Protein AF-0000000081117243 (afdb_homodimer)

Organism: Mythimna separata (NCBI:txid271217)

Foldseek 3Di:
DCPPPPDPPPPPDPPPPPPPPPDFDDLVPPDDQVRSCLQQVFGPVLLVVLCVVCQVVPADPDPPPPDQGSSNLSSLLSNCQQPVDQLCVSCVNRVHHSVVSVVSNLVSLLVLLVCCVVQAAFDDPVCQVVLQVLLCVQQNQGQARWAKDKDWFAAPQLDDPPSVQQQAPVGGGTWIKMFIATNLLQTRDIDTQGHRHDFPQVPCCPDVVVVCVVVCVPPQHAYEYELSHADDSRYHYQDPDDDDQLSVSLRVSSVRSNCSNLVSVLQLCLSGVSRPPHNHDNSVSVSSNVSSSSSVVSSCVVVVSDDDVVSSPPPPPSPPPPPNDRDPPPRHPDCPNVVVCSVPPRPD/DCPPPPDPPDPPDDPPPPPPPPDFDDLVPPDDQVRSCLQQVFGPVLLVVLCVVCQVVPADPDPDPPGQGSSNLSSLLSNCQQPVDQLCVSCVNRVHHSVVSVVSNLVSLLVLLVCCVVQAAFDDPVCQVVLQVLLCVQQNQGQARWAKDKDWFAAPQLDDPPSVQQQAPVGGGTWIKMFIATNLLQTRDIDTQHHRHDFPQVPCCPDVVVVCVVVCVPPQHAYEYELSHADDSRYHYQDPDDDDQLSVSLRVSRCRSNCSNLVSVLQLCLSGVSRPPHNHDNSVSVSSNVSSSSSVVSSCVVVVSDDDVVSSPPPPPSPPPPPNDRDPPPRHPDCPNVVVCSVPPRVD

Sequence (696 aa):
MSLSSLSSLSDHERPTVSRRNEEKLNAFEKYHDMEFVSRFRLSKETVLYLDSVFGSTIKPLTKRNRAIQPVDQILIALRYYATGSYQRVIGDIFEVEQPTVHRIVHRVTTKIASLKSRFINMPTQEEYPVVANEFFAIAGFPRVVGAIDCTHIKINSPGGAQSEIYRNRKGYFSLNVQMVCDARLRIRNVIARWPGFVHDSTIFNDSPLCAQLERGDFGTGIILGDSGYPCRPYLLTPLLNTRTAAEEAYNRSQISTRNPVERLFGVLKRRFPCLQNGIGLKIQNIPPVIVACAVLHNIALSRSDELLDEDISLPYVEEESMVQQPIGLETNQNFIVRTNIINTHFSTMSLSSLSSLSDHERPTVSRRNEEKLNAFEKYHDMEFVSRFRLSKETVLYLDSVFGSTIKPLTKRNRAIQPVDQILIALRYYATGSYQRVIGDIFEVEQPTVHRIVHRVTTKIASLKSRFINMPTQEEYPVVANEFFAIAGFPRVVGAIDCTHIKINSPGGAQSEIYRNRKGYFSLNVQMVCDARLRIRNVIARWPGFVHDSTIFNDSPLCAQLERGDFGTGIILGDSGYPCRPYLLTPLLNTRTAAEEAYNRSQISTRNPVERLFGVLKRRFPCLQNGIGLKIQNIPPVIVACAVLHNIALSRSDELLDEDISLPYVEEESMVQQPIGLETNQNFIVRTNIINTHFST

Structure (mmCIF, N/CA/C/O backbone):
data_AF-0000000081117243-model_v1
#
loop_
_entity.id
_entity.type
_entity.pdbx_description
1 polymer 'Putative nuclease HARBI1'
#
loop_
_atom_site.group_PDB
_atom_site.id
_atom_site.type_symbol
_atom_site.label_atom_id
_atom_site.label_alt_id
_atom_site.label_comp_id
_atom_site.label_asym_id
_atom_site.label_entity_id
_atom_site.label_seq_id
_atom_site.pdbx_PDB_ins_code
_atom_site.Cartn_x
_atom_site.Cartn_y
_atom_site.Cartn_z
_atom_site.occupancy
_atom_site.B_iso_or_equiv
_atom_site.auth_seq_id
_atom_site.auth_comp_id
_atom_site.auth_asym_id
_atom_site.auth_atom_id
_atom_site.pdbx_PDB_model_num
ATOM 1 N N . MET A 1 1 ? 35.656 53.438 -33.906 1 26.73 1 MET A N 1
ATOM 2 C CA . MET A 1 1 ? 36.438 52.469 -33.156 1 26.73 1 MET A CA 1
ATOM 3 C C . MET A 1 1 ? 35.562 51.375 -32.562 1 26.73 1 MET A C 1
ATOM 5 O O . MET A 1 1 ? 34.438 51.656 -32.125 1 26.73 1 MET A O 1
ATOM 9 N N . SER A 1 2 ? 35.875 50.031 -32.812 1 25.59 2 SER A N 1
ATOM 10 C CA . SER A 1 2 ? 35.312 48.688 -32.938 1 25.59 2 SER A CA 1
ATOM 11 C C . SER A 1 2 ? 34.969 48.094 -31.594 1 25.59 2 SER A C 1
ATOM 13 O O . SER A 1 2 ? 35.844 47.719 -30.812 1 25.59 2 SER A O 1
ATOM 15 N N . LEU A 1 3 ? 33.969 48.594 -30.797 1 28.47 3 LEU A N 1
ATOM 16 C CA . LEU A 1 3 ? 33.625 48.25 -29.422 1 28.47 3 LEU A CA 1
ATOM 17 C C . LEU A 1 3 ? 33.219 46.781 -29.328 1 28.47 3 LEU A C 1
ATOM 19 O O . LEU A 1 3 ? 32.344 46.438 -28.562 1 28.47 3 LEU A O 1
ATOM 23 N N . SER A 1 4 ? 33.594 45.906 -30.406 1 27.91 4 SER A N 1
ATOM 24 C CA . SER A 1 4 ? 33.125 44.531 -30.609 1 27.91 4 SER A CA 1
ATOM 25 C C . SER A 1 4 ? 33.562 43.625 -29.453 1 27.91 4 SER A C 1
ATOM 27 O O . SER A 1 4 ? 33.25 42.438 -29.422 1 27.91 4 SER A O 1
ATOM 29 N N . SER A 1 5 ? 34.625 43.875 -28.656 1 28.44 5 SER A N 1
ATOM 30 C CA . SER A 1 5 ? 35.438 42.812 -28.109 1 28.44 5 SER A CA 1
ATOM 31 C C . SER A 1 5 ? 34.75 42.156 -26.922 1 28.44 5 SER A C 1
ATOM 33 O O . SER A 1 5 ? 35.344 41.312 -26.219 1 28.44 5 SER A O 1
ATOM 35 N N . LEU A 1 6 ? 33.625 42.625 -26.297 1 24.95 6 LEU A N 1
ATOM 36 C CA . LEU A 1 6 ? 33.5 42.344 -24.875 1 24.95 6 LEU A CA 1
ATOM 37 C C . LEU A 1 6 ? 33.219 40.875 -24.625 1 24.95 6 LEU A C 1
ATOM 39 O O . LEU A 1 6 ? 33.719 40.281 -23.672 1 24.95 6 LEU A O 1
ATOM 43 N N . SER A 1 7 ? 32.094 40.25 -25.188 1 27.59 7 SER A N 1
ATOM 44 C CA . SER A 1 7 ? 31.281 39.406 -24.328 1 27.59 7 SER A CA 1
ATOM 45 C C . SER A 1 7 ? 31.844 37.969 -24.281 1 27.59 7 SER A C 1
ATOM 47 O O . SER A 1 7 ? 31.188 37.031 -24.719 1 27.59 7 SER A O 1
ATOM 49 N N . SER A 1 8 ? 33.125 37.688 -24.422 1 28.83 8 SER A N 1
ATOM 50 C CA . SER A 1 8 ? 33.5 36.281 -24.422 1 28.83 8 SER A CA 1
ATOM 51 C C . SER A 1 8 ? 33.281 35.656 -23.062 1 28.83 8 SER A C 1
ATOM 53 O O . SER A 1 8 ? 34.156 35.594 -22.219 1 28.83 8 SER A O 1
ATOM 55 N N . LEU A 1 9 ? 32.219 35.938 -22.234 1 30.36 9 LEU A N 1
ATOM 56 C CA . LEU A 1 9 ? 32.156 35.25 -20.953 1 30.36 9 LEU A CA 1
ATOM 57 C C . LEU A 1 9 ? 32.219 33.75 -21.141 1 30.36 9 LEU A C 1
ATOM 59 O O . LEU A 1 9 ? 31.422 33.188 -21.875 1 30.36 9 LEU A O 1
ATOM 63 N N . SER A 1 10 ? 33.406 33.156 -20.984 1 29.06 10 SER A N 1
ATOM 64 C CA . SER A 1 10 ? 33.812 31.734 -20.969 1 29.06 10 SER A CA 1
ATOM 65 C C . SER A 1 10 ? 32.812 30.906 -20.156 1 29.06 10 SER A C 1
ATOM 67 O O . SER A 1 10 ? 32.469 31.266 -19.031 1 29.06 10 SER A O 1
ATOM 69 N N . ASP A 1 11 ? 31.969 30.125 -20.734 1 32.69 11 ASP A N 1
ATOM 70 C CA . ASP A 1 11 ? 31.109 29.062 -20.234 1 32.69 11 ASP A CA 1
ATOM 71 C C . ASP A 1 11 ? 31.906 28.094 -19.359 1 32.69 11 ASP A C 1
ATOM 73 O O . ASP A 1 11 ? 32.75 27.359 -19.844 1 32.69 11 ASP A O 1
ATOM 77 N N . HIS A 1 12 ? 32.469 28.547 -18.188 1 31.81 12 HIS A N 1
ATOM 78 C CA . HIS A 1 12 ? 33.094 27.594 -17.281 1 31.81 12 HIS A CA 1
ATOM 79 C C . HIS A 1 12 ? 32.25 26.312 -17.188 1 31.81 12 HIS A C 1
ATOM 81 O O . HIS A 1 12 ? 31.062 26.359 -16.938 1 31.81 12 HIS A O 1
ATOM 87 N N . GLU A 1 13 ? 32.688 25.25 -17.844 1 32.88 13 GLU A N 1
ATOM 88 C CA . GLU A 1 13 ? 32.25 23.844 -17.766 1 32.88 13 GLU A CA 1
ATOM 89 C C . GLU A 1 13 ? 32.062 23.406 -16.328 1 32.88 13 GLU A C 1
ATOM 91 O O . GLU A 1 13 ? 32.969 23.531 -15.5 1 32.88 13 GLU A O 1
ATOM 96 N N . ARG A 1 14 ? 30.922 23.484 -15.789 1 34 14 ARG A N 1
ATOM 97 C CA . ARG A 1 14 ? 30.641 22.922 -14.469 1 34 14 ARG A CA 1
ATOM 98 C C . ARG A 1 14 ? 31.297 21.562 -14.305 1 34 14 ARG A C 1
ATOM 100 O O . ARG A 1 14 ? 31.234 20.719 -15.211 1 34 14 ARG A O 1
ATOM 107 N N . PRO A 1 15 ? 32.406 21.422 -13.469 1 33.75 15 PRO A N 1
ATOM 108 C CA . PRO A 1 15 ? 33.031 20.109 -13.266 1 33.75 15 PRO A CA 1
ATOM 109 C C . PRO A 1 15 ? 32 18.984 -13.148 1 33.75 15 PRO A C 1
ATOM 111 O O . PRO A 1 15 ? 30.891 19.203 -12.633 1 33.75 15 PRO A O 1
ATOM 114 N N . THR A 1 16 ? 31.969 18.125 -14.117 1 35.38 16 THR A N 1
ATOM 115 C CA . THR A 1 16 ? 31.25 16.859 -14.031 1 35.38 16 THR A CA 1
ATOM 116 C C . THR A 1 16 ? 31.422 16.234 -12.648 1 35.38 16 THR A C 1
ATOM 118 O O . THR A 1 16 ? 32.531 16.062 -12.172 1 35.38 16 THR A O 1
ATOM 121 N N . VAL A 1 17 ? 30.688 16.562 -11.664 1 35.94 17 VAL A N 1
ATOM 122 C CA . VAL A 1 17 ? 30.719 15.891 -10.375 1 35.94 17 VAL A CA 1
ATOM 123 C C . VAL A 1 17 ? 31.188 14.445 -10.555 1 35.94 17 VAL A C 1
ATOM 125 O O . VAL A 1 17 ? 30.594 13.688 -11.328 1 35.94 17 VAL A O 1
ATOM 128 N N . SER A 1 18 ? 32.438 14.164 -10.562 1 35.78 18 SER A N 1
ATOM 129 C CA . SER A 1 18 ? 33 12.812 -10.508 1 35.78 18 SER A CA 1
ATOM 130 C C . SER A 1 18 ? 32.062 11.867 -9.758 1 35.78 18 SER A C 1
ATOM 132 O O . SER A 1 18 ? 31.734 12.109 -8.594 1 35.78 18 SER A O 1
ATOM 134 N N . ARG A 1 19 ? 31.141 11.25 -10.344 1 42.88 19 ARG A N 1
ATOM 135 C CA . ARG A 1 19 ? 30.344 10.172 -9.766 1 42.88 19 ARG A CA 1
ATOM 136 C C . ARG A 1 19 ? 31.219 9.234 -8.922 1 42.88 19 ARG A C 1
ATOM 138 O O . ARG A 1 19 ? 31.984 8.445 -9.469 1 42.88 19 ARG A O 1
ATOM 145 N N . ARG A 1 20 ? 31.734 9.742 -7.852 1 42.88 20 ARG A N 1
ATOM 146 C CA . ARG A 1 20 ? 32.531 8.961 -6.898 1 42.88 20 ARG A CA 1
ATOM 147 C C . ARG A 1 20 ? 32.094 7.492 -6.922 1 42.88 20 ARG A C 1
ATOM 149 O O . ARG A 1 20 ? 30.906 7.184 -7.043 1 42.88 20 ARG A O 1
ATOM 156 N N . ASN A 1 21 ? 32.969 6.488 -7.281 1 43.72 21 ASN A N 1
ATOM 157 C CA . ASN A 1 21 ? 33 5.031 -7.359 1 43.72 21 ASN A CA 1
ATOM 158 C C . ASN A 1 21 ? 32.312 4.391 -6.16 1 43.72 21 ASN A C 1
ATOM 160 O O . ASN A 1 21 ? 32.969 4.094 -5.152 1 43.72 21 ASN A O 1
ATOM 164 N N . GLU A 1 22 ? 31.188 4.867 -5.836 1 56.72 22 GLU A N 1
ATOM 165 C CA . GLU A 1 22 ? 30.547 4.203 -4.707 1 56.72 22 GLU A CA 1
ATOM 166 C C . GLU A 1 22 ? 30.469 2.695 -4.918 1 56.72 22 GLU A C 1
ATOM 168 O O . GLU A 1 22 ? 30.281 2.229 -6.043 1 56.72 22 GLU A O 1
ATOM 173 N N . GLU A 1 23 ? 31 1.939 -4.039 1 64.25 23 GLU A N 1
ATOM 174 C CA . GLU A 1 23 ? 31.078 0.482 -4.047 1 64.25 23 GLU A CA 1
ATOM 175 C C . GLU A 1 23 ? 29.688 -0.146 -4.219 1 64.25 23 GLU A C 1
ATOM 177 O O . GLU A 1 23 ? 28.766 0.185 -3.488 1 64.25 23 GLU A O 1
ATOM 182 N N . LYS A 1 24 ? 29.547 -0.856 -5.363 1 78.06 24 LYS A N 1
ATOM 183 C CA . LYS A 1 24 ? 28.328 -1.586 -5.691 1 78.06 24 LYS A CA 1
ATOM 184 C C . LYS A 1 24 ? 28.062 -2.693 -4.68 1 78.06 24 LYS A C 1
ATOM 186 O O . LYS A 1 24 ? 28.984 -3.273 -4.121 1 78.06 24 LYS A O 1
ATOM 191 N N . LEU A 1 25 ? 26.875 -2.787 -4.316 1 83.31 25 LEU A N 1
ATOM 192 C CA . LEU A 1 25 ? 26.469 -3.828 -3.381 1 83.31 25 LEU A CA 1
ATOM 193 C C . LEU A 1 25 ? 26.797 -5.215 -3.932 1 83.31 25 LEU A C 1
ATOM 195 O O . LEU A 1 25 ? 26.422 -5.535 -5.066 1 83.31 25 LEU A O 1
ATOM 199 N N . ASN A 1 26 ? 27.562 -5.941 -3.24 1 87.69 26 ASN A N 1
ATOM 200 C CA . ASN A 1 26 ? 27.719 -7.371 -3.482 1 87.69 26 ASN A CA 1
ATOM 201 C C . ASN A 1 26 ? 26.875 -8.195 -2.508 1 87.69 26 ASN A C 1
ATOM 203 O O . ASN A 1 26 ? 27.359 -8.602 -1.453 1 87.69 26 ASN A O 1
ATOM 207 N N . ALA A 1 27 ? 25.75 -8.477 -2.906 1 91.06 27 ALA A N 1
ATOM 208 C CA . ALA A 1 27 ? 24.75 -9.078 -2.02 1 91.06 27 ALA A CA 1
ATOM 209 C C . ALA A 1 27 ? 25.156 -10.5 -1.631 1 91.06 27 ALA A C 1
ATOM 211 O O . ALA A 1 27 ? 24.875 -10.945 -0.516 1 91.06 27 ALA A O 1
ATOM 212 N N . PHE A 1 28 ? 25.844 -11.219 -2.51 1 91.81 28 PHE A N 1
ATOM 213 C CA . PHE A 1 28 ? 26.234 -12.594 -2.246 1 91.81 28 PHE A CA 1
ATOM 214 C C . PHE A 1 28 ? 27.281 -12.656 -1.13 1 91.81 28 PHE A C 1
ATOM 216 O O . PHE A 1 28 ? 27.281 -13.602 -0.335 1 91.81 28 PHE A O 1
ATOM 223 N N . GLU A 1 29 ? 28.031 -11.672 -1.076 1 90.88 29 GLU A N 1
ATOM 224 C CA . GLU A 1 29 ? 29.078 -11.617 -0.052 1 90.88 29 GLU A CA 1
ATOM 225 C C . GLU A 1 29 ? 28.562 -10.945 1.218 1 90.88 29 GLU A C 1
ATOM 227 O O . GLU A 1 29 ? 28.891 -11.367 2.328 1 90.88 29 GLU A O 1
ATOM 232 N N . LYS A 1 30 ? 27.812 -10.016 1.005 1 91.44 30 LYS A N 1
ATOM 233 C CA . LYS A 1 30 ? 27.375 -9.18 2.123 1 91.44 30 LYS A CA 1
ATOM 234 C C . LYS A 1 30 ? 26.406 -9.938 3.031 1 91.44 30 LYS A C 1
ATOM 236 O O . LYS A 1 30 ? 26.484 -9.82 4.258 1 91.44 30 LYS A O 1
ATOM 241 N N . TYR A 1 31 ? 25.547 -10.688 2.434 1 93.25 31 TYR A N 1
ATOM 242 C CA . TYR A 1 31 ? 24.469 -11.289 3.213 1 93.25 31 TYR A CA 1
ATOM 243 C C . TYR A 1 31 ? 24.703 -12.781 3.406 1 93.25 31 TYR A C 1
ATOM 245 O O . TYR A 1 31 ? 25.094 -13.477 2.469 1 93.25 31 TYR A O 1
ATOM 253 N N . HIS A 1 32 ? 24.406 -13.219 4.605 1 93.31 32 HIS A N 1
ATOM 254 C CA . HIS A 1 32 ? 24.328 -14.664 4.82 1 93.31 32 HIS A CA 1
ATOM 255 C C . HIS A 1 32 ? 23.047 -15.242 4.246 1 93.31 32 HIS A C 1
ATOM 257 O O . HIS A 1 32 ? 22.156 -14.492 3.83 1 93.31 32 HIS A O 1
ATOM 263 N N . ASP A 1 33 ? 22.938 -16.484 4.262 1 91.31 33 ASP A N 1
ATOM 264 C CA . ASP A 1 33 ? 21.875 -17.172 3.52 1 91.31 33 ASP A CA 1
ATOM 265 C C . ASP A 1 33 ? 20.5 -16.734 4.004 1 91.31 33 ASP A C 1
ATOM 267 O O . ASP A 1 33 ? 19.641 -16.375 3.195 1 91.31 33 ASP A O 1
ATOM 271 N N . MET A 1 34 ? 20.297 -16.672 5.27 1 90 34 MET A N 1
ATOM 272 C CA . MET A 1 34 ? 19 -16.297 5.809 1 90 34 MET A CA 1
ATOM 273 C C . MET A 1 34 ? 18.688 -14.828 5.5 1 90 34 MET A C 1
ATOM 275 O O . MET A 1 34 ? 17.547 -14.5 5.164 1 90 34 MET A O 1
ATOM 279 N N . GLU A 1 35 ? 19.719 -14.023 5.578 1 91.81 35 GLU A N 1
ATOM 280 C CA . GLU A 1 35 ? 19.547 -12.609 5.254 1 91.81 35 GLU A CA 1
ATOM 281 C C . GLU A 1 35 ? 19.266 -12.422 3.768 1 91.81 35 GLU A C 1
ATOM 283 O O . GLU A 1 35 ? 18.469 -11.555 3.393 1 91.81 35 GLU A O 1
ATOM 288 N N . PHE A 1 36 ? 19.969 -13.258 3.051 1 94.69 36 PHE A N 1
ATOM 289 C CA . PHE A 1 36 ? 19.797 -13.188 1.604 1 94.69 36 PHE A CA 1
ATOM 290 C C . PHE A 1 36 ? 18.375 -13.531 1.208 1 94.69 36 PHE A C 1
ATOM 292 O O . PHE A 1 36 ? 17.719 -12.766 0.483 1 94.69 36 PHE A O 1
ATOM 299 N N . VAL A 1 37 ? 17.797 -14.539 1.779 1 94.12 37 VAL A N 1
ATOM 300 C CA . VAL A 1 37 ? 16.453 -14.992 1.454 1 94.12 37 VAL A CA 1
ATOM 301 C C . VAL A 1 37 ? 15.43 -13.969 1.945 1 94.12 37 VAL A C 1
ATOM 303 O O . VAL A 1 37 ? 14.422 -13.711 1.275 1 94.12 37 VAL A O 1
ATOM 306 N N . SER A 1 38 ? 15.688 -13.383 3.01 1 92.38 38 SER A N 1
ATOM 307 C CA . SER A 1 38 ? 14.766 -12.398 3.572 1 92.38 38 SER A CA 1
ATOM 308 C C . SER A 1 38 ? 14.672 -11.164 2.682 1 92.38 38 SER A C 1
ATOM 310 O O . SER A 1 38 ? 13.633 -10.492 2.654 1 92.38 38 SER A O 1
ATOM 312 N N . ARG A 1 39 ? 15.719 -10.906 1.93 1 94.44 39 ARG A N 1
ATOM 313 C CA . ARG A 1 39 ? 15.773 -9.688 1.124 1 94.44 39 ARG A CA 1
ATOM 314 C C . ARG A 1 39 ? 15.328 -9.953 -0.308 1 94.44 39 ARG A C 1
ATOM 316 O O . ARG A 1 39 ? 14.688 -9.109 -0.935 1 94.44 39 ARG A O 1
ATOM 323 N N . PHE A 1 40 ? 15.594 -11.172 -0.741 1 96.31 40 PHE A N 1
ATOM 324 C CA . PHE A 1 40 ? 15.383 -11.43 -2.16 1 96.31 40 PHE A CA 1
ATOM 325 C C . PHE A 1 40 ? 14.367 -12.547 -2.361 1 96.31 40 PHE A C 1
ATOM 327 O O . PHE A 1 40 ? 13.938 -12.805 -3.486 1 96.31 40 PHE A O 1
ATOM 334 N N . ARG A 1 41 ? 13.961 -13.258 -1.341 1 95.12 41 ARG A N 1
ATOM 335 C CA . ARG A 1 41 ? 12.883 -14.234 -1.274 1 95.12 41 ARG A CA 1
ATOM 336 C C . ARG A 1 41 ? 13.266 -15.531 -1.982 1 95.12 41 ARG A C 1
ATOM 338 O O . ARG A 1 41 ? 12.438 -16.422 -2.16 1 95.12 41 ARG A O 1
ATOM 345 N N . LEU A 1 42 ? 14.445 -15.594 -2.469 1 96.88 42 LEU A N 1
ATOM 346 C CA . LEU A 1 42 ? 15.031 -16.797 -3.064 1 96.88 42 LEU A CA 1
ATOM 347 C C . LEU A 1 42 ? 16.422 -17.062 -2.488 1 96.88 42 LEU A C 1
ATOM 349 O O . LEU A 1 42 ? 17.109 -16.125 -2.049 1 96.88 42 LEU A O 1
ATOM 353 N N . SER A 1 43 ? 16.812 -18.266 -2.488 1 96.38 43 SER A N 1
ATOM 354 C CA . SER A 1 43 ? 18.156 -18.625 -2.047 1 96.38 43 SER A CA 1
ATOM 355 C C . SER A 1 43 ? 19.203 -18.203 -3.074 1 96.38 43 SER A C 1
ATOM 357 O O . SER A 1 43 ? 18.875 -17.953 -4.234 1 96.38 43 SER A O 1
ATOM 359 N N . LYS A 1 44 ? 20.438 -18.156 -2.596 1 96.81 44 LYS A N 1
ATOM 360 C CA . LYS A 1 44 ? 21.562 -17.859 -3.484 1 96.81 44 LYS A CA 1
ATOM 361 C C . LYS A 1 44 ? 21.625 -18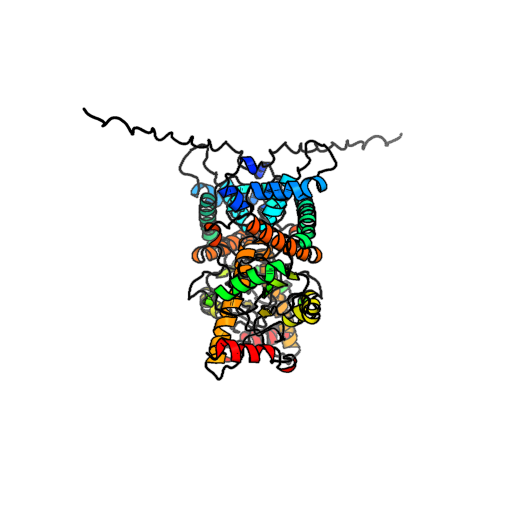.844 -4.645 1 96.81 44 LYS A C 1
ATOM 363 O O . LYS A 1 44 ? 21.844 -18.453 -5.789 1 96.81 44 LYS A O 1
ATOM 368 N N . GLU A 1 45 ? 21.344 -20.078 -4.32 1 96.56 45 GLU A N 1
ATOM 369 C CA . GLU A 1 45 ? 21.375 -21.141 -5.332 1 96.56 45 GLU A CA 1
ATOM 370 C C . GLU A 1 45 ? 20.312 -20.906 -6.398 1 96.56 45 GLU A C 1
ATOM 372 O O . GLU A 1 45 ? 20.578 -21.078 -7.59 1 96.56 45 GLU A O 1
ATOM 377 N N . THR A 1 46 ? 19.141 -20.578 -5.98 1 97.56 46 THR A N 1
ATOM 378 C CA . THR A 1 46 ? 18.047 -20.344 -6.918 1 97.56 46 THR A CA 1
ATOM 379 C C . THR A 1 46 ? 18.344 -19.141 -7.805 1 97.56 46 THR A C 1
ATOM 381 O O . THR A 1 46 ? 18.016 -19.141 -8.992 1 97.56 46 THR A O 1
ATOM 384 N N . VAL A 1 47 ? 18.953 -18.109 -7.254 1 97.94 47 VAL A N 1
ATOM 385 C CA . VAL A 1 47 ? 19.312 -16.938 -8.039 1 97.94 47 VAL A CA 1
ATOM 386 C C . VAL A 1 47 ? 20.359 -17.312 -9.078 1 97.94 47 VAL A C 1
ATOM 388 O O . VAL A 1 47 ? 20.281 -16.875 -10.234 1 97.94 47 VAL A O 1
ATOM 391 N N . LEU A 1 48 ? 21.297 -18.078 -8.695 1 97.31 48 LEU A N 1
ATOM 392 C CA . LEU A 1 48 ? 22.312 -18.531 -9.641 1 97.31 48 LEU A CA 1
ATOM 393 C C . LEU A 1 48 ? 21.688 -19.406 -10.734 1 97.31 48 LEU A C 1
ATOM 395 O O . LEU A 1 48 ? 22.125 -19.375 -11.883 1 97.31 48 LEU A O 1
ATOM 399 N N . TYR A 1 49 ? 20.734 -20.172 -10.383 1 97.75 49 TYR A N 1
ATOM 400 C CA . TYR A 1 49 ? 19.984 -20.938 -11.375 1 97.75 49 TYR A CA 1
ATOM 401 C C . TYR A 1 49 ? 19.328 -20 -12.398 1 97.75 49 TYR A C 1
ATOM 403 O O . TYR A 1 49 ? 19.438 -20.234 -13.602 1 97.75 49 TYR A O 1
ATOM 411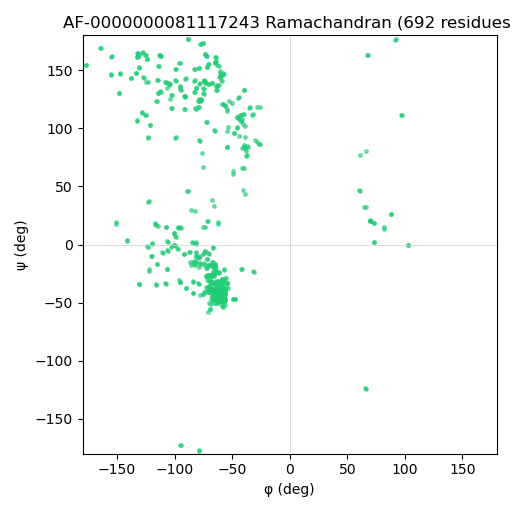 N N . LEU A 1 50 ? 18.625 -18.938 -11.922 1 98.12 50 LEU A N 1
ATOM 412 C CA . LEU A 1 50 ? 18.031 -17.969 -12.828 1 98.12 50 LEU A CA 1
ATOM 413 C C . LEU A 1 50 ? 19.078 -17.359 -13.75 1 98.12 50 LEU A C 1
ATOM 415 O O . LEU A 1 50 ? 18.828 -17.188 -14.945 1 98.12 50 LEU A O 1
ATOM 419 N N . ASP A 1 51 ? 20.188 -17.047 -13.195 1 97.75 51 ASP A N 1
ATOM 420 C CA . ASP A 1 51 ? 21.297 -16.5 -13.977 1 97.75 51 ASP A CA 1
ATOM 421 C C . ASP A 1 51 ? 21.734 -17.469 -15.07 1 97.75 51 ASP A C 1
ATOM 423 O O . ASP A 1 51 ? 22.047 -17.047 -16.188 1 97.75 51 ASP A O 1
ATOM 427 N N . SER A 1 52 ? 21.75 -18.703 -14.734 1 97.56 52 SER A N 1
ATOM 428 C CA . SER A 1 52 ? 22.141 -19.719 -15.711 1 97.56 52 SER A CA 1
ATOM 429 C C . SER A 1 52 ? 21.094 -19.844 -16.812 1 97.56 52 SER A C 1
ATOM 431 O O . SER A 1 52 ? 21.422 -20.188 -17.953 1 97.56 52 SER A O 1
ATOM 433 N N . VAL A 1 53 ? 19.844 -19.625 -16.484 1 97.31 53 VAL A N 1
ATOM 434 C CA . VAL A 1 53 ? 18.75 -19.828 -17.422 1 97.31 53 VAL A CA 1
ATOM 435 C C . VAL A 1 53 ? 18.719 -18.688 -18.438 1 97.31 53 VAL A C 1
ATOM 437 O O . VAL A 1 53 ? 18.562 -18.906 -19.641 1 97.31 53 VAL A O 1
ATOM 440 N N . PHE A 1 54 ? 18.922 -17.406 -17.953 1 96.88 54 PHE A N 1
ATOM 441 C CA . PHE A 1 54 ? 18.75 -16.344 -18.938 1 96.88 54 PHE A CA 1
ATOM 442 C C . PHE A 1 54 ? 19.797 -15.242 -18.734 1 96.88 54 PHE A C 1
ATOM 444 O O . PHE A 1 54 ? 19.766 -14.219 -19.422 1 96.88 54 PHE A O 1
ATOM 451 N N . GLY A 1 55 ? 20.734 -15.352 -17.844 1 96 55 GLY A N 1
ATOM 452 C CA . GLY A 1 55 ? 21.734 -14.328 -17.547 1 96 55 GLY A CA 1
ATOM 453 C C . GLY A 1 55 ? 22.516 -13.883 -18.766 1 96 55 GLY A C 1
ATOM 454 O O . GLY A 1 55 ? 22.797 -12.695 -18.922 1 96 55 GLY A O 1
ATOM 455 N N . SER A 1 56 ? 22.797 -14.758 -19.625 1 93.88 56 SER A N 1
ATOM 456 C CA . SER A 1 56 ? 23.594 -14.461 -20.828 1 93.88 56 SER A CA 1
ATOM 457 C C . SER A 1 56 ? 22.828 -13.539 -21.766 1 93.88 56 SER A C 1
ATOM 459 O O . SER A 1 56 ? 23.438 -12.766 -22.516 1 93.88 56 SER A O 1
ATOM 461 N N . THR A 1 57 ? 21.547 -13.555 -21.734 1 94.25 57 THR A N 1
ATOM 462 C CA . THR A 1 57 ? 20.719 -12.789 -22.656 1 94.25 57 THR A CA 1
ATOM 463 C C . THR A 1 57 ? 20.562 -11.352 -22.188 1 94.25 57 THR A C 1
ATOM 465 O O . THR A 1 57 ? 20.141 -10.484 -22.953 1 94.25 57 THR A O 1
ATOM 468 N N . ILE A 1 58 ? 20.922 -11.094 -20.938 1 92.94 58 ILE A N 1
ATOM 469 C CA . ILE A 1 58 ? 20.734 -9.727 -20.453 1 92.94 58 ILE A CA 1
ATOM 470 C C . ILE A 1 58 ? 22.094 -9.109 -20.125 1 92.94 58 ILE A C 1
ATOM 472 O O . ILE A 1 58 ? 22.172 -8.094 -19.438 1 92.94 58 ILE A O 1
ATOM 476 N N . LYS A 1 59 ? 23.078 -9.688 -20.609 1 89.19 59 LYS A N 1
ATOM 477 C CA . LYS A 1 59 ? 24.422 -9.156 -20.422 1 89.19 59 LYS A CA 1
ATOM 478 C C . LYS A 1 59 ? 24.578 -7.793 -21.094 1 89.19 59 LYS A C 1
ATOM 480 O O . LYS A 1 59 ? 24.094 -7.582 -22.203 1 89.19 59 LYS A O 1
ATOM 485 N N . PRO A 1 60 ? 25.141 -6.926 -20.344 1 83 60 PRO A N 1
ATOM 486 C CA . PRO A 1 60 ? 25.359 -5.609 -20.953 1 83 60 PRO A CA 1
ATOM 487 C C . PRO A 1 60 ? 26.25 -5.664 -22.188 1 83 60 PRO A C 1
ATOM 489 O O . PRO A 1 60 ? 27.141 -6.527 -22.281 1 83 60 PRO A O 1
ATOM 492 N N . LEU A 1 61 ? 25.953 -4.84 -23.125 1 69.25 61 LEU A N 1
ATOM 493 C CA . LEU A 1 61 ? 26.719 -4.801 -24.375 1 69.25 61 LEU A CA 1
ATOM 494 C C . LEU A 1 61 ? 28.094 -4.168 -24.141 1 69.25 61 LEU A C 1
ATOM 496 O O . LEU A 1 61 ? 29.062 -4.492 -24.844 1 69.25 61 LEU A O 1
ATOM 500 N N . THR A 1 62 ? 28.094 -3.215 -23.312 1 66.75 62 THR A N 1
ATOM 501 C CA . THR A 1 62 ? 29.375 -2.533 -23.141 1 66.75 62 THR A CA 1
ATOM 502 C C . THR A 1 62 ? 30.188 -3.18 -22.016 1 66.75 62 THR A C 1
ATOM 504 O O . THR A 1 62 ? 29.625 -3.779 -21.109 1 66.75 62 THR A O 1
ATOM 507 N N . LYS A 1 63 ? 31.469 -3.553 -22.328 1 56.16 63 LYS A N 1
ATOM 508 C CA . LYS A 1 63 ? 32.406 -4.051 -21.328 1 56.16 63 LYS A CA 1
ATOM 509 C C . LYS A 1 63 ? 32.875 -2.926 -20.406 1 56.16 63 LYS A C 1
ATOM 511 O O . LYS A 1 63 ? 33.875 -3.061 -19.703 1 56.16 63 LYS A O 1
ATOM 516 N N . ARG A 1 64 ? 32.094 -1.925 -20.406 1 54.41 64 ARG A N 1
ATOM 517 C CA . ARG A 1 64 ? 32.594 -0.839 -19.578 1 54.41 64 ARG A CA 1
ATOM 518 C C . ARG A 1 64 ? 32.5 -1.211 -18.094 1 54.41 64 ARG A C 1
ATOM 520 O O . ARG A 1 64 ? 31.641 -1.993 -17.688 1 54.41 64 ARG A O 1
ATOM 527 N N . ASN A 1 65 ? 33.5 -0.903 -17.312 1 55.44 65 ASN A N 1
ATOM 528 C CA . ASN A 1 65 ? 33.75 -1.168 -15.898 1 55.44 65 ASN A CA 1
ATOM 529 C C . ASN A 1 65 ? 32.469 -0.943 -15.07 1 55.44 65 ASN A C 1
ATOM 531 O O . ASN A 1 65 ? 32.281 -1.581 -14.031 1 55.44 65 ASN A O 1
ATOM 535 N N . ARG A 1 66 ? 31.469 -0.136 -15.641 1 64.31 66 ARG A N 1
ATOM 536 C CA . ARG A 1 66 ? 30.375 0.249 -14.758 1 64.31 66 ARG A CA 1
ATOM 537 C C . ARG A 1 66 ? 29.094 -0.495 -15.117 1 64.31 66 ARG A C 1
ATOM 539 O O . ARG A 1 66 ? 28.016 -0.163 -14.625 1 64.31 66 ARG A O 1
ATOM 546 N N . ALA A 1 67 ? 29.297 -1.522 -15.906 1 82.75 67 ALA A N 1
ATOM 547 C CA . ALA A 1 67 ? 28.078 -2.211 -16.344 1 82.75 67 ALA A CA 1
ATOM 548 C C . ALA A 1 67 ? 27.547 -3.119 -15.242 1 82.75 67 ALA A C 1
ATOM 550 O O . ALA A 1 67 ? 28.312 -3.758 -14.523 1 82.75 67 ALA A O 1
ATOM 551 N N . ILE A 1 68 ? 26.25 -3.125 -15.047 1 90.88 68 ILE A N 1
ATOM 552 C CA . ILE A 1 68 ? 25.609 -3.951 -14.031 1 90.88 68 ILE A CA 1
ATOM 553 C C . ILE A 1 68 ? 25.5 -5.391 -14.531 1 90.88 68 ILE A C 1
ATOM 555 O O . ILE A 1 68 ? 24.891 -5.656 -15.562 1 90.88 68 ILE A O 1
ATOM 559 N N . GLN A 1 69 ? 26.141 -6.316 -13.836 1 92.5 69 GLN A N 1
ATOM 560 C CA . GLN A 1 69 ? 26.188 -7.727 -14.203 1 92.5 69 GLN A CA 1
ATOM 561 C C . GLN A 1 69 ? 24.797 -8.359 -14.133 1 92.5 69 GLN A C 1
ATOM 563 O O . GLN A 1 69 ? 23.922 -7.859 -13.422 1 92.5 69 GLN A O 1
ATOM 568 N N . PRO A 1 70 ? 24.609 -9.438 -14.852 1 95.31 70 PRO A N 1
ATOM 569 C CA . PRO A 1 70 ? 23.297 -10.078 -14.898 1 95.31 70 PRO A CA 1
ATOM 570 C C . PRO A 1 70 ? 22.781 -10.469 -13.516 1 95.31 70 PRO A C 1
ATOM 572 O O . PRO A 1 70 ? 21.609 -10.219 -13.195 1 95.31 70 PRO A O 1
ATOM 575 N N . VAL A 1 71 ? 23.625 -11.031 -12.734 1 95.75 71 VAL A N 1
ATOM 576 C CA . VAL A 1 71 ? 23.219 -11.477 -11.406 1 95.75 71 VAL A CA 1
ATOM 577 C C . VAL A 1 71 ? 22.719 -10.281 -10.594 1 95.75 71 VAL A C 1
ATOM 579 O O . VAL A 1 71 ? 21.719 -10.391 -9.867 1 95.75 71 VAL A O 1
ATOM 582 N N . ASP A 1 72 ? 23.328 -9.18 -10.734 1 95.62 72 ASP A N 1
ATOM 583 C CA . ASP A 1 72 ? 22.922 -7.973 -10.023 1 95.62 72 ASP A CA 1
ATOM 584 C C . ASP A 1 72 ? 21.578 -7.457 -10.562 1 95.62 72 ASP A C 1
ATOM 586 O O . ASP A 1 72 ? 20.766 -6.934 -9.797 1 95.62 72 ASP A O 1
ATOM 590 N N . GLN A 1 73 ? 21.406 -7.578 -11.844 1 97.5 73 GLN A N 1
ATOM 591 C CA . GLN A 1 73 ? 20.125 -7.195 -12.43 1 97.5 73 GLN A CA 1
ATOM 592 C C . GLN A 1 73 ? 19 -8.055 -11.867 1 97.5 73 GLN A C 1
ATOM 594 O O . GLN A 1 73 ? 17.922 -7.535 -11.539 1 97.5 73 GLN A O 1
ATOM 599 N N . ILE A 1 74 ? 19.266 -9.305 -11.758 1 98.44 74 ILE A N 1
ATOM 600 C CA . ILE A 1 74 ? 18.297 -10.227 -11.195 1 98.44 74 ILE A CA 1
ATOM 601 C C . ILE A 1 74 ? 17.984 -9.836 -9.758 1 98.44 74 ILE A C 1
ATOM 603 O O . ILE A 1 74 ? 16.812 -9.773 -9.359 1 98.44 74 ILE A O 1
ATOM 607 N N . LEU A 1 75 ? 18.984 -9.492 -9 1 98.25 75 LEU A N 1
ATOM 608 C CA . LEU A 1 75 ? 18.812 -9.133 -7.602 1 98.25 75 LEU A CA 1
ATOM 609 C C . LEU A 1 75 ? 18.016 -7.84 -7.469 1 98.25 75 LEU A C 1
ATOM 611 O O . LEU A 1 75 ? 17.188 -7.699 -6.559 1 98.25 75 LEU A O 1
ATOM 615 N N . ILE A 1 76 ? 18.234 -6.922 -8.305 1 97.81 76 ILE A N 1
ATOM 616 C CA . ILE A 1 76 ? 17.516 -5.66 -8.305 1 97.81 76 ILE A CA 1
ATOM 617 C C . ILE A 1 76 ? 16.016 -5.926 -8.531 1 97.81 76 ILE A C 1
ATOM 619 O O . ILE A 1 76 ? 15.172 -5.422 -7.789 1 97.81 76 ILE A O 1
ATOM 623 N N . ALA A 1 77 ? 15.703 -6.715 -9.484 1 98.44 77 ALA A N 1
ATOM 624 C CA . ALA A 1 77 ? 14.305 -7.043 -9.773 1 98.44 77 ALA A CA 1
ATOM 625 C C . ALA A 1 77 ? 13.672 -7.801 -8.617 1 98.44 77 ALA A C 1
ATOM 627 O O . ALA A 1 77 ? 12.531 -7.512 -8.227 1 98.44 77 ALA A O 1
ATOM 628 N N . LEU A 1 78 ? 14.438 -8.75 -8.109 1 98.38 78 LEU A N 1
ATOM 629 C CA . LEU A 1 78 ? 13.922 -9.531 -6.996 1 98.38 78 LEU A CA 1
ATOM 630 C C . LEU A 1 78 ? 13.641 -8.648 -5.789 1 98.38 78 LEU A C 1
ATOM 632 O O . LEU A 1 78 ? 12.648 -8.852 -5.086 1 98.38 78 LEU A O 1
ATOM 636 N N . ARG A 1 79 ? 14.523 -7.703 -5.539 1 97.38 79 ARG A N 1
ATOM 637 C CA . ARG A 1 79 ? 14.312 -6.805 -4.41 1 97.38 79 ARG A CA 1
ATOM 638 C C . ARG A 1 79 ? 13.062 -5.953 -4.613 1 97.38 79 ARG A C 1
ATOM 640 O O . ARG A 1 79 ? 12.336 -5.672 -3.658 1 97.38 79 ARG A O 1
ATOM 647 N N . TYR A 1 80 ? 12.867 -5.609 -5.82 1 97 80 TYR A N 1
ATOM 648 C CA . TYR A 1 80 ? 11.641 -4.879 -6.145 1 97 80 TYR A CA 1
ATOM 649 C C . TYR A 1 80 ? 10.406 -5.719 -5.84 1 97 80 TYR A C 1
ATOM 651 O O . TYR A 1 80 ? 9.484 -5.254 -5.172 1 97 80 TYR A O 1
ATOM 659 N N . TYR A 1 81 ? 10.422 -6.945 -6.258 1 97.44 81 TYR A N 1
ATOM 660 C CA . TYR A 1 81 ? 9.289 -7.832 -6 1 97.44 81 TYR A CA 1
ATOM 661 C C . TYR A 1 81 ? 9.094 -8.047 -4.504 1 97.44 81 TYR A C 1
ATOM 663 O O . TYR A 1 81 ? 7.965 -8.094 -4.02 1 97.44 81 TYR A O 1
ATOM 671 N N . ALA A 1 82 ? 10.211 -8.211 -3.82 1 96 82 ALA A N 1
ATOM 672 C CA . ALA A 1 82 ? 10.211 -8.609 -2.416 1 96 82 ALA A CA 1
ATOM 673 C C . ALA A 1 82 ? 9.727 -7.477 -1.521 1 96 82 ALA A C 1
ATOM 675 O O . ALA A 1 82 ? 9.438 -7.691 -0.341 1 96 82 ALA A O 1
ATOM 676 N N . THR A 1 83 ? 9.633 -6.285 -2.07 1 93.38 83 THR A N 1
ATOM 677 C CA . THR A 1 83 ? 9.328 -5.164 -1.192 1 93.38 83 THR A CA 1
ATOM 678 C C . THR A 1 83 ? 8.18 -4.328 -1.763 1 93.38 83 THR A C 1
ATOM 680 O O . THR A 1 83 ? 7.426 -3.707 -1.013 1 93.38 83 THR A O 1
ATOM 683 N N . GLY A 1 84 ? 8.156 -4.262 -3.055 1 91.5 84 GLY A N 1
ATOM 684 C CA . GLY A 1 84 ? 7.219 -3.338 -3.676 1 91.5 84 GLY A CA 1
ATOM 685 C C . GLY A 1 84 ? 7.586 -1.883 -3.457 1 91.5 84 GLY A C 1
ATOM 686 O O . GLY A 1 84 ? 6.723 -1.004 -3.518 1 91.5 84 GLY A O 1
ATOM 687 N N . SER A 1 85 ? 8.812 -1.598 -3.131 1 91.56 85 SER A N 1
ATOM 688 C CA . SER A 1 85 ? 9.297 -0.247 -2.859 1 91.56 85 SER A CA 1
ATOM 689 C C . SER A 1 85 ? 9.422 0.566 -4.145 1 91.56 85 SER A C 1
ATOM 691 O O . SER A 1 85 ? 9.43 0.005 -5.242 1 91.56 85 SER A O 1
ATOM 693 N N . TYR A 1 86 ? 9.523 1.853 -3.916 1 91.5 86 TYR A N 1
ATOM 694 C CA . TYR A 1 86 ? 9.82 2.719 -5.051 1 91.5 86 TYR A CA 1
ATOM 695 C C . TYR A 1 86 ? 11.141 2.324 -5.703 1 91.5 86 TYR A C 1
ATOM 697 O O . TYR A 1 86 ? 12.086 1.929 -5.02 1 91.5 86 TYR A O 1
ATOM 705 N N . GLN A 1 87 ? 11.141 2.492 -6.992 1 93.69 87 GLN A N 1
ATOM 706 C CA . GLN A 1 87 ? 12.344 2.115 -7.723 1 93.69 87 GLN A CA 1
ATOM 707 C C . GLN A 1 87 ? 13.547 2.92 -7.25 1 93.69 87 GLN A C 1
ATOM 709 O O . GLN A 1 87 ? 14.672 2.414 -7.23 1 93.69 87 GLN A O 1
ATOM 714 N N . ARG A 1 88 ? 13.336 4.129 -6.836 1 93 88 ARG A N 1
ATOM 715 C CA . ARG A 1 88 ? 14.422 4.957 -6.324 1 93 88 ARG A CA 1
ATOM 716 C C . ARG A 1 88 ? 15.016 4.367 -5.047 1 93 88 ARG A C 1
ATOM 718 O O . ARG A 1 88 ? 16.219 4.457 -4.812 1 93 88 ARG A O 1
ATOM 725 N N . VAL A 1 89 ? 14.172 3.842 -4.258 1 94.12 89 VAL A N 1
ATOM 726 C CA . VAL A 1 89 ? 14.609 3.221 -3.012 1 94.12 89 VAL A CA 1
ATOM 727 C C . VAL A 1 89 ? 15.492 2.012 -3.318 1 94.12 89 VAL A C 1
ATOM 729 O O . VAL A 1 89 ? 16.562 1.85 -2.73 1 94.12 89 VAL A O 1
ATOM 732 N N . ILE A 1 90 ? 15.023 1.227 -4.227 1 94.75 90 ILE A N 1
ATOM 733 C CA . ILE A 1 90 ? 15.82 0.087 -4.668 1 94.75 90 ILE A CA 1
ATOM 734 C C . ILE A 1 90 ? 17.156 0.576 -5.23 1 94.75 90 ILE A C 1
ATOM 736 O O . ILE A 1 90 ? 18.203 0.002 -4.938 1 94.75 90 ILE A O 1
ATOM 740 N N . GLY A 1 91 ? 17.062 1.623 -6.031 1 94.75 91 GLY A N 1
ATOM 741 C CA . GLY A 1 91 ? 18.266 2.215 -6.59 1 94.75 91 GLY A CA 1
ATOM 742 C C . GLY A 1 91 ? 19.25 2.658 -5.527 1 94.75 91 GLY A C 1
ATOM 743 O O . GLY A 1 91 ? 20.469 2.453 -5.676 1 94.75 91 GLY A O 1
ATOM 744 N N . ASP A 1 92 ? 18.781 3.229 -4.48 1 92.56 92 ASP A N 1
ATOM 745 C CA . ASP A 1 92 ? 19.625 3.703 -3.4 1 92.56 92 ASP A CA 1
ATOM 746 C C . ASP A 1 92 ? 20.344 2.539 -2.721 1 92.56 92 ASP A C 1
ATOM 748 O O . ASP A 1 92 ? 21.484 2.686 -2.266 1 92.56 92 ASP A O 1
ATOM 752 N N . ILE A 1 93 ? 19.688 1.383 -2.674 1 93.06 93 ILE A N 1
ATOM 753 C CA . ILE A 1 93 ? 20.281 0.197 -2.064 1 93.06 93 ILE A CA 1
ATOM 754 C C . ILE A 1 93 ? 21.438 -0.313 -2.934 1 93.06 93 ILE A C 1
ATOM 756 O O . ILE A 1 93 ? 22.5 -0.678 -2.42 1 93.06 93 ILE A O 1
ATOM 760 N N . PHE A 1 94 ? 21.266 -0.25 -4.25 1 93.5 94 PHE A N 1
ATOM 761 C CA . PHE A 1 94 ? 22.203 -0.865 -5.176 1 93.5 94 PHE A CA 1
ATOM 762 C C . PHE A 1 94 ? 23.109 0.187 -5.801 1 93.5 94 PHE A C 1
ATOM 764 O O . PHE A 1 94 ? 23.969 -0.135 -6.629 1 93.5 94 PHE A O 1
ATOM 771 N N . GLU A 1 95 ? 22.875 1.472 -5.441 1 91.12 95 GLU A N 1
ATOM 772 C CA . GLU A 1 95 ? 23.656 2.582 -5.984 1 91.12 95 GLU A CA 1
ATOM 773 C C . GLU A 1 95 ? 23.5 2.67 -7.5 1 91.12 95 GLU A C 1
ATOM 775 O O . GLU A 1 95 ? 24.5 2.732 -8.227 1 91.12 95 GLU A O 1
ATOM 780 N N . VAL A 1 96 ? 22.297 2.574 -7.898 1 92.31 96 VAL A N 1
ATOM 781 C CA . VAL A 1 96 ? 21.906 2.688 -9.305 1 92.31 96 VAL A CA 1
ATOM 782 C C . VAL A 1 96 ? 20.812 3.74 -9.453 1 92.31 96 VAL A C 1
ATOM 784 O O . VAL A 1 96 ? 19.953 3.879 -8.578 1 92.31 96 VAL A O 1
ATOM 787 N N . GLU A 1 97 ? 20.859 4.461 -10.516 1 92.94 97 GLU A N 1
ATOM 788 C CA . GLU A 1 97 ? 19.844 5.484 -10.742 1 92.94 97 GLU A CA 1
ATOM 789 C C . GLU A 1 97 ? 18.484 4.855 -11.062 1 92.94 97 GLU A C 1
ATOM 791 O O . GLU A 1 97 ? 18.422 3.764 -11.633 1 92.94 97 GLU A O 1
ATOM 796 N N . GLN A 1 98 ? 17.469 5.562 -10.797 1 93.31 98 GLN A N 1
ATOM 797 C CA . GLN A 1 98 ? 16.094 5.074 -10.906 1 93.31 98 GLN A CA 1
ATOM 798 C C . GLN A 1 98 ? 15.766 4.66 -12.336 1 93.31 98 GLN A C 1
ATOM 800 O O . GLN A 1 98 ? 15.18 3.602 -12.562 1 93.31 98 GLN A O 1
ATOM 805 N N . PRO A 1 99 ? 16.172 5.422 -13.406 1 94.19 99 PRO A N 1
ATOM 806 C CA . PRO A 1 99 ? 15.844 4.973 -14.766 1 94.19 99 PRO A CA 1
ATOM 807 C C . PRO A 1 99 ? 16.484 3.629 -15.109 1 94.19 99 PRO A C 1
ATOM 809 O O . PRO A 1 99 ? 15.891 2.826 -15.836 1 94.19 99 PRO A O 1
ATOM 812 N N . THR A 1 100 ? 17.672 3.455 -14.594 1 94.69 100 THR A N 1
ATOM 813 C CA . THR A 1 100 ? 18.344 2.182 -14.812 1 94.69 100 THR A CA 1
ATOM 814 C C . THR A 1 100 ? 17.609 1.048 -14.109 1 94.69 100 THR A C 1
ATOM 816 O O . THR A 1 100 ? 17.438 -0.033 -14.672 1 94.69 100 THR A O 1
ATOM 819 N N . VAL A 1 101 ? 17.156 1.304 -12.859 1 95.94 101 VAL A N 1
ATOM 820 C CA . VAL A 1 101 ? 16.359 0.32 -12.141 1 95.94 101 VAL A CA 1
ATOM 821 C C . VAL A 1 101 ? 15.102 -0.026 -12.945 1 95.94 101 VAL A C 1
ATOM 823 O O . VAL A 1 101 ? 14.75 -1.2 -13.086 1 95.94 101 VAL A O 1
ATOM 826 N N . HIS A 1 102 ? 14.523 0.949 -13.508 1 95.75 102 HIS A N 1
ATOM 827 C CA . HIS A 1 102 ? 13.312 0.751 -14.297 1 95.75 102 HIS A CA 1
ATOM 828 C C . HIS A 1 102 ? 13.57 -0.19 -15.469 1 95.75 102 HIS A C 1
ATOM 830 O O . HIS A 1 102 ? 12.82 -1.146 -15.68 1 95.75 102 HIS A O 1
ATOM 836 N N . ARG A 1 103 ? 14.602 0.084 -16.141 1 96.06 103 ARG A N 1
ATOM 837 C CA . ARG A 1 103 ? 14.953 -0.732 -17.297 1 96.06 103 ARG A CA 1
ATOM 838 C C . ARG A 1 103 ? 15.266 -2.166 -16.891 1 96.06 103 ARG A C 1
ATOM 840 O O . ARG A 1 103 ? 14.852 -3.115 -17.547 1 96.06 103 ARG A O 1
ATOM 847 N N . ILE A 1 104 ? 15.961 -2.283 -15.844 1 96.56 104 ILE A N 1
ATOM 848 C CA . ILE A 1 104 ? 16.359 -3.6 -15.359 1 96.56 104 ILE A CA 1
ATOM 849 C C . ILE A 1 104 ? 15.125 -4.391 -14.945 1 96.56 104 ILE A C 1
ATOM 851 O O . ILE A 1 104 ? 14.969 -5.555 -15.32 1 96.56 104 ILE A O 1
ATOM 855 N N . VAL A 1 105 ? 14.258 -3.799 -14.125 1 97.62 105 VAL A N 1
ATOM 856 C CA . VAL A 1 105 ? 13.055 -4.469 -13.656 1 97.62 105 VAL A CA 1
ATOM 857 C C . VAL A 1 105 ? 12.219 -4.93 -14.852 1 97.62 105 VAL A C 1
ATOM 859 O O . VAL A 1 105 ? 11.742 -6.07 -14.883 1 97.62 105 VAL A O 1
ATOM 862 N N . HIS A 1 106 ? 12.148 -4.105 -15.836 1 97.31 106 HIS A N 1
ATOM 863 C CA . HIS A 1 106 ? 11.383 -4.461 -17.031 1 97.31 106 HIS A CA 1
ATOM 864 C C . HIS A 1 106 ? 12.031 -5.621 -17.781 1 97.31 106 HIS A C 1
ATOM 866 O O . HIS A 1 106 ? 11.359 -6.582 -18.141 1 97.31 106 HIS A O 1
ATOM 872 N N . ARG A 1 107 ? 13.25 -5.512 -17.969 1 97.38 107 ARG A N 1
ATOM 873 C CA . ARG A 1 107 ? 14 -6.512 -18.719 1 97.38 107 ARG A CA 1
ATOM 874 C C . ARG A 1 107 ? 13.961 -7.863 -18.016 1 97.38 107 ARG A C 1
ATOM 876 O O . ARG A 1 107 ? 13.656 -8.883 -18.625 1 97.38 107 ARG A O 1
ATOM 883 N N . VAL A 1 108 ? 14.242 -7.871 -16.812 1 98.38 108 VAL A N 1
ATOM 884 C CA . VAL A 1 108 ? 14.297 -9.109 -16.031 1 98.38 108 VAL A CA 1
ATOM 885 C C . VAL A 1 108 ? 12.891 -9.703 -15.922 1 98.38 108 VAL A C 1
ATOM 887 O O . VAL A 1 108 ? 12.719 -10.914 -16.031 1 98.38 108 VAL A O 1
ATOM 890 N N . THR A 1 109 ? 11.891 -8.867 -15.688 1 98.56 109 THR A N 1
ATOM 891 C CA . THR A 1 109 ? 10.5 -9.312 -15.609 1 98.56 109 THR A CA 1
ATOM 892 C C . THR A 1 109 ? 10.086 -10.023 -16.891 1 98.56 109 THR A C 1
ATOM 894 O O . THR A 1 109 ? 9.477 -11.094 -16.844 1 98.56 109 THR A O 1
ATOM 897 N N . THR A 1 110 ? 10.461 -9.445 -17.969 1 98.12 110 THR A N 1
ATOM 898 C CA . THR A 1 110 ? 10.117 -10.031 -19.266 1 98.12 110 THR A CA 1
ATOM 899 C C . THR A 1 110 ? 10.758 -11.406 -19.422 1 98.12 110 THR A C 1
ATOM 901 O O . THR A 1 110 ? 10.117 -12.352 -19.891 1 98.12 110 THR A O 1
ATOM 904 N N . LYS A 1 111 ? 11.953 -11.531 -19.031 1 98.44 111 LYS A N 1
ATOM 905 C CA . LYS A 1 111 ? 12.664 -12.805 -19.141 1 98.44 111 LYS A CA 1
ATOM 906 C C . LYS A 1 111 ? 12.039 -13.867 -18.234 1 98.44 111 LYS A C 1
ATOM 908 O O . LYS A 1 111 ? 11.805 -14.992 -18.672 1 98.44 111 LYS A O 1
ATOM 913 N N . ILE A 1 112 ? 11.719 -13.5 -17.031 1 98.69 112 ILE A N 1
ATOM 914 C CA . ILE A 1 112 ? 11.133 -14.453 -16.109 1 98.69 112 ILE A CA 1
ATOM 915 C C . ILE A 1 112 ? 9.734 -14.852 -16.594 1 98.69 112 ILE A C 1
ATOM 917 O O . ILE A 1 112 ? 9.383 -16.031 -16.578 1 98.69 112 ILE A O 1
ATOM 921 N N . ALA A 1 113 ? 8.992 -13.859 -17 1 98.38 113 ALA A N 1
ATOM 922 C CA . ALA A 1 113 ? 7.637 -14.117 -17.469 1 98.38 113 ALA A CA 1
ATOM 923 C C . ALA A 1 113 ? 7.641 -15.039 -18.672 1 98.38 113 ALA A C 1
ATOM 925 O O . ALA A 1 113 ? 6.715 -15.836 -18.875 1 98.38 113 ALA A O 1
ATOM 926 N N . SER A 1 114 ? 8.648 -14.953 -19.484 1 97.94 114 SER A N 1
ATOM 927 C CA . SER A 1 114 ? 8.734 -15.773 -20.688 1 97.94 114 SER A CA 1
ATOM 928 C C . SER A 1 114 ? 8.914 -17.25 -20.328 1 97.94 114 SER A C 1
ATOM 930 O O . SER A 1 114 ? 8.734 -18.125 -21.172 1 97.94 114 SER A O 1
ATOM 932 N N . LEU A 1 115 ? 9.25 -17.5 -19.125 1 98.06 115 LEU A N 1
ATOM 933 C CA . LEU A 1 115 ? 9.422 -18.875 -18.672 1 98.06 115 LEU A CA 1
ATOM 934 C C . LEU A 1 115 ? 8.086 -19.484 -18.25 1 98.06 115 LEU A C 1
ATOM 936 O O . LEU A 1 115 ? 8.039 -20.625 -17.781 1 98.06 115 LEU A O 1
ATOM 940 N N . LYS A 1 116 ? 7.004 -18.797 -18.359 1 98.19 116 LYS A N 1
ATOM 941 C CA . LYS A 1 116 ? 5.672 -19.234 -17.953 1 98.19 116 LYS A CA 1
ATOM 942 C C . LYS A 1 116 ? 5.348 -20.609 -18.5 1 98.19 116 LYS A C 1
ATOM 944 O O . LYS A 1 116 ? 4.918 -21.5 -17.766 1 98.19 116 LYS A O 1
ATOM 949 N N . SER A 1 117 ? 5.609 -20.859 -19.797 1 97.19 117 SER A N 1
ATOM 950 C CA . SER A 1 117 ? 5.238 -22.109 -20.453 1 97.19 117 SER A CA 1
ATOM 951 C C . SER A 1 117 ? 6.023 -23.281 -19.875 1 97.19 117 SER A C 1
ATOM 953 O O . SER A 1 117 ? 5.555 -24.422 -19.906 1 97.19 117 SER A O 1
ATOM 955 N N . ARG A 1 118 ? 7.148 -22.953 -19.344 1 97.44 118 ARG A N 1
ATOM 956 C CA . ARG A 1 118 ? 8 -24 -18.797 1 97.44 118 ARG A CA 1
ATOM 957 C C . ARG A 1 118 ? 7.59 -24.359 -17.375 1 97.44 118 ARG A C 1
ATOM 959 O O . ARG A 1 118 ? 7.66 -25.516 -16.969 1 97.44 118 ARG A O 1
ATOM 966 N N . PHE A 1 119 ? 7.09 -23.375 -16.656 1 97.94 119 PHE A N 1
ATOM 967 C CA . PHE A 1 119 ? 6.973 -23.609 -15.219 1 97.94 119 PHE A CA 1
ATOM 968 C C . PHE A 1 119 ? 5.512 -23.609 -14.781 1 97.94 119 PHE A C 1
ATOM 970 O O . PHE A 1 119 ? 5.188 -24.031 -13.672 1 97.94 119 PHE A O 1
ATOM 977 N N . ILE A 1 120 ? 4.617 -23.109 -15.57 1 98.31 120 ILE A N 1
ATOM 978 C CA . ILE A 1 120 ? 3.201 -23.031 -15.227 1 98.31 120 ILE A CA 1
ATOM 979 C C . ILE A 1 120 ? 2.377 -23.781 -16.266 1 98.31 120 ILE A C 1
ATOM 981 O O . ILE A 1 120 ? 2.135 -23.266 -17.359 1 98.31 120 ILE A O 1
ATOM 985 N N . ASN A 1 121 ? 1.975 -24.953 -15.867 1 96.69 121 ASN A N 1
ATOM 986 C CA . ASN A 1 121 ? 1.186 -25.812 -16.734 1 96.69 121 ASN A CA 1
ATOM 987 C C . ASN A 1 121 ? 0.195 -26.656 -15.945 1 96.69 121 ASN A C 1
ATOM 989 O O . ASN A 1 121 ? 0.498 -27.109 -14.836 1 96.69 121 ASN A O 1
ATOM 993 N N . MET A 1 122 ? -0.904 -26.891 -16.594 1 96.69 122 MET A N 1
ATOM 994 C CA . MET A 1 122 ? -1.811 -27.875 -16.016 1 96.69 122 MET A CA 1
ATOM 995 C C . MET A 1 122 ? -1.152 -29.25 -15.977 1 96.69 122 MET A C 1
ATOM 997 O O . MET A 1 122 ? -0.226 -29.531 -16.734 1 96.69 122 MET A O 1
ATOM 1001 N N . PRO A 1 123 ? -1.609 -30.047 -15.07 1 94.81 123 PRO A N 1
ATOM 1002 C CA . PRO A 1 123 ? -0.994 -31.359 -14.969 1 94.81 123 PRO A CA 1
ATOM 1003 C C . PRO A 1 123 ? -1.119 -32.156 -16.266 1 94.81 123 PRO A C 1
ATOM 1005 O O . PRO A 1 123 ? -2.148 -32.094 -16.938 1 94.81 123 PRO A O 1
ATOM 1008 N N . THR A 1 124 ? -0.061 -32.875 -16.562 1 92 124 THR A N 1
ATOM 1009 C CA . THR A 1 124 ? -0.098 -33.812 -17.688 1 92 124 THR A CA 1
ATOM 1010 C C . THR A 1 124 ? -0.842 -35.062 -17.297 1 92 124 THR A C 1
ATOM 1012 O O . THR A 1 124 ? -1.161 -35.281 -16.125 1 92 124 THR A O 1
ATOM 1015 N N . GLN A 1 125 ? -1.061 -35.875 -18.266 1 89.31 125 GLN A N 1
ATOM 1016 C CA . GLN A 1 125 ? -1.724 -37.156 -18.016 1 89.31 125 GLN A CA 1
ATOM 1017 C C . GLN A 1 125 ? -0.932 -38 -17.016 1 89.31 125 GLN A C 1
ATOM 1019 O O . GLN A 1 125 ? -1.515 -38.719 -16.188 1 89.31 125 GLN A O 1
ATOM 1024 N N . GLU A 1 126 ? 0.338 -37.875 -17.094 1 91.38 126 GLU A N 1
ATOM 1025 C CA . GLU A 1 126 ? 1.217 -38.625 -16.203 1 91.38 126 GLU A CA 1
ATOM 1026 C C . GLU A 1 126 ? 1.157 -38.094 -14.781 1 91.38 126 GLU A C 1
ATOM 1028 O O . GLU A 1 126 ? 1.284 -38.844 -13.812 1 91.38 126 GLU A O 1
ATOM 1033 N N . GLU A 1 127 ? 0.901 -36.781 -14.68 1 93.44 127 GLU A N 1
ATOM 1034 C CA . GLU A 1 127 ? 0.891 -36.125 -13.375 1 93.44 127 GLU A CA 1
ATOM 1035 C C . GLU A 1 127 ? -0.481 -36.25 -12.711 1 93.44 127 GLU A C 1
ATOM 1037 O O . GLU A 1 127 ? -0.604 -36.094 -11.5 1 93.44 127 GLU A O 1
ATOM 1042 N N . TYR A 1 128 ? -1.466 -36.562 -13.469 1 92.62 128 TYR A N 1
ATOM 1043 C CA . TYR A 1 128 ? -2.859 -36.5 -13.047 1 92.62 128 TYR A CA 1
ATOM 1044 C C . TYR A 1 128 ? -3.092 -37.375 -11.812 1 92.62 128 TYR A C 1
ATOM 1046 O O . TYR A 1 128 ? -3.623 -36.906 -10.805 1 92.62 128 TYR A O 1
ATOM 1054 N N . PRO A 1 129 ? -2.707 -38.656 -11.875 1 93.69 129 PRO A N 1
ATOM 1055 C CA . PRO A 1 129 ? -2.982 -39.469 -10.711 1 93.69 129 PRO A CA 1
ATOM 1056 C C . PRO A 1 129 ? -2.334 -38.938 -9.43 1 93.69 129 PRO A C 1
ATOM 1058 O O . PRO A 1 129 ? -2.938 -39 -8.359 1 93.69 129 PRO A O 1
ATOM 1061 N N . VAL A 1 130 ? -1.178 -38.406 -9.586 1 95.81 130 VAL A N 1
ATOM 1062 C CA . VAL A 1 130 ? -0.451 -37.906 -8.43 1 95.81 130 VAL A CA 1
ATOM 1063 C C . VAL A 1 130 ? -1.162 -36.688 -7.867 1 95.81 130 VAL A C 1
ATOM 1065 O O . VAL A 1 130 ? -1.402 -36.594 -6.664 1 95.81 130 VAL A O 1
ATOM 1068 N N . VAL A 1 131 ? -1.462 -35.719 -8.695 1 97 131 VAL A N 1
ATOM 1069 C CA . VAL A 1 131 ? -2.125 -34.5 -8.297 1 97 131 VAL A CA 1
ATOM 1070 C C . VAL A 1 131 ? -3.49 -34.812 -7.688 1 97 131 VAL A C 1
ATOM 1072 O O . VAL A 1 131 ? -3.852 -34.281 -6.641 1 97 131 VAL A O 1
ATOM 1075 N N . ALA A 1 132 ? -4.254 -35.688 -8.328 1 96.62 132 ALA A N 1
ATOM 1076 C CA . ALA A 1 132 ? -5.578 -36.062 -7.844 1 96.62 132 ALA A CA 1
ATOM 1077 C C . ALA A 1 132 ? -5.492 -36.719 -6.465 1 96.62 132 ALA A C 1
ATOM 1079 O O . ALA A 1 132 ? -6.328 -36.438 -5.594 1 96.62 132 ALA A O 1
ATOM 1080 N N . ASN A 1 133 ? -4.508 -37.531 -6.332 1 97.31 133 ASN A N 1
ATOM 1081 C CA . ASN A 1 133 ? -4.336 -38.188 -5.047 1 97.31 133 ASN A CA 1
ATOM 1082 C C . ASN A 1 133 ? -3.984 -37.219 -3.939 1 97.31 133 ASN A C 1
ATOM 1084 O O . ASN A 1 133 ? -4.406 -37.375 -2.793 1 97.31 133 ASN A O 1
ATOM 1088 N N . GLU A 1 134 ? -3.166 -36.281 -4.293 1 97.81 134 GLU A N 1
ATOM 1089 C CA . GLU A 1 134 ? -2.801 -35.25 -3.305 1 97.81 134 GLU A CA 1
ATOM 1090 C C . GLU A 1 134 ? -4.02 -34.438 -2.869 1 97.81 134 GLU A C 1
ATOM 1092 O O . GLU A 1 134 ? -4.168 -34.125 -1.687 1 97.81 134 GLU A O 1
ATOM 1097 N N . PHE A 1 135 ? -4.891 -34.062 -3.756 1 98 135 PHE A N 1
ATOM 1098 C CA . PHE A 1 135 ? -6.129 -33.406 -3.4 1 98 135 PHE A CA 1
ATOM 1099 C C . PHE A 1 135 ? -7.031 -34.312 -2.576 1 98 135 PHE A C 1
ATOM 1101 O O . PHE A 1 135 ? -7.645 -33.875 -1.604 1 98 135 PHE A O 1
ATOM 1108 N N . PHE A 1 136 ? -7.094 -35.562 -3.006 1 98.06 136 PHE A N 1
ATOM 1109 C CA . PHE A 1 136 ? -7.93 -36.562 -2.316 1 98.06 136 PHE A CA 1
ATOM 1110 C C . PHE A 1 136 ? -7.523 -36.688 -0.853 1 98.06 136 PHE A C 1
ATOM 1112 O O . PHE A 1 136 ? -8.375 -36.875 0.019 1 98.06 136 PHE A O 1
ATOM 1119 N N . ALA A 1 137 ? -6.328 -36.594 -0.647 1 98 137 ALA A N 1
ATOM 1120 C CA . ALA A 1 137 ? -5.781 -36.719 0.698 1 98 137 ALA A CA 1
ATOM 1121 C C . ALA A 1 137 ? -6.246 -35.594 1.608 1 98 137 ALA A C 1
ATOM 1123 O O . ALA A 1 137 ? -6.211 -35.719 2.834 1 98 137 ALA A O 1
ATOM 1124 N N . ILE A 1 138 ? -6.617 -34.469 1.077 1 97.56 138 ILE A N 1
ATOM 1125 C CA . ILE A 1 138 ? -7.043 -33.312 1.879 1 97.56 138 ILE A CA 1
ATOM 1126 C C . ILE A 1 138 ? -8.391 -33.625 2.537 1 97.56 138 ILE A C 1
ATOM 1128 O O . ILE A 1 138 ? -8.531 -33.5 3.756 1 97.56 138 ILE A O 1
ATOM 1132 N N . ALA A 1 139 ? -9.391 -34 1.704 1 97.94 139 ALA A N 1
ATOM 1133 C CA . ALA A 1 139 ? -10.719 -34.219 2.279 1 97.94 139 ALA A CA 1
ATOM 1134 C C . ALA A 1 139 ? -11.508 -35.25 1.48 1 97.94 139 ALA A C 1
ATOM 1136 O O . ALA A 1 139 ? -12.742 -35.188 1.429 1 97.94 139 ALA A O 1
ATOM 1137 N N . GLY A 1 140 ? -10.773 -36.031 0.711 1 97.31 140 GLY A N 1
ATOM 1138 C CA . GLY A 1 140 ? -11.391 -37.188 0.085 1 97.31 140 GLY A CA 1
ATOM 1139 C C . GLY A 1 140 ? -12.148 -36.844 -1.184 1 97.31 140 GLY A C 1
ATOM 1140 O O . GLY A 1 140 ? -12.992 -37.625 -1.637 1 97.31 140 GLY A O 1
ATOM 1141 N N . PHE A 1 141 ? -12.016 -35.75 -1.793 1 97.69 141 PHE A N 1
ATOM 1142 C CA . PHE A 1 141 ? -12.688 -35.375 -3.033 1 97.69 141 PHE A CA 1
ATOM 1143 C C . PHE A 1 141 ? -12.008 -36.031 -4.23 1 97.69 141 PHE A C 1
ATOM 1145 O O . PHE A 1 141 ? -10.82 -35.844 -4.469 1 97.69 141 PHE A O 1
ATOM 1152 N N . PRO A 1 142 ? -12.719 -36.75 -4.977 1 96.06 142 PRO A N 1
ATOM 1153 C CA . PRO A 1 142 ? -12.07 -37.531 -6.047 1 96.06 142 PRO A CA 1
ATOM 1154 C C . PRO A 1 142 ? -11.805 -36.688 -7.293 1 96.06 142 PRO A C 1
ATOM 1156 O O . PRO A 1 142 ? -12.516 -35.688 -7.543 1 96.06 142 PRO A O 1
ATOM 1159 N N . ARG A 1 143 ? -10.82 -37 -8.023 1 95.19 143 ARG A N 1
ATOM 1160 C CA . ARG A 1 143 ? -10.555 -36.625 -9.414 1 95.19 143 ARG A CA 1
ATOM 1161 C C . ARG A 1 143 ? -10.211 -35.125 -9.523 1 95.19 143 ARG A C 1
ATOM 1163 O O . ARG A 1 143 ? -10.344 -34.531 -10.594 1 95.19 143 ARG A O 1
ATOM 1170 N N . VAL A 1 144 ? -9.797 -34.5 -8.461 1 97.62 144 VAL A N 1
ATOM 1171 C CA . VAL A 1 144 ? -9.492 -33.094 -8.508 1 97.62 144 VAL A CA 1
ATOM 1172 C C . VAL A 1 144 ? -8.094 -32.875 -9.086 1 97.62 144 VAL A C 1
ATOM 1174 O O . VAL A 1 144 ? -7.141 -33.531 -8.68 1 97.62 144 VAL A O 1
ATOM 1177 N N . VAL A 1 145 ? -7.992 -31.922 -10 1 95.62 145 VAL A N 1
ATOM 1178 C CA . VAL A 1 145 ? -6.688 -31.672 -10.609 1 95.62 145 VAL A CA 1
ATOM 1179 C C . VAL A 1 145 ? -6.301 -30.203 -10.414 1 95.62 145 VAL A C 1
ATOM 1181 O O . VAL A 1 145 ? -5.234 -29.781 -10.859 1 95.62 145 VAL A O 1
ATOM 1184 N N . GLY A 1 146 ? -7.105 -29.406 -9.805 1 97.81 146 GLY A N 1
ATOM 1185 C CA . GLY A 1 146 ? -6.777 -28.016 -9.539 1 97.81 146 GLY A CA 1
ATOM 1186 C C . GLY A 1 146 ? -7.852 -27.297 -8.75 1 97.81 146 GLY A C 1
ATOM 1187 O O . GLY A 1 146 ? -9.016 -27.703 -8.75 1 97.81 146 GLY A O 1
ATOM 1188 N N . ALA A 1 147 ? -7.488 -26.297 -8.062 1 98.5 147 ALA A N 1
ATOM 1189 C CA . ALA A 1 147 ? -8.375 -25.344 -7.398 1 98.5 147 ALA A CA 1
ATOM 1190 C C . ALA A 1 147 ? -8.242 -23.953 -8.016 1 98.5 147 ALA A C 1
ATOM 1192 O O . ALA A 1 147 ? -7.129 -23.453 -8.188 1 98.5 147 ALA A O 1
ATOM 1193 N N . ILE A 1 148 ? -9.359 -23.344 -8.344 1 98.12 148 ILE A N 1
ATOM 1194 C CA . ILE A 1 148 ? -9.352 -22.094 -9.086 1 98.12 148 ILE A CA 1
ATOM 1195 C C . ILE A 1 148 ? -9.93 -20.969 -8.211 1 98.12 148 ILE A C 1
ATOM 1197 O O . ILE A 1 148 ? -10.852 -21.203 -7.43 1 98.12 148 ILE A O 1
ATOM 1201 N N . 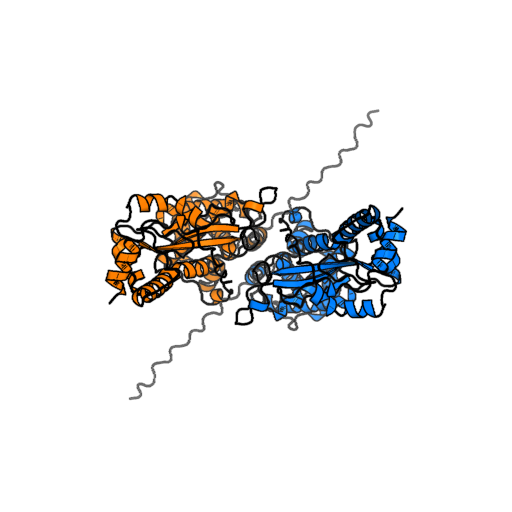ASP A 1 149 ? -9.383 -19.859 -8.297 1 97.06 149 ASP A N 1
ATOM 1202 C CA . ASP A 1 149 ? -9.898 -18.641 -7.664 1 97.06 149 ASP A CA 1
ATOM 1203 C C . ASP A 1 149 ? -9.234 -17.391 -8.25 1 97.06 149 ASP A C 1
ATOM 1205 O O . ASP A 1 149 ? -8.336 -17.5 -9.094 1 97.06 149 ASP A O 1
ATOM 1209 N N . CYS A 1 150 ? -9.781 -16.281 -7.91 1 95.94 150 CYS A N 1
ATOM 1210 C CA . CYS A 1 150 ? -9.203 -15.016 -8.336 1 95.94 150 CYS A CA 1
ATOM 1211 C C . CYS A 1 150 ? -8.695 -14.227 -7.137 1 95.94 150 CYS A C 1
ATOM 1213 O O . CYS A 1 150 ? -9.125 -14.453 -6.004 1 95.94 150 CYS A O 1
ATOM 1215 N N . THR A 1 151 ? -7.75 -13.414 -7.395 1 93.81 151 THR A N 1
ATOM 1216 C CA . THR A 1 151 ? -7.227 -12.484 -6.402 1 93.81 151 THR A CA 1
ATOM 1217 C C . THR A 1 151 ? -6.984 -11.109 -7.027 1 93.81 151 THR A C 1
ATOM 1219 O O . THR A 1 151 ? -6.578 -11.016 -8.188 1 93.81 151 THR A O 1
ATOM 1222 N N . HIS A 1 152 ? -7.242 -10.109 -6.258 1 91.38 152 HIS A N 1
ATOM 1223 C CA . HIS A 1 152 ? -7.043 -8.742 -6.734 1 91.38 152 HIS A CA 1
ATOM 1224 C C . HIS A 1 152 ? -5.645 -8.242 -6.398 1 91.38 152 HIS A C 1
ATOM 1226 O O . HIS A 1 152 ? -5.195 -8.359 -5.258 1 91.38 152 HIS A O 1
ATOM 1232 N N . ILE A 1 153 ? -4.996 -7.77 -7.387 1 93.12 153 ILE A N 1
ATOM 1233 C CA . ILE A 1 153 ? -3.703 -7.113 -7.227 1 93.12 153 ILE A CA 1
ATOM 1234 C C . ILE A 1 153 ? -3.879 -5.602 -7.32 1 93.12 153 ILE A C 1
ATOM 1236 O O . ILE A 1 153 ? -4.273 -5.078 -8.367 1 93.12 153 ILE A O 1
ATOM 1240 N N . LYS A 1 154 ? -3.553 -4.984 -6.23 1 88.31 154 LYS A N 1
ATOM 1241 C CA . LYS A 1 154 ? -3.754 -3.541 -6.129 1 88.31 154 LYS A CA 1
ATOM 1242 C C . LYS A 1 154 ? -2.828 -2.787 -7.078 1 88.31 154 LYS A C 1
ATOM 1244 O O . LYS A 1 154 ? -1.652 -3.129 -7.207 1 88.31 154 LYS A O 1
ATOM 1249 N N . ILE A 1 155 ? -3.383 -1.759 -7.707 1 87.38 155 ILE A N 1
ATOM 1250 C CA . ILE A 1 155 ? -2.6 -0.909 -8.602 1 87.38 155 ILE A CA 1
ATOM 1251 C C . ILE A 1 155 ? -2.879 0.56 -8.289 1 87.38 155 ILE A C 1
ATOM 1253 O O . ILE A 1 155 ? -3.854 0.881 -7.602 1 87.38 155 ILE A O 1
ATOM 1257 N N . ASN A 1 156 ? -1.978 1.382 -8.734 1 79.31 156 ASN A N 1
ATOM 1258 C CA . ASN A 1 156 ? -2.256 2.812 -8.656 1 79.31 156 ASN A CA 1
ATOM 1259 C C . ASN A 1 156 ? -3.318 3.229 -9.672 1 79.31 156 ASN A C 1
ATOM 1261 O O . ASN A 1 156 ? -3.488 2.578 -10.703 1 79.31 156 ASN A O 1
ATOM 1265 N N . SER A 1 157 ? -3.971 4.266 -9.273 1 75.19 157 SER A N 1
ATOM 1266 C CA . SER A 1 157 ? -4.941 4.777 -10.234 1 75.19 157 SER A CA 1
ATOM 1267 C C . SER A 1 157 ? -4.281 5.102 -11.57 1 75.19 157 SER A C 1
ATOM 1269 O O . SER A 1 157 ? -3.311 5.855 -11.625 1 75.19 157 SER A O 1
ATOM 1271 N N . PRO A 1 158 ? -4.738 4.438 -12.578 1 69.44 158 PRO A N 1
ATOM 1272 C CA . PRO A 1 158 ? -4.145 4.727 -13.883 1 69.44 158 PRO A CA 1
ATOM 1273 C C . PRO A 1 158 ? -4.457 6.137 -14.375 1 69.44 158 PRO A C 1
ATOM 1275 O O . PRO A 1 158 ? -3.822 6.621 -15.32 1 69.44 158 PRO A O 1
ATOM 1278 N N . GLY A 1 159 ? -5.172 6.754 -13.641 1 67.75 159 GLY A N 1
ATOM 1279 C CA . GLY A 1 159 ? -5.562 8.086 -14.086 1 67.75 159 GLY A CA 1
ATOM 1280 C C . GLY A 1 159 ? -6.469 8.062 -15.297 1 67.75 159 GLY A C 1
ATOM 1281 O O . GLY A 1 159 ? -6.672 7.016 -15.914 1 67.75 159 GLY A O 1
ATOM 1282 N N . GLY A 1 160 ? -7.121 9.07 -15.578 1 66.81 160 GLY A N 1
ATOM 1283 C CA . GLY A 1 160 ? -7.926 9.211 -16.781 1 66.81 160 GLY A CA 1
ATOM 1284 C C . GLY A 1 160 ? -9.367 8.789 -16.578 1 66.81 160 GLY A C 1
ATOM 1285 O O . GLY A 1 160 ? -9.75 8.336 -15.5 1 66.81 160 GLY A O 1
ATOM 1286 N N . ALA A 1 161 ? -10.141 8.961 -17.609 1 63.88 161 ALA A N 1
ATOM 1287 C CA . ALA A 1 161 ? -11.586 8.711 -17.609 1 63.88 161 ALA A CA 1
ATOM 1288 C C . ALA A 1 161 ? -11.883 7.219 -17.5 1 63.88 161 ALA A C 1
ATOM 1290 O O . ALA A 1 161 ? -12.906 6.824 -16.953 1 63.88 161 ALA A O 1
ATOM 1291 N N . GLN A 1 162 ? -10.953 6.395 -17.984 1 69.69 162 GLN A N 1
ATOM 1292 C CA . GLN A 1 162 ? -11.219 4.965 -18.031 1 69.69 162 GLN A CA 1
ATOM 1293 C C . GLN A 1 162 ? -10.672 4.254 -16.797 1 69.69 162 GLN A C 1
ATOM 1295 O O . GLN A 1 162 ? -10.641 3.021 -16.75 1 69.69 162 GLN A O 1
ATOM 1300 N N . SER A 1 163 ? -10.336 5 -15.797 1 76.06 163 SER A N 1
ATOM 1301 C CA . SER A 1 163 ? -9.734 4.406 -14.609 1 76.06 163 SER A CA 1
ATOM 1302 C C . SER A 1 163 ? -10.758 3.615 -13.805 1 76.06 163 SER A C 1
ATOM 1304 O O . SER A 1 163 ? -10.406 2.684 -13.078 1 76.06 163 SER A O 1
ATOM 1306 N N . GLU A 1 164 ? -11.977 3.908 -14.023 1 75.06 164 GLU A N 1
ATOM 1307 C CA . GLU A 1 164 ? -13.039 3.328 -13.203 1 75.06 164 GLU A CA 1
ATOM 1308 C C . GLU A 1 164 ? -13.195 1.836 -13.477 1 75.06 164 GLU A C 1
ATOM 1310 O O . GLU A 1 164 ? -13.633 1.082 -12.602 1 75.06 164 GLU A O 1
ATOM 1315 N N . ILE A 1 165 ? -12.812 1.435 -14.664 1 77 165 ILE A N 1
ATOM 1316 C CA . ILE A 1 165 ? -12.93 0.02 -15 1 77 165 ILE A CA 1
ATOM 1317 C C . ILE A 1 165 ? -11.992 -0.799 -14.109 1 77 165 ILE A C 1
ATOM 1319 O O . ILE A 1 165 ? -12.172 -2.012 -13.969 1 77 165 ILE A O 1
ATOM 1323 N N . TYR A 1 166 ? -11.117 -0.171 -13.547 1 81 166 TYR A N 1
ATOM 1324 C CA . TYR A 1 166 ? -10.156 -0.886 -12.711 1 81 166 TYR A CA 1
ATOM 1325 C C . TYR A 1 166 ? -10.562 -0.83 -11.242 1 81 166 TYR A C 1
ATOM 1327 O O . TYR A 1 166 ? -9.906 -1.425 -10.391 1 81 166 TYR A O 1
ATOM 1335 N N . ARG A 1 167 ? -11.547 -0.16 -10.961 1 74.19 167 ARG A N 1
ATOM 1336 C CA . ARG A 1 167 ? -12.031 -0.096 -9.586 1 74.19 167 ARG A CA 1
ATOM 1337 C C . ARG A 1 167 ? -12.812 -1.354 -9.219 1 74.19 167 ARG A C 1
ATOM 1339 O O . ARG A 1 167 ? -13.766 -1.721 -9.906 1 74.19 167 ARG A O 1
ATOM 1346 N N . ASN A 1 168 ? -12.383 -1.967 -8.18 1 71.88 168 ASN A N 1
ATOM 1347 C CA . ASN A 1 168 ? -13.062 -3.195 -7.773 1 71.88 168 ASN A CA 1
ATOM 1348 C C . ASN A 1 168 ? -14.227 -2.908 -6.836 1 71.88 168 ASN A C 1
ATOM 1350 O O . ASN A 1 168 ? -14.508 -1.749 -6.52 1 71.88 168 ASN A O 1
ATOM 1354 N N . ARG A 1 169 ? -14.906 -3.969 -6.496 1 67 169 ARG A N 1
ATOM 1355 C CA . ARG A 1 169 ? -16.109 -3.85 -5.688 1 67 169 ARG A CA 1
ATOM 1356 C C . ARG A 1 169 ? -15.797 -3.234 -4.328 1 67 169 ARG A C 1
ATOM 1358 O O . ARG A 1 169 ? -16.672 -2.633 -3.697 1 67 169 ARG A O 1
ATOM 1365 N N . LYS A 1 170 ? -14.57 -3.4 -3.967 1 66.69 170 LYS A N 1
ATOM 1366 C CA . LYS A 1 170 ? -14.164 -2.879 -2.664 1 66.69 170 LYS A CA 1
ATOM 1367 C C . LYS A 1 170 ? -13.734 -1.419 -2.768 1 66.69 170 LYS A C 1
ATOM 1369 O O . LYS A 1 170 ? -13.406 -0.791 -1.76 1 66.69 170 LYS A O 1
ATOM 1374 N N . GLY A 1 171 ? -13.648 -0.882 -3.961 1 67.56 171 GLY A N 1
ATOM 1375 C CA . GLY A 1 171 ? -13.469 0.551 -4.133 1 67.56 171 GLY A CA 1
ATOM 1376 C C . GLY A 1 171 ? -12.047 0.936 -4.488 1 67.56 171 GLY A C 1
ATOM 1377 O O . GLY A 1 171 ? -11.734 2.121 -4.629 1 67.56 171 GLY A O 1
ATOM 1378 N N . TYR A 1 172 ? -11.211 -0.03 -4.582 1 75.94 172 TYR A N 1
ATOM 1379 C CA . TYR A 1 172 ? -9.852 0.337 -4.961 1 75.94 172 TYR A CA 1
ATOM 1380 C C . TYR A 1 172 ? -9.508 -0.208 -6.34 1 75.94 172 TYR A C 1
ATOM 1382 O O . TYR A 1 172 ? -10.211 -1.069 -6.871 1 75.94 172 TYR A O 1
ATOM 1390 N N . PHE A 1 173 ? -8.453 0.343 -6.926 1 83.31 173 PHE A N 1
ATOM 1391 C CA . PHE A 1 173 ? -8.047 -0.06 -8.266 1 83.31 173 PHE A CA 1
ATOM 1392 C C . PHE A 1 173 ? -7.199 -1.325 -8.219 1 83.31 173 PHE A C 1
ATOM 1394 O O . PHE A 1 173 ? -6.266 -1.425 -7.414 1 83.31 173 PHE A O 1
ATOM 1401 N N . SER A 1 174 ? -7.57 -2.252 -9.055 1 89.69 174 SER A N 1
ATOM 1402 C CA . SER A 1 174 ? -6.844 -3.518 -9.039 1 89.69 174 SER A CA 1
ATOM 1403 C C . SER A 1 174 ? -6.938 -4.234 -10.375 1 89.69 174 SER A C 1
ATOM 1405 O O . SER A 1 174 ? -7.719 -3.834 -11.25 1 89.69 174 SER A O 1
ATOM 1407 N N . LEU A 1 175 ? -6.059 -5.141 -10.578 1 92.69 175 LEU A N 1
ATOM 1408 C CA . LEU A 1 175 ? -6.227 -6.191 -11.578 1 92.69 175 LEU A CA 1
ATOM 1409 C C . LEU A 1 175 ? -6.801 -7.457 -10.938 1 92.69 175 LEU A C 1
ATOM 1411 O O . LEU A 1 175 ? -6.434 -7.816 -9.82 1 92.69 175 LEU A O 1
ATOM 1415 N N . ASN A 1 176 ? -7.762 -8.047 -11.594 1 93.75 176 ASN A N 1
ATOM 1416 C CA . ASN A 1 176 ? -8.312 -9.328 -11.164 1 93.75 176 ASN A CA 1
ATOM 1417 C C . ASN A 1 176 ? -7.574 -10.5 -11.812 1 93.75 176 ASN A C 1
ATOM 1419 O O . ASN A 1 176 ? -7.617 -10.664 -13.031 1 93.75 176 ASN A O 1
ATOM 1423 N N . VAL A 1 177 ? -6.922 -11.305 -11 1 96.88 177 VAL A N 1
ATOM 1424 C CA . VAL A 1 177 ? -6.023 -12.344 -11.484 1 96.88 177 VAL A CA 1
ATOM 1425 C C . VAL A 1 177 ? -6.582 -13.719 -11.117 1 96.88 177 VAL A C 1
ATOM 1427 O O . VAL A 1 177 ? -6.832 -14 -9.945 1 96.88 177 VAL A O 1
ATOM 1430 N N . GLN A 1 178 ? -6.773 -14.523 -12.102 1 97.56 178 GLN A N 1
ATOM 1431 C CA . GLN A 1 178 ? -7.223 -15.891 -11.883 1 97.56 178 GLN A CA 1
ATOM 1432 C C . GLN A 1 178 ? -6.043 -16.859 -11.836 1 97.56 178 GLN A C 1
ATOM 1434 O O . GLN A 1 178 ? -5.129 -16.766 -12.656 1 97.56 178 GLN A O 1
ATOM 1439 N N . MET A 1 179 ? -6.047 -17.719 -10.867 1 98.44 179 MET A N 1
ATOM 1440 C CA . MET A 1 179 ? -5.031 -18.766 -10.797 1 98.44 179 MET A CA 1
ATOM 1441 C C . MET A 1 179 ? -5.66 -20.109 -10.5 1 98.44 179 MET A C 1
ATOM 1443 O O . MET A 1 179 ? -6.727 -20.188 -9.891 1 98.44 179 MET A O 1
ATOM 1447 N N . VAL A 1 180 ? -5.074 -21.141 -11.023 1 98.62 180 VAL A N 1
ATOM 1448 C CA . VAL A 1 180 ? -5.324 -22.516 -10.625 1 98.62 180 VAL A CA 1
ATOM 1449 C C . VAL A 1 180 ? -4.086 -23.094 -9.945 1 98.62 180 VAL A C 1
ATOM 1451 O O . VAL A 1 180 ? -2.961 -22.875 -10.398 1 98.62 180 VAL A O 1
ATOM 1454 N N . CYS A 1 181 ? -4.273 -23.719 -8.836 1 98.25 181 CYS A N 1
ATOM 1455 C CA . CYS A 1 181 ? -3.119 -24.344 -8.203 1 98.25 181 CYS A CA 1
ATOM 1456 C C . CYS A 1 181 ? -3.428 -25.781 -7.797 1 98.25 181 CYS A C 1
ATOM 1458 O O . CYS A 1 181 ? -4.582 -26.203 -7.84 1 98.25 181 CYS A O 1
ATOM 1460 N N . ASP A 1 182 ? -2.434 -26.547 -7.547 1 98.12 182 ASP A N 1
ATOM 1461 C CA . ASP A 1 182 ? -2.604 -27.906 -7.055 1 98.12 182 ASP A CA 1
ATOM 1462 C C . ASP A 1 182 ? -2.508 -27.953 -5.531 1 98.12 182 ASP A C 1
ATOM 1464 O O . ASP A 1 182 ? -2.527 -26.906 -4.871 1 98.12 182 ASP A O 1
ATOM 1468 N N . ALA A 1 183 ? -2.486 -29.125 -4.973 1 97.62 183 ALA A N 1
ATOM 1469 C CA . ALA A 1 183 ? -2.557 -29.312 -3.527 1 97.62 183 ALA A CA 1
ATOM 1470 C C . ALA A 1 183 ? -1.266 -28.859 -2.85 1 97.62 183 ALA A C 1
ATOM 1472 O O . ALA A 1 183 ? -1.239 -28.641 -1.637 1 97.62 183 ALA A O 1
ATOM 1473 N N . ARG A 1 184 ? -0.214 -28.719 -3.605 1 95.94 184 ARG A N 1
ATOM 1474 C CA . ARG A 1 184 ? 1.08 -28.312 -3.068 1 95.94 184 ARG A CA 1
ATOM 1475 C C . ARG A 1 184 ? 1.332 -26.828 -3.314 1 95.94 184 ARG A C 1
ATOM 1477 O O . ARG A 1 184 ? 2.471 -26.359 -3.232 1 95.94 184 ARG A O 1
ATOM 1484 N N . LEU A 1 185 ? 0.34 -26.078 -3.762 1 97.12 185 LEU A N 1
ATOM 1485 C CA . LEU A 1 185 ? 0.353 -24.641 -3.982 1 97.12 185 LEU A CA 1
ATOM 1486 C C . LEU A 1 185 ? 1.181 -24.281 -5.211 1 97.12 185 LEU A C 1
ATOM 1488 O O . LEU A 1 185 ? 1.701 -23.172 -5.316 1 97.12 185 LEU A O 1
ATOM 1492 N N . ARG A 1 186 ? 1.389 -25.312 -6.027 1 97.88 186 ARG A N 1
ATOM 1493 C CA . ARG A 1 186 ? 1.988 -25.031 -7.328 1 97.88 186 ARG A CA 1
ATOM 1494 C C . ARG A 1 186 ? 0.979 -24.375 -8.266 1 97.88 186 ARG A C 1
ATOM 1496 O O . ARG A 1 186 ? -0.147 -24.844 -8.406 1 97.88 186 ARG A O 1
ATOM 1503 N N . ILE A 1 187 ? 1.409 -23.266 -8.844 1 98.69 187 ILE A N 1
ATOM 1504 C CA . ILE A 1 187 ? 0.527 -22.578 -9.773 1 98.69 187 ILE A CA 1
ATOM 1505 C C . ILE A 1 187 ? 0.506 -23.312 -11.117 1 98.69 187 ILE A C 1
ATOM 1507 O O . ILE A 1 187 ? 1.555 -23.531 -11.727 1 98.69 187 ILE A O 1
ATOM 1511 N N . ARG A 1 188 ? -0.659 -23.656 -11.523 1 98.44 188 ARG A N 1
ATOM 1512 C CA . ARG A 1 188 ? -0.799 -24.469 -12.727 1 98.44 188 ARG A CA 1
ATOM 1513 C C . ARG A 1 188 ? -1.334 -23.641 -13.891 1 98.44 188 ARG A C 1
ATOM 1515 O O . ARG A 1 188 ? -1.168 -24.016 -15.055 1 98.44 188 ARG A O 1
ATOM 1522 N N . ASN A 1 189 ? -1.943 -22.578 -13.57 1 98.44 189 ASN A N 1
ATOM 1523 C CA . ASN A 1 189 ? -2.488 -21.656 -14.555 1 98.44 189 ASN A CA 1
ATOM 1524 C C . ASN A 1 189 ? -2.611 -20.25 -13.984 1 98.44 189 ASN A C 1
ATOM 1526 O O . ASN A 1 189 ? -2.885 -20.078 -12.797 1 98.44 189 ASN A O 1
ATOM 1530 N N . VAL A 1 190 ? -2.408 -19.234 -14.852 1 98.5 190 VAL A N 1
ATOM 1531 C CA . VAL A 1 190 ? -2.51 -17.859 -14.391 1 98.5 190 VAL A CA 1
ATOM 1532 C C . VAL A 1 190 ? -3.025 -16.969 -15.531 1 98.5 190 VAL A C 1
ATOM 1534 O O . VAL A 1 190 ? -2.561 -17.078 -16.672 1 98.5 190 VAL A O 1
ATOM 1537 N N . ILE A 1 191 ? -3.998 -16.203 -15.234 1 97.25 191 ILE A N 1
ATOM 1538 C CA . ILE A 1 191 ? -4.535 -15.18 -16.125 1 97.25 191 ILE A CA 1
ATOM 1539 C C . ILE A 1 191 ? -4.535 -13.828 -15.398 1 97.25 191 ILE A C 1
ATOM 1541 O O . ILE A 1 191 ? -5.281 -13.633 -14.438 1 97.25 191 ILE A O 1
ATOM 1545 N N . ALA A 1 192 ? -3.697 -12.898 -15.836 1 95 192 ALA A N 1
ATOM 1546 C CA . ALA A 1 192 ? -3.447 -11.68 -15.07 1 95 192 ALA A CA 1
ATOM 1547 C C . ALA A 1 192 ? -3.771 -10.438 -15.891 1 95 192 ALA A C 1
ATOM 1549 O O . ALA A 1 192 ? -3.205 -9.367 -15.664 1 95 192 ALA A O 1
ATOM 1550 N N . ARG A 1 193 ? -4.781 -10.398 -16.703 1 90.69 193 ARG A N 1
ATOM 1551 C CA . ARG A 1 193 ? -4.941 -9.289 -17.625 1 90.69 193 ARG A CA 1
ATOM 1552 C C . ARG A 1 193 ? -6.254 -8.547 -17.375 1 90.69 193 ARG A C 1
ATOM 1554 O O . ARG A 1 193 ? -6.535 -7.539 -18.031 1 90.69 193 ARG A O 1
ATOM 1561 N N . TRP A 1 194 ? -7.012 -8.93 -16.453 1 92.25 194 TRP A N 1
ATOM 1562 C CA . TRP A 1 194 ? -8.367 -8.391 -16.359 1 92.25 194 TRP A CA 1
ATOM 1563 C C . TRP A 1 194 ? -8.453 -7.273 -15.336 1 92.25 194 TRP A C 1
ATOM 1565 O O . TRP A 1 194 ? -7.855 -7.367 -14.258 1 92.25 194 TRP A O 1
ATOM 1575 N N . PRO A 1 195 ? -9.242 -6.234 -15.695 1 90.81 195 PRO A N 1
ATOM 1576 C CA . PRO A 1 195 ? -9.477 -5.16 -14.734 1 90.81 195 PRO A CA 1
ATOM 1577 C C . PRO A 1 195 ? -10.242 -5.637 -13.5 1 90.81 195 PRO A C 1
ATOM 1579 O O . PRO A 1 195 ? -10.93 -6.656 -13.547 1 90.81 195 PRO A O 1
ATOM 1582 N N . GLY A 1 196 ? -10.148 -4.875 -12.5 1 87.62 196 GLY A N 1
ATOM 1583 C CA . GLY A 1 196 ? -10.672 -5.242 -11.188 1 87.62 196 GLY A CA 1
ATOM 1584 C C . GLY A 1 196 ? -12.188 -5.375 -11.172 1 87.62 196 GLY A C 1
ATOM 1585 O O . GLY A 1 196 ? -12.742 -6.078 -10.328 1 87.62 196 GLY A O 1
ATOM 1586 N N . PHE A 1 197 ? -12.828 -4.805 -12.055 1 83.88 197 PHE A N 1
ATOM 1587 C CA . PHE A 1 197 ? -14.289 -4.809 -12.016 1 83.88 197 PHE A CA 1
ATOM 1588 C C . PHE A 1 197 ? -14.844 -6.102 -12.594 1 83.88 197 PHE A C 1
ATOM 1590 O O . PHE A 1 197 ? -16.016 -6.418 -12.406 1 83.88 197 PHE A O 1
ATOM 1597 N N . VAL A 1 198 ? -14.102 -6.863 -13.328 1 88.81 198 VAL A N 1
ATOM 1598 C CA . VAL A 1 198 ? -14.57 -8.055 -14.031 1 88.81 198 VAL A CA 1
ATOM 1599 C C . VAL A 1 198 ? -14.805 -9.188 -13.039 1 88.81 198 VAL A C 1
ATOM 1601 O O . VAL A 1 198 ? -13.984 -9.414 -12.141 1 88.81 198 VAL A O 1
ATOM 1604 N N . HIS A 1 199 ? -15.828 -9.938 -13.219 1 87.5 199 HIS A N 1
ATOM 1605 C CA . HIS A 1 199 ? -16.188 -11.039 -12.336 1 87.5 199 HIS A CA 1
ATOM 1606 C C . HIS A 1 199 ? -15.328 -12.273 -12.609 1 87.5 199 HIS A C 1
ATOM 1608 O O . HIS A 1 199 ? -14.953 -12.523 -13.75 1 87.5 199 HIS A O 1
ATOM 1614 N N . ASP A 1 200 ? -15.172 -13.016 -11.594 1 90.75 200 ASP A N 1
ATOM 1615 C CA . ASP A 1 200 ? -14.367 -14.227 -11.672 1 90.75 200 ASP A CA 1
ATOM 1616 C C . ASP A 1 200 ? -14.898 -15.164 -12.758 1 90.75 200 ASP A C 1
ATOM 1618 O O . ASP A 1 200 ? -14.117 -15.727 -13.539 1 90.75 200 ASP A O 1
ATOM 1622 N N . SER A 1 201 ? -16.219 -15.289 -12.82 1 91.5 201 SER A N 1
ATOM 1623 C CA . SER A 1 201 ? -16.828 -16.188 -13.797 1 91.5 201 SER A CA 1
ATOM 1624 C C . SER A 1 201 ? -16.531 -15.742 -15.219 1 91.5 201 SER A C 1
ATOM 1626 O O . SER A 1 201 ? -16.297 -16.562 -16.109 1 91.5 201 SER A O 1
ATOM 1628 N N . THR A 1 202 ? -16.547 -14.461 -15.438 1 92.69 202 THR A N 1
ATOM 1629 C CA . THR A 1 202 ? -16.266 -13.914 -16.766 1 92.69 202 THR A CA 1
ATOM 1630 C C . THR A 1 202 ? -14.828 -14.234 -17.172 1 92.69 202 THR A C 1
ATOM 1632 O O . THR A 1 202 ? -14.57 -14.617 -18.312 1 92.69 202 THR A O 1
ATOM 1635 N N . ILE A 1 203 ? -13.977 -14.125 -16.234 1 94.44 203 ILE A N 1
ATOM 1636 C CA . ILE A 1 203 ? -12.57 -14.406 -16.5 1 94.44 203 ILE A CA 1
ATOM 1637 C C . ILE A 1 203 ? -12.406 -15.875 -16.891 1 94.44 203 ILE A C 1
ATOM 1639 O O . ILE A 1 203 ? -11.75 -16.188 -17.891 1 94.44 203 ILE A O 1
ATOM 1643 N N . PHE A 1 204 ? -12.992 -16.734 -16.156 1 95.94 204 PHE A N 1
ATOM 1644 C CA . PHE A 1 204 ? -12.906 -18.156 -16.469 1 95.94 204 PHE A CA 1
ATOM 1645 C C . PHE A 1 204 ? -13.492 -18.469 -17.844 1 95.94 204 PHE A C 1
ATOM 1647 O O . PHE A 1 204 ? -12.852 -19.109 -18.656 1 95.94 204 PHE A O 1
ATOM 1654 N N . ASN A 1 205 ? -14.664 -17.922 -18.078 1 93.56 205 ASN A N 1
ATOM 1655 C CA . ASN A 1 205 ? -15.367 -18.203 -19.328 1 93.56 205 ASN A CA 1
ATOM 1656 C C . ASN A 1 205 ? -14.578 -17.719 -20.531 1 93.56 205 ASN A C 1
ATOM 1658 O O . ASN A 1 205 ? -14.633 -18.328 -21.609 1 93.56 205 ASN A O 1
ATOM 1662 N N . ASP A 1 206 ? -13.859 -16.703 -20.344 1 93.88 206 ASP A N 1
ATOM 1663 C CA . ASP A 1 206 ? -13.109 -16.125 -21.453 1 93.88 206 ASP A CA 1
ATOM 1664 C C . ASP A 1 206 ? -11.656 -16.609 -21.453 1 93.88 206 ASP A C 1
ATOM 1666 O O . ASP A 1 206 ? -10.828 -16.109 -22.203 1 93.88 206 ASP A O 1
ATOM 1670 N N . SER A 1 207 ? -11.375 -17.594 -20.734 1 95.25 207 SER A N 1
ATOM 1671 C CA . SER A 1 207 ? -10 -18.047 -20.609 1 95.25 207 SER A CA 1
ATOM 1672 C C . SER A 1 207 ? -9.719 -19.234 -21.531 1 95.25 207 SER A C 1
ATOM 1674 O O . SER A 1 207 ? -10.625 -20 -21.844 1 95.25 207 SER A O 1
ATOM 1676 N N . PRO A 1 208 ? -8.469 -19.359 -21.969 1 95 208 PRO A N 1
ATOM 1677 C CA . PRO A 1 208 ? -8.078 -20.562 -22.719 1 95 208 PRO A CA 1
ATOM 1678 C C . PRO A 1 208 ? -8.297 -21.844 -21.922 1 95 208 PRO A C 1
ATOM 1680 O O . PRO A 1 208 ? -8.578 -22.906 -22.5 1 95 208 PRO A O 1
ATOM 1683 N N . LEU A 1 209 ? -8.195 -21.734 -20.656 1 95.31 209 LEU A N 1
ATOM 1684 C CA . LEU A 1 209 ? -8.391 -22.906 -19.812 1 95.31 209 LEU A CA 1
ATOM 1685 C C . LEU A 1 209 ? -9.797 -23.453 -19.953 1 95.31 209 LEU A C 1
ATOM 1687 O O . LEU A 1 209 ? -9.984 -24.672 -20.031 1 95.31 209 LEU A O 1
ATOM 1691 N N . CYS A 1 210 ? -10.742 -22.578 -19.953 1 95.19 210 CYS A N 1
ATOM 1692 C CA . CYS A 1 210 ? -12.125 -23 -20.141 1 95.19 210 CYS A CA 1
ATOM 1693 C C . CYS A 1 210 ? -12.289 -23.781 -21.438 1 95.19 210 CYS A C 1
ATOM 1695 O O . CYS A 1 210 ? -12.891 -24.859 -21.453 1 95.19 210 CYS A O 1
ATOM 1697 N N . ALA A 1 211 ? -11.742 -23.266 -22.484 1 94.88 211 ALA A N 1
ATOM 1698 C CA . ALA A 1 211 ? -11.805 -23.922 -23.781 1 94.88 211 ALA A CA 1
ATOM 1699 C C . ALA A 1 211 ? -11.156 -25.297 -23.75 1 94.88 211 ALA A C 1
ATOM 1701 O O . ALA A 1 211 ? -11.672 -26.266 -24.328 1 94.88 211 ALA A O 1
ATOM 1702 N N . GLN A 1 212 ? -10.086 -25.406 -23.109 1 94.62 212 GLN A N 1
ATOM 1703 C CA . GLN A 1 212 ? -9.375 -26.688 -22.984 1 94.62 212 GLN A CA 1
ATOM 1704 C C . GLN A 1 212 ? -10.195 -27.703 -22.203 1 94.62 212 GLN A C 1
ATOM 1706 O O . GLN A 1 212 ? -10.25 -28.875 -22.562 1 94.62 212 GLN A O 1
ATOM 1711 N N . LEU A 1 213 ? -10.805 -27.234 -21.188 1 92.94 213 LEU A N 1
ATOM 1712 C CA . LEU A 1 213 ? -11.641 -28.109 -20.359 1 92.94 213 LEU A CA 1
ATOM 1713 C C . LEU A 1 213 ? -12.867 -28.578 -21.141 1 92.94 213 LEU A C 1
ATOM 1715 O O . LEU A 1 213 ? -13.234 -29.75 -21.078 1 92.94 213 LEU A O 1
ATOM 1719 N N . GLU A 1 214 ? -13.43 -27.734 -21.906 1 91.75 214 GLU A N 1
ATOM 1720 C CA . GLU A 1 214 ? -14.602 -28.047 -22.719 1 91.75 214 GLU A CA 1
ATOM 1721 C C . GLU A 1 214 ? -14.258 -29.078 -23.781 1 91.75 214 GLU A C 1
ATOM 1723 O O . GLU A 1 214 ? -15.086 -29.938 -24.109 1 91.75 214 GLU A O 1
ATOM 1728 N N . ARG A 1 215 ? -13.062 -28.969 -24.234 1 92.94 215 ARG A N 1
ATOM 1729 C CA . ARG A 1 215 ? -12.617 -29.891 -25.266 1 92.94 215 ARG A CA 1
ATOM 1730 C C . ARG A 1 215 ? -12.266 -31.25 -24.672 1 92.94 215 ARG A C 1
ATOM 1732 O O . ARG A 1 215 ? -12.133 -32.25 -25.406 1 92.94 215 ARG A O 1
ATOM 1739 N N . GLY A 1 216 ? -12.094 -31.281 -23.391 1 89.5 216 GLY A N 1
ATOM 1740 C CA . GLY A 1 216 ? -11.781 -32.531 -22.719 1 89.5 216 GLY A CA 1
ATOM 1741 C C . GLY A 1 216 ? -10.289 -32.844 -22.656 1 89.5 216 GLY A C 1
ATOM 1742 O O . GLY A 1 216 ? -9.883 -34 -22.562 1 89.5 216 GLY A O 1
ATOM 1743 N N . ASP A 1 217 ? -9.5 -31.812 -22.688 1 88.88 217 ASP A N 1
ATOM 1744 C CA . ASP A 1 217 ? -8.055 -31.969 -22.75 1 88.88 217 ASP A CA 1
ATOM 1745 C C . ASP A 1 217 ? -7.52 -32.625 -21.484 1 88.88 217 ASP A C 1
ATOM 1747 O O . ASP A 1 217 ? -6.441 -33.219 -21.5 1 88.88 217 ASP A O 1
ATOM 1751 N N . PHE A 1 218 ? -8.328 -32.594 -20.438 1 88.5 218 PHE A N 1
ATOM 1752 C CA . PHE A 1 218 ? -7.824 -33.094 -19.156 1 88.5 218 PHE A CA 1
ATOM 1753 C C . PHE A 1 218 ? -8.625 -34.312 -18.703 1 88.5 218 PHE A C 1
ATOM 1755 O O . PHE A 1 218 ? -8.641 -34.656 -17.516 1 88.5 218 PHE A O 1
ATOM 1762 N N . GLY A 1 219 ? -9.328 -34.906 -19.625 1 88.25 219 GLY A N 1
ATOM 1763 C CA . GLY A 1 219 ? -10.07 -36.125 -19.344 1 88.25 219 GLY A CA 1
ATOM 1764 C C . GLY A 1 219 ? -11.195 -35.906 -18.344 1 88.25 219 GLY A C 1
ATOM 1765 O O . GLY A 1 219 ? -12.031 -35.031 -18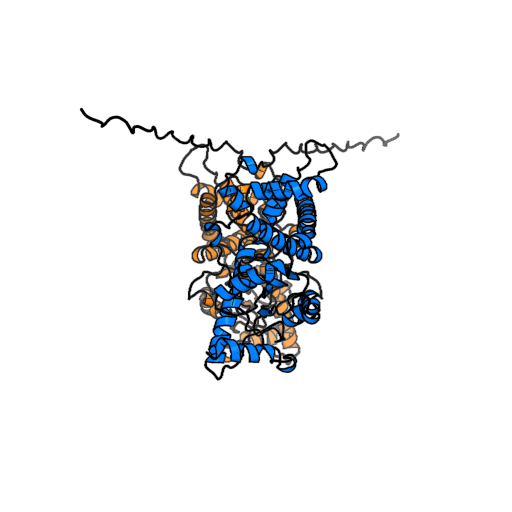.516 1 88.25 219 GLY A O 1
ATOM 1766 N N . THR A 1 220 ? -11.086 -36.75 -17.219 1 88.12 220 THR A N 1
ATOM 1767 C CA . THR A 1 220 ? -12.156 -36.688 -16.234 1 88.12 220 THR A CA 1
ATOM 1768 C C . THR A 1 220 ? -11.758 -35.812 -15.039 1 88.12 220 THR A C 1
ATOM 1770 O O . THR A 1 220 ? -12.422 -35.844 -14 1 88.12 220 THR A O 1
ATOM 1773 N N . GLY A 1 221 ? -10.633 -35.188 -15.227 1 92.44 221 GLY A N 1
ATOM 1774 C CA . GLY A 1 221 ? -10.18 -34.312 -14.156 1 92.44 221 GLY A CA 1
ATOM 1775 C C . GLY A 1 221 ? -11.148 -33.188 -13.859 1 92.44 221 GLY A C 1
ATOM 1776 O O . GLY A 1 221 ? -11.82 -32.688 -14.758 1 92.44 221 GLY A O 1
ATOM 1777 N N . ILE A 1 222 ? -11.195 -32.75 -12.586 1 94.81 222 ILE A N 1
ATOM 1778 C CA . ILE A 1 222 ? -12.148 -31.766 -12.117 1 94.81 222 ILE A CA 1
ATOM 1779 C C . ILE A 1 222 ? -11.398 -30.594 -11.469 1 94.81 222 ILE A C 1
ATOM 1781 O O . ILE A 1 222 ? -10.43 -30.812 -10.742 1 94.81 222 ILE A O 1
ATOM 1785 N N . ILE A 1 223 ? -11.859 -29.422 -11.727 1 97.25 223 ILE A N 1
ATOM 1786 C CA . ILE A 1 223 ? -11.398 -28.219 -11.055 1 97.25 223 ILE A CA 1
ATOM 1787 C C . ILE A 1 223 ? -12.445 -27.766 -10.031 1 97.25 223 ILE A C 1
ATOM 1789 O O . ILE A 1 223 ? -13.641 -27.812 -10.305 1 97.25 223 ILE A O 1
ATOM 1793 N N . LEU A 1 224 ? -11.977 -27.375 -8.914 1 97.94 224 LEU A N 1
ATOM 1794 C CA . LEU A 1 224 ? -12.891 -26.906 -7.883 1 97.94 224 LEU A CA 1
ATOM 1795 C C . LEU A 1 224 ? -12.875 -25.375 -7.805 1 97.94 224 LEU A C 1
ATOM 1797 O O . LEU A 1 224 ? -11.805 -24.766 -7.797 1 97.94 224 LEU A O 1
ATOM 1801 N N . GLY A 1 225 ? -13.961 -24.734 -7.848 1 97 225 GLY A N 1
ATOM 1802 C CA . GLY A 1 225 ? -14.141 -23.297 -7.695 1 97 225 GLY A CA 1
ATOM 1803 C C . GLY A 1 225 ? -15.18 -22.938 -6.648 1 97 225 GLY A C 1
ATOM 1804 O O . GLY A 1 225 ? -15.898 -23.812 -6.152 1 97 225 GLY A O 1
ATOM 1805 N N . ASP A 1 226 ? -15.211 -21.75 -6.242 1 94.44 226 ASP A N 1
ATOM 1806 C CA . ASP A 1 226 ? -16.219 -21.297 -5.281 1 94.44 226 ASP A CA 1
ATOM 1807 C C . ASP A 1 226 ? -17.547 -21.047 -5.965 1 94.44 226 ASP A C 1
ATOM 1809 O O . ASP A 1 226 ? -17.719 -21.359 -7.145 1 94.44 226 ASP A O 1
ATOM 1813 N N . SER A 1 227 ? -18.531 -20.578 -5.211 1 90.44 227 SER A N 1
ATOM 1814 C CA . SER A 1 227 ? -19.891 -20.438 -5.699 1 90.44 227 SER A CA 1
ATOM 1815 C C . SER A 1 227 ? -20.016 -19.312 -6.719 1 90.44 227 SER A C 1
ATOM 1817 O O . SER A 1 227 ? -21.047 -19.172 -7.379 1 90.44 227 SER A O 1
ATOM 1819 N N . GLY A 1 228 ? -18.953 -18.562 -6.879 1 87.31 228 GLY A N 1
ATOM 1820 C CA . GLY A 1 228 ? -18.953 -17.516 -7.871 1 87.31 228 GLY A CA 1
ATOM 1821 C C . GLY A 1 228 ? -18.719 -18.016 -9.281 1 87.31 228 GLY A C 1
ATOM 1822 O O . GLY A 1 228 ? -18.969 -17.297 -10.258 1 87.31 228 GLY A O 1
ATOM 1823 N N . TYR A 1 229 ? -18.328 -19.203 -9.406 1 92.19 229 TYR A N 1
ATOM 1824 C CA . TYR A 1 229 ? -18.094 -19.844 -10.695 1 92.19 229 TYR A CA 1
ATOM 1825 C C . TYR A 1 229 ? -19.312 -20.625 -11.133 1 92.19 229 TYR A C 1
ATOM 1827 O O . TYR A 1 229 ? -20.125 -21.062 -10.305 1 92.19 229 TYR A O 1
ATOM 1835 N N . PRO A 1 230 ? -19.438 -20.828 -12.391 1 89.88 230 PRO A N 1
ATOM 1836 C CA . PRO A 1 230 ? -20.484 -21.734 -12.844 1 89.88 230 PRO A CA 1
ATOM 1837 C C . PRO A 1 230 ? -20.156 -23.203 -12.594 1 89.88 230 PRO A C 1
ATOM 1839 O O . PRO A 1 230 ? -19 -23.609 -12.727 1 89.88 230 PRO A O 1
ATOM 1842 N N . CYS A 1 231 ? -21.156 -23.922 -12.219 1 92.5 231 CYS A N 1
ATOM 1843 C CA . CYS A 1 231 ? -20.953 -25.359 -12.117 1 92.5 231 CYS A CA 1
ATOM 1844 C C . CYS A 1 231 ? -21.016 -26.016 -13.492 1 92.5 231 CYS A C 1
ATOM 1846 O O . CYS A 1 231 ? -21.984 -25.844 -14.219 1 92.5 231 CYS A O 1
ATOM 1848 N N . ARG A 1 232 ? -19.984 -26.703 -13.859 1 92.88 232 ARG A N 1
ATOM 1849 C CA . ARG A 1 232 ? -19.812 -27.453 -15.109 1 92.88 232 ARG A CA 1
ATOM 1850 C C . ARG A 1 232 ? -19.281 -28.859 -14.844 1 92.88 232 ARG A C 1
ATOM 1852 O O . ARG A 1 232 ? -18.844 -29.156 -13.727 1 92.88 232 ARG A O 1
ATOM 1859 N N . PRO A 1 233 ? -19.375 -29.719 -15.812 1 92.75 233 PRO A N 1
ATOM 1860 C CA . PRO A 1 233 ? -18.891 -31.078 -15.609 1 92.75 233 PRO A CA 1
ATOM 1861 C C . PRO A 1 233 ? -17.422 -31.125 -15.18 1 92.75 233 PRO A C 1
ATOM 1863 O O . PRO A 1 233 ? -17 -32.062 -14.484 1 92.75 233 PRO A O 1
ATOM 1866 N N . TYR A 1 234 ? -16.688 -30.141 -15.602 1 94.69 234 TYR A N 1
ATOM 1867 C CA . TYR A 1 234 ? -15.25 -30.109 -15.32 1 94.69 234 TYR A CA 1
ATOM 1868 C C . TYR A 1 234 ? -14.922 -29.078 -14.25 1 94.69 234 TYR A C 1
ATOM 1870 O O . TYR A 1 234 ? -13.758 -28.922 -13.867 1 94.69 234 TYR A O 1
ATOM 1878 N N . LEU A 1 235 ? -15.836 -28.281 -13.773 1 96.44 235 LEU A N 1
ATOM 1879 C CA . LEU A 1 235 ? -15.719 -27.25 -12.75 1 96.44 235 LEU A CA 1
ATOM 1880 C C . LEU A 1 235 ? -16.844 -27.375 -11.727 1 96.44 235 LEU A C 1
ATOM 1882 O O . LEU A 1 235 ? -17.984 -27.016 -12.016 1 96.44 235 LEU A O 1
ATOM 1886 N N . LEU A 1 236 ? -16.516 -27.844 -10.578 1 96.38 236 LEU A N 1
ATOM 1887 C CA . LEU A 1 236 ? -17.562 -28.094 -9.594 1 96.38 236 LEU A CA 1
ATOM 1888 C C . LEU A 1 236 ? -17.516 -27.062 -8.477 1 96.38 236 LEU A C 1
ATOM 1890 O O . LEU A 1 236 ? -16.438 -26.656 -8.039 1 96.38 236 LEU A O 1
ATOM 1894 N N . THR A 1 237 ? -18.594 -26.609 -8.016 1 96.25 237 THR A N 1
ATOM 1895 C CA . THR A 1 237 ? -18.781 -25.609 -6.973 1 96.25 237 THR A CA 1
ATOM 1896 C C . THR A 1 237 ? -19.656 -26.156 -5.848 1 96.25 237 THR A C 1
ATOM 1898 O O . THR A 1 237 ? -20.297 -27.188 -6.008 1 96.25 237 THR A O 1
ATOM 1901 N N . PRO A 1 238 ? -19.594 -25.578 -4.711 1 95.44 238 PRO A N 1
ATOM 1902 C CA . PRO A 1 238 ? -20.453 -26.047 -3.625 1 95.44 238 PRO A CA 1
ATOM 1903 C C . PRO A 1 238 ? -21.938 -25.828 -3.908 1 95.44 238 PRO A C 1
ATOM 1905 O O . PRO A 1 238 ? -22.281 -24.984 -4.75 1 95.44 238 PRO A O 1
ATOM 1908 N N . LEU A 1 239 ? -22.734 -26.656 -3.211 1 93.25 239 LEU A N 1
ATOM 1909 C CA . LEU A 1 239 ? -24.172 -26.422 -3.215 1 93.25 239 LEU A CA 1
ATOM 1910 C C . LEU A 1 239 ? -24.547 -25.234 -2.332 1 93.25 239 LEU A C 1
ATOM 1912 O O . LEU A 1 239 ? -24 -25.094 -1.23 1 93.25 239 LEU A O 1
ATOM 1916 N N . LEU A 1 240 ? -25.359 -24.438 -2.844 1 89.44 240 LEU A N 1
ATOM 1917 C CA . LEU A 1 240 ? -25.766 -23.281 -2.072 1 89.44 240 LEU A CA 1
ATOM 1918 C C . LEU A 1 240 ? -26.656 -23.688 -0.904 1 89.44 240 LEU A C 1
ATOM 1920 O O . LEU A 1 240 ? -26.531 -23.141 0.197 1 89.44 240 LEU A O 1
ATOM 1924 N N . ASN A 1 241 ? -27.547 -24.625 -1.16 1 90.56 241 ASN A N 1
ATOM 1925 C CA . ASN A 1 241 ? -28.453 -25.141 -0.137 1 90.56 241 ASN A CA 1
ATOM 1926 C C . ASN A 1 241 ? -28.406 -26.672 -0.069 1 90.56 241 ASN A C 1
ATOM 1928 O O . ASN A 1 241 ? -28.859 -27.344 -0.985 1 90.56 241 ASN A O 1
ATOM 1932 N N . THR A 1 242 ? -27.906 -27.156 1.019 1 91.94 242 THR A N 1
ATOM 1933 C CA . THR A 1 242 ? -27.812 -28.609 1.194 1 91.94 242 THR A CA 1
ATOM 1934 C C . THR A 1 242 ? -29.078 -29.156 1.849 1 91.94 242 THR A C 1
ATOM 1936 O O . THR A 1 242 ? -29.672 -28.5 2.699 1 91.94 242 THR A O 1
ATOM 1939 N N . ARG A 1 243 ? -29.516 -30.328 1.443 1 90.81 243 ARG A N 1
ATOM 1940 C CA . ARG A 1 243 ? -30.75 -30.922 1.962 1 90.81 243 ARG A CA 1
ATOM 1941 C C . ARG A 1 243 ? -30.484 -32.281 2.578 1 90.81 243 ARG A C 1
ATOM 1943 O O . ARG A 1 243 ? -31.312 -32.812 3.33 1 90.81 243 ARG A O 1
ATOM 1950 N N . THR A 1 244 ? -29.438 -32.875 2.217 1 94.31 244 THR A N 1
ATOM 1951 C CA . THR A 1 244 ? -29.125 -34.25 2.678 1 94.31 244 THR A CA 1
ATOM 1952 C C . THR A 1 244 ? -27.734 -34.281 3.312 1 94.31 244 THR A C 1
ATOM 1954 O O . THR A 1 244 ? -26.953 -33.344 3.158 1 94.31 244 THR A O 1
ATOM 1957 N N . ALA A 1 245 ? -27.484 -35.312 4.051 1 95 245 ALA A N 1
ATOM 1958 C CA . ALA A 1 245 ? -26.172 -35.5 4.68 1 95 245 ALA A CA 1
ATOM 1959 C C . ALA A 1 245 ? -25.078 -35.656 3.633 1 95 245 ALA A C 1
ATOM 1961 O O . ALA A 1 245 ? -23.953 -35.188 3.834 1 95 245 ALA A O 1
ATOM 1962 N N . ALA A 1 246 ? -25.406 -36.312 2.598 1 95.12 246 ALA A N 1
ATOM 1963 C CA . ALA A 1 246 ? -24.453 -36.5 1.506 1 95.12 246 ALA A CA 1
ATOM 1964 C C . ALA A 1 246 ? -24.078 -35.156 0.892 1 95.12 246 ALA A C 1
ATOM 1966 O O . ALA A 1 246 ? -22.906 -34.906 0.584 1 95.12 246 ALA A O 1
ATOM 1967 N N . GLU A 1 247 ? -25.031 -34.344 0.705 1 95.44 247 GLU A N 1
ATOM 1968 C CA . GLU A 1 247 ? -24.781 -33.031 0.17 1 95.44 247 GLU A CA 1
ATOM 1969 C C . GLU A 1 247 ? -23.938 -32.188 1.13 1 95.44 247 GLU A C 1
ATOM 1971 O O . GLU A 1 247 ? -23.062 -31.438 0.7 1 95.44 247 GLU A O 1
ATOM 1976 N N . GLU A 1 248 ? -24.188 -32.312 2.369 1 96.06 248 GLU A N 1
ATOM 1977 C CA . GLU A 1 248 ? -23.375 -31.625 3.377 1 96.06 248 GLU A CA 1
ATOM 1978 C C . GLU A 1 248 ? -21.938 -32.125 3.355 1 96.06 248 GLU A C 1
ATOM 1980 O O . GLU A 1 248 ? -21 -31.328 3.473 1 96.06 248 GLU A O 1
ATOM 1985 N N . ALA A 1 249 ? -21.859 -33.406 3.248 1 96.88 249 ALA A N 1
ATOM 1986 C CA . ALA A 1 249 ? -20.516 -34 3.168 1 96.88 249 ALA A CA 1
ATOM 1987 C C . ALA A 1 249 ? -19.781 -33.531 1.926 1 96.88 249 ALA A C 1
ATOM 1989 O O . ALA A 1 249 ? -18.578 -33.25 1.982 1 96.88 249 ALA A O 1
ATOM 1990 N N . TYR A 1 250 ? -20.484 -33.438 0.862 1 97 250 TYR A N 1
ATOM 1991 C CA . TYR A 1 250 ? -19.922 -32.906 -0.376 1 97 250 TYR A CA 1
ATOM 1992 C C . TYR A 1 250 ? -19.406 -31.5 -0.173 1 97 250 TYR A C 1
ATOM 1994 O O . TYR A 1 250 ? -18.266 -31.203 -0.526 1 97 250 TYR A O 1
ATOM 2002 N N . ASN A 1 251 ? -20.188 -30.641 0.371 1 96.75 251 ASN A N 1
ATOM 2003 C CA . ASN A 1 251 ? -19.797 -29.25 0.581 1 96.75 251 ASN A CA 1
ATOM 2004 C C . ASN A 1 251 ? -18.578 -29.141 1.483 1 96.75 251 ASN A C 1
ATOM 2006 O O . ASN A 1 251 ? -17.656 -28.375 1.198 1 96.75 251 ASN A O 1
ATOM 2010 N N . ARG A 1 252 ? -18.578 -29.875 2.52 1 96.88 252 ARG A N 1
ATOM 2011 C CA . ARG A 1 252 ? -17.453 -29.844 3.441 1 96.88 252 ARG A CA 1
ATOM 2012 C C . ARG A 1 252 ? -16.156 -30.266 2.736 1 96.88 252 ARG A C 1
ATOM 2014 O O . ARG A 1 252 ? -15.125 -29.609 2.881 1 96.88 252 ARG A O 1
ATOM 2021 N N . SER A 1 253 ? -16.266 -31.328 2.021 1 97.88 253 SER A N 1
ATOM 2022 C CA . SER A 1 253 ? -15.109 -31.828 1.289 1 97.88 253 SER A CA 1
ATOM 2023 C C . SER A 1 253 ? -14.656 -30.844 0.217 1 97.88 253 SER A C 1
ATOM 2025 O O . SER A 1 253 ? -13.461 -30.594 0.064 1 97.88 253 SER A O 1
ATOM 2027 N N . GLN A 1 254 ? -15.602 -30.359 -0.521 1 97.62 254 GLN A N 1
ATOM 2028 C CA . GLN A 1 254 ? -15.32 -29.406 -1.598 1 97.62 254 GLN A CA 1
ATOM 2029 C C . GLN A 1 254 ? -14.594 -28.172 -1.073 1 97.62 254 GLN A C 1
ATOM 2031 O O . GLN A 1 254 ? -13.578 -27.766 -1.636 1 97.62 254 GLN A O 1
ATOM 2036 N N . ILE A 1 255 ? -15.039 -27.594 -0.037 1 96.44 255 ILE A N 1
ATOM 2037 C CA . ILE A 1 255 ? -14.492 -26.375 0.542 1 96.44 255 ILE A CA 1
ATOM 2038 C C . ILE A 1 255 ? -13.07 -26.625 1.045 1 96.44 255 ILE A C 1
ATOM 2040 O O . ILE A 1 255 ? -12.156 -25.859 0.766 1 96.44 255 ILE A O 1
ATOM 2044 N N . SER A 1 256 ? -12.93 -27.672 1.716 1 97.44 256 SER A N 1
ATOM 2045 C CA . SER A 1 256 ? -11.625 -28.016 2.256 1 97.44 256 SER A CA 1
ATOM 2046 C C . SER A 1 256 ? -10.617 -28.297 1.142 1 97.44 256 SER A C 1
ATOM 2048 O O . SER A 1 256 ? -9.469 -27.859 1.203 1 97.44 256 SER A O 1
ATOM 2050 N N . THR A 1 257 ? -11.062 -29.031 0.167 1 98 257 THR A N 1
ATOM 2051 C CA . THR A 1 257 ? -10.188 -29.438 -0.932 1 98 257 THR A CA 1
ATOM 2052 C C . THR A 1 257 ? -9.812 -28.219 -1.787 1 98 257 THR A C 1
ATOM 2054 O O . THR A 1 257 ? -8.734 -28.188 -2.389 1 98 257 THR A O 1
ATOM 2057 N N . ARG A 1 258 ? -10.633 -27.203 -1.82 1 97.62 258 ARG A N 1
ATOM 2058 C CA . ARG A 1 258 ? -10.391 -25.984 -2.596 1 97.62 258 ARG A CA 1
ATOM 2059 C C . ARG A 1 258 ? -9.461 -25.031 -1.851 1 97.62 258 ARG A C 1
ATOM 2061 O O . ARG A 1 258 ? -8.875 -24.125 -2.453 1 97.62 258 ARG A O 1
ATOM 2068 N N . ASN A 1 259 ? -9.227 -25.172 -0.637 1 96.38 259 ASN A N 1
ATOM 2069 C CA . ASN A 1 259 ? -8.555 -24.266 0.29 1 96.38 259 ASN A CA 1
ATOM 2070 C C . ASN A 1 259 ? -7.145 -23.922 -0.176 1 96.38 259 ASN A C 1
ATOM 2072 O O . ASN A 1 259 ? -6.648 -22.812 0.075 1 96.38 259 ASN A O 1
ATOM 2076 N N . PRO A 1 260 ? -6.469 -24.844 -0.845 1 96.75 260 PRO A N 1
ATOM 2077 C CA . PRO A 1 260 ? -5.094 -24.562 -1.256 1 96.75 260 PRO A CA 1
ATOM 2078 C C . PRO A 1 260 ? -4.977 -23.266 -2.07 1 96.75 260 PRO A C 1
ATOM 2080 O O . PRO A 1 260 ? -3.971 -22.562 -1.972 1 96.75 260 PRO A O 1
ATOM 2083 N N . VAL A 1 261 ? -5.949 -22.938 -2.84 1 97.12 261 VAL A N 1
ATOM 2084 C CA . VAL A 1 261 ? -5.844 -21.75 -3.678 1 97.12 261 VAL A CA 1
ATOM 2085 C C . VAL A 1 261 ? -5.883 -20.484 -2.807 1 97.12 261 VAL A C 1
ATOM 2087 O O . VAL A 1 261 ? -5.199 -19.5 -3.098 1 97.12 261 VAL A O 1
ATOM 2090 N N . GLU A 1 262 ? -6.652 -20.516 -1.773 1 93.31 262 GLU A N 1
ATOM 2091 C CA . GLU A 1 262 ? -6.648 -19.422 -0.816 1 93.31 262 GLU A CA 1
ATOM 2092 C C . GLU A 1 262 ? -5.301 -19.297 -0.115 1 93.31 262 GLU A C 1
ATOM 2094 O O . GLU A 1 262 ? -4.777 -18.188 0.051 1 93.31 262 GLU A O 1
ATOM 2099 N N . ARG A 1 263 ? -4.766 -20.391 0.245 1 94.38 263 ARG A N 1
ATOM 2100 C CA . ARG A 1 263 ? -3.453 -20.422 0.877 1 94.38 263 ARG A CA 1
ATOM 2101 C C . ARG A 1 263 ? -2.375 -19.922 -0.083 1 94.38 263 ARG A C 1
ATOM 2103 O O . ARG A 1 263 ? -1.457 -19.203 0.321 1 94.38 263 ARG A O 1
ATOM 2110 N N . LEU A 1 264 ? -2.52 -20.297 -1.275 1 96.69 264 LEU A N 1
ATOM 2111 C CA . LEU A 1 264 ? -1.567 -19.875 -2.295 1 96.69 264 LEU A CA 1
ATOM 2112 C C . LEU A 1 264 ? -1.476 -18.359 -2.352 1 96.69 264 LEU A C 1
ATOM 2114 O O . LEU A 1 264 ? -0.377 -17.797 -2.383 1 96.69 264 LEU A O 1
ATOM 2118 N N . PHE A 1 265 ? -2.6 -17.703 -2.385 1 95.19 265 PHE A N 1
ATOM 2119 C CA . PHE A 1 265 ? -2.607 -16.25 -2.496 1 95.19 265 PHE A CA 1
ATOM 2120 C C . PHE A 1 265 ? -1.876 -15.617 -1.321 1 95.19 265 PHE A C 1
ATOM 2122 O O . PHE A 1 265 ? -1.115 -14.664 -1.5 1 95.19 265 PHE A O 1
ATOM 2129 N N . GLY A 1 266 ? -2.072 -16.156 -0.153 1 91.31 266 GLY A N 1
ATOM 2130 C CA . GLY A 1 266 ? -1.344 -15.68 1.01 1 91.31 266 GLY A CA 1
ATOM 2131 C C . GLY A 1 266 ? 0.157 -15.859 0.889 1 91.31 266 GLY A C 1
ATOM 2132 O O . GLY A 1 266 ? 0.921 -14.93 1.131 1 91.31 266 GLY A O 1
ATOM 2133 N N . VAL A 1 267 ? 0.53 -17 0.48 1 94.06 267 VAL A N 1
ATOM 2134 C CA . VAL A 1 267 ? 1.945 -17.328 0.362 1 94.06 267 VAL A CA 1
ATOM 2135 C C . VAL A 1 267 ? 2.588 -16.484 -0.732 1 94.06 267 VAL A C 1
ATOM 2137 O O . VAL A 1 267 ? 3.676 -15.938 -0.542 1 94.06 267 VAL A O 1
ATOM 2140 N N . LEU A 1 268 ? 1.907 -16.391 -1.822 1 95.88 268 LEU A N 1
ATOM 2141 C CA . LEU A 1 268 ? 2.418 -15.648 -2.971 1 95.88 268 LEU A CA 1
ATOM 2142 C C . LEU A 1 268 ? 2.613 -14.18 -2.627 1 95.88 268 LEU A C 1
ATOM 2144 O O . LEU A 1 268 ? 3.672 -13.609 -2.9 1 95.88 268 LEU A O 1
ATOM 2148 N N . LYS A 1 269 ? 1.646 -13.57 -2.002 1 93.06 269 LYS A N 1
ATOM 2149 C CA . LYS A 1 269 ? 1.706 -12.156 -1.667 1 93.06 269 LYS A CA 1
ATOM 2150 C C . LYS A 1 269 ? 2.695 -11.898 -0.533 1 93.06 269 LYS A C 1
ATOM 2152 O O . LYS A 1 269 ? 3.297 -10.828 -0.458 1 93.06 269 LYS A O 1
ATOM 2157 N N . ARG A 1 270 ? 2.896 -12.867 0.274 1 90.69 270 ARG A N 1
ATOM 2158 C CA . ARG A 1 270 ? 3.908 -12.75 1.319 1 90.69 270 ARG A CA 1
ATOM 2159 C C . ARG A 1 270 ? 5.312 -12.859 0.737 1 90.69 270 ARG A C 1
ATOM 2161 O O . ARG A 1 270 ? 6.234 -12.172 1.184 1 90.69 270 ARG A O 1
ATOM 2168 N N . ARG A 1 271 ? 5.422 -13.734 -0.151 1 94.31 271 ARG A N 1
ATOM 2169 C CA . ARG A 1 271 ? 6.719 -13.891 -0.803 1 94.31 271 ARG A CA 1
ATOM 2170 C C . ARG A 1 271 ? 7.078 -12.648 -1.613 1 94.31 271 ARG A C 1
ATOM 2172 O O . ARG A 1 271 ? 8.211 -12.172 -1.566 1 94.31 271 ARG A O 1
ATOM 2179 N N . PHE A 1 272 ? 6.074 -12.188 -2.309 1 96.06 272 PHE A N 1
ATOM 2180 C CA . PHE A 1 272 ? 6.281 -11.008 -3.145 1 96.06 272 PHE A CA 1
ATOM 2181 C C . PHE A 1 272 ? 5.297 -9.906 -2.775 1 96.06 272 PHE A C 1
ATOM 2183 O O . PHE A 1 272 ? 4.281 -9.719 -3.451 1 96.06 272 PHE A O 1
ATOM 2190 N N . PRO A 1 273 ? 5.668 -9.055 -1.903 1 92.38 273 PRO A N 1
ATOM 2191 C CA . PRO A 1 273 ? 4.785 -8.016 -1.379 1 92.38 273 PRO A CA 1
ATOM 2192 C C . PRO A 1 273 ? 4.402 -6.977 -2.434 1 92.38 273 PRO A C 1
ATOM 2194 O O . PRO A 1 273 ? 3.438 -6.23 -2.252 1 92.38 273 PRO A O 1
ATOM 2197 N N . CYS A 1 274 ? 5.141 -6.887 -3.51 1 94.19 274 CYS A N 1
ATOM 2198 C CA . CYS A 1 274 ? 4.738 -5.973 -4.574 1 94.19 274 CYS A CA 1
ATOM 2199 C C . CYS A 1 274 ? 3.332 -6.297 -5.07 1 94.19 274 CYS A C 1
ATOM 2201 O O . CYS A 1 274 ? 2.635 -5.422 -5.586 1 94.19 274 CYS A O 1
ATOM 2203 N N . LEU A 1 275 ? 2.9 -7.488 -4.84 1 94.5 275 LEU A N 1
ATOM 2204 C CA . LEU A 1 275 ? 1.589 -7.934 -5.297 1 94.5 275 LEU A CA 1
ATOM 2205 C C . LEU A 1 275 ? 0.492 -7.473 -4.344 1 94.5 275 LEU A C 1
ATOM 2207 O O . LEU A 1 275 ? -0.695 -7.586 -4.656 1 94.5 275 LEU A O 1
ATOM 2211 N N . GLN A 1 276 ? 0.9 -6.984 -3.242 1 86.81 276 GLN A N 1
ATOM 2212 C CA . GLN A 1 276 ? -0.085 -6.598 -2.238 1 86.81 276 GLN A CA 1
ATOM 2213 C C . GLN A 1 276 ? -0.05 -5.094 -1.984 1 86.81 276 GLN A C 1
ATOM 2215 O O . GLN A 1 276 ? -1.076 -4.488 -1.668 1 86.81 276 GLN A O 1
ATOM 2220 N N . ASN A 1 277 ? 1.1 -4.473 -2.039 1 79.94 277 ASN A N 1
ATOM 2221 C CA . ASN A 1 277 ? 1.309 -3.096 -1.611 1 79.94 277 ASN A CA 1
ATOM 2222 C C . ASN A 1 277 ? 0.882 -2.104 -2.689 1 79.94 277 ASN A C 1
ATOM 2224 O O . ASN A 1 277 ? 0.751 -0.907 -2.422 1 79.94 277 ASN A O 1
ATOM 2228 N N . GLY A 1 278 ? 0.532 -2.559 -3.857 1 80.5 278 GLY A N 1
ATOM 2229 C CA . GLY A 1 278 ? 0.223 -1.665 -4.961 1 80.5 278 GLY A CA 1
ATOM 2230 C C . GLY A 1 278 ? 1.395 -1.448 -5.902 1 80.5 278 GLY A C 1
ATOM 2231 O O . GLY A 1 278 ? 2.355 -0.757 -5.555 1 80.5 278 GLY A O 1
ATOM 2232 N N . ILE A 1 279 ? 1.286 -1.936 -7.066 1 84.12 279 ILE A N 1
ATOM 2233 C CA . ILE A 1 279 ? 2.367 -1.846 -8.047 1 84.12 279 ILE A CA 1
ATOM 2234 C C . ILE A 1 279 ? 2.336 -0.479 -8.727 1 84.12 279 ILE A C 1
ATOM 2236 O O . ILE A 1 279 ? 1.338 -0.114 -9.352 1 84.12 279 ILE A O 1
ATOM 2240 N N . GLY A 1 280 ? 3.426 0.26 -8.492 1 82.31 280 GLY A N 1
ATOM 2241 C CA . GLY A 1 280 ? 3.527 1.598 -9.055 1 82.31 280 GLY A CA 1
ATOM 2242 C C . GLY A 1 280 ? 4.137 1.619 -10.438 1 82.31 280 GLY A C 1
ATOM 2243 O O . GLY A 1 280 ? 5.074 2.375 -10.703 1 82.31 280 GLY A O 1
ATOM 2244 N N . LEU A 1 281 ? 3.73 0.767 -11.305 1 88.56 281 LEU A N 1
ATOM 2245 C CA . LEU A 1 281 ? 4.152 0.722 -12.703 1 88.56 281 LEU A CA 1
ATOM 2246 C C . LEU A 1 281 ? 2.998 1.093 -13.633 1 88.56 281 LEU A C 1
ATOM 2248 O O . LEU A 1 281 ? 1.85 1.188 -13.195 1 88.56 281 LEU A O 1
ATOM 2252 N N . LYS A 1 282 ? 3.385 1.418 -14.789 1 87.5 282 LYS A N 1
ATOM 2253 C CA . LYS A 1 282 ? 2.33 1.574 -15.781 1 87.5 282 LYS A CA 1
ATOM 2254 C C . LYS A 1 282 ? 1.513 0.294 -15.93 1 87.5 282 LYS A C 1
ATOM 2256 O O . LYS A 1 282 ? 2.053 -0.809 -15.82 1 87.5 282 LYS A O 1
ATOM 2261 N N . ILE A 1 283 ? 0.304 0.46 -16.203 1 88.44 283 ILE A N 1
ATOM 2262 C CA . ILE A 1 283 ? -0.672 -0.624 -16.188 1 88.44 283 ILE A CA 1
ATOM 2263 C C . ILE A 1 283 ? -0.225 -1.733 -17.141 1 88.44 283 ILE A C 1
ATOM 2265 O O . ILE A 1 283 ? -0.412 -2.918 -16.844 1 88.44 283 ILE A O 1
ATOM 2269 N N . GLN A 1 284 ? 0.357 -1.395 -18.281 1 90.56 284 GLN A N 1
ATOM 2270 C CA . GLN A 1 284 ? 0.744 -2.373 -19.297 1 90.56 284 GLN A CA 1
ATOM 2271 C C . GLN A 1 284 ? 1.901 -3.24 -18.812 1 90.56 284 GLN A C 1
ATOM 2273 O O . GLN A 1 284 ? 2.115 -4.344 -19.312 1 90.56 284 GLN A O 1
ATOM 2278 N N . ASN A 1 285 ? 2.586 -2.775 -17.797 1 92.88 285 ASN A N 1
ATOM 2279 C CA . ASN A 1 285 ? 3.779 -3.469 -17.328 1 92.88 285 ASN A CA 1
ATOM 2280 C C . ASN A 1 285 ? 3.482 -4.312 -16.094 1 92.88 285 ASN A C 1
ATOM 2282 O O . ASN A 1 285 ? 4.363 -5.012 -15.586 1 92.88 285 ASN A O 1
ATOM 2286 N N . ILE A 1 286 ? 2.268 -4.289 -15.641 1 95.12 286 ILE A N 1
ATOM 2287 C CA . ILE A 1 286 ? 1.929 -4.934 -14.375 1 95.12 286 ILE A CA 1
ATOM 2288 C C . ILE A 1 286 ? 1.679 -6.422 -14.609 1 95.12 286 ILE A C 1
ATOM 2290 O O . ILE A 1 286 ? 2.184 -7.266 -13.859 1 95.12 286 ILE A O 1
ATOM 2294 N N . PRO A 1 287 ? 0.988 -6.84 -15.664 1 96.88 287 PRO A N 1
ATOM 2295 C CA . PRO A 1 287 ? 0.708 -8.266 -15.852 1 96.88 287 PRO A CA 1
ATOM 2296 C C . PRO A 1 287 ? 1.977 -9.109 -15.945 1 96.88 287 PRO A C 1
ATOM 2298 O O . PRO A 1 287 ? 2.084 -10.148 -15.289 1 96.88 287 PRO A O 1
ATOM 2301 N N . PRO A 1 288 ? 3.018 -8.648 -16.656 1 98 288 PRO A N 1
ATOM 2302 C CA . PRO A 1 288 ? 4.25 -9.445 -16.688 1 98 288 PRO A CA 1
ATOM 2303 C C . PRO A 1 288 ? 4.859 -9.625 -15.297 1 98 288 PRO A C 1
ATOM 2305 O O . PRO A 1 288 ? 5.457 -10.664 -15.016 1 98 288 PRO A O 1
ATOM 2308 N N . VAL A 1 289 ? 4.73 -8.617 -14.469 1 98.19 289 VAL A N 1
ATOM 2309 C CA . VAL A 1 289 ? 5.254 -8.719 -13.109 1 98.19 289 VAL A CA 1
ATOM 2310 C C . VAL A 1 289 ? 4.512 -9.82 -12.352 1 98.19 289 VAL A C 1
ATOM 2312 O O . VAL A 1 289 ? 5.129 -10.633 -11.656 1 98.19 289 VAL A O 1
ATOM 2315 N N . ILE A 1 290 ? 3.215 -9.883 -12.5 1 98.31 290 ILE A N 1
ATOM 2316 C CA . ILE A 1 290 ? 2.387 -10.883 -11.836 1 98.31 290 ILE A CA 1
ATOM 2317 C C . ILE A 1 290 ? 2.795 -12.281 -12.297 1 98.31 290 ILE A C 1
ATOM 2319 O O . ILE A 1 290 ? 3.016 -13.172 -11.477 1 98.31 290 ILE A O 1
ATOM 2323 N N . VAL A 1 291 ? 2.941 -12.422 -13.57 1 98.62 291 VAL A N 1
ATOM 2324 C CA . VAL A 1 291 ? 3.316 -13.711 -14.156 1 98.62 291 VAL A CA 1
ATOM 2325 C C . VAL A 1 291 ? 4.719 -14.094 -13.688 1 98.62 291 VAL A C 1
ATOM 2327 O O . VAL A 1 291 ? 4.973 -15.25 -13.359 1 98.62 291 VAL A O 1
ATOM 2330 N N . ALA A 1 292 ? 5.598 -13.141 -13.68 1 98.81 292 ALA A N 1
ATOM 2331 C CA . ALA A 1 292 ? 6.961 -13.398 -13.219 1 98.81 292 ALA A CA 1
ATOM 2332 C C . ALA A 1 292 ? 6.969 -13.906 -11.781 1 98.81 292 ALA A C 1
ATOM 2334 O O . ALA A 1 292 ? 7.672 -14.867 -11.461 1 98.81 292 ALA A O 1
ATOM 2335 N N . CYS A 1 293 ? 6.203 -13.266 -10.938 1 98.56 293 CYS A N 1
ATOM 2336 C CA . CYS A 1 293 ? 6.129 -13.688 -9.539 1 98.56 293 CYS A CA 1
ATOM 2337 C C . CYS A 1 293 ? 5.562 -15.094 -9.43 1 98.56 293 CYS A C 1
ATOM 2339 O O . CYS A 1 293 ? 6.016 -15.883 -8.594 1 98.56 293 CYS A O 1
ATOM 2341 N N . ALA A 1 294 ? 4.605 -15.391 -10.266 1 98.75 294 ALA A N 1
ATOM 2342 C CA . ALA A 1 294 ? 4.043 -16.734 -10.281 1 98.75 294 ALA A CA 1
ATOM 2343 C C . ALA A 1 294 ? 5.098 -17.766 -10.68 1 98.75 294 ALA A C 1
ATOM 2345 O O . ALA A 1 294 ? 5.211 -18.828 -10.055 1 98.75 294 ALA A O 1
ATOM 2346 N N . VAL A 1 295 ? 5.828 -17.453 -11.703 1 98.81 295 VAL A N 1
ATOM 2347 C CA . VAL A 1 295 ? 6.898 -18.328 -12.172 1 98.81 295 VAL A CA 1
ATOM 2348 C C . VAL A 1 295 ? 7.922 -18.531 -11.055 1 98.81 295 VAL A C 1
ATOM 2350 O O . VAL A 1 295 ? 8.32 -19.656 -10.773 1 98.81 295 VAL A O 1
ATOM 2353 N N . LEU A 1 296 ? 8.297 -17.453 -10.438 1 98.69 296 LEU A N 1
ATOM 2354 C CA . LEU A 1 296 ? 9.305 -17.5 -9.375 1 98.69 296 LEU A CA 1
ATOM 2355 C C . LEU A 1 296 ? 8.805 -18.359 -8.211 1 98.69 296 LEU A C 1
ATOM 2357 O O . LEU A 1 296 ? 9.594 -19.078 -7.586 1 98.69 296 LEU A O 1
ATOM 2361 N N . HIS A 1 297 ? 7.598 -18.234 -7.887 1 98.06 297 HIS A N 1
ATOM 2362 C CA . HIS A 1 297 ? 7.016 -19.062 -6.832 1 98.06 297 HIS A CA 1
ATOM 2363 C C . HIS A 1 297 ? 7.18 -20.547 -7.145 1 98.06 297 HIS A C 1
ATOM 2365 O O . HIS A 1 297 ? 7.605 -21.328 -6.285 1 98.06 297 HIS A O 1
ATOM 2371 N N . ASN A 1 298 ? 6.816 -20.938 -8.375 1 98.19 298 ASN A N 1
ATOM 2372 C CA . ASN A 1 298 ? 6.945 -22.328 -8.773 1 98.19 298 ASN A CA 1
ATOM 2373 C C . ASN A 1 298 ? 8.398 -22.781 -8.766 1 98.19 298 ASN A C 1
ATOM 2375 O O . ASN A 1 298 ? 8.703 -23.922 -8.391 1 98.19 298 ASN A O 1
ATOM 2379 N N . ILE A 1 299 ? 9.281 -21.906 -9.211 1 98.12 299 ILE A N 1
ATOM 2380 C CA . ILE A 1 299 ? 10.703 -22.234 -9.188 1 98.12 299 ILE A CA 1
ATOM 2381 C C . ILE A 1 299 ? 11.156 -22.453 -7.746 1 98.12 299 ILE A C 1
ATOM 2383 O O . ILE A 1 299 ? 11.867 -23.406 -7.453 1 98.12 299 ILE A O 1
ATOM 2387 N N . ALA A 1 300 ? 10.773 -21.547 -6.906 1 96.94 300 ALA A N 1
ATOM 2388 C CA . ALA A 1 300 ? 11.117 -21.656 -5.492 1 96.94 300 ALA A CA 1
ATOM 2389 C C . ALA A 1 300 ? 10.609 -22.969 -4.914 1 96.94 300 ALA A C 1
ATOM 2391 O O . ALA A 1 300 ? 11.32 -23.641 -4.152 1 96.94 300 ALA A O 1
ATOM 2392 N N . LEU A 1 301 ? 9.406 -23.359 -5.242 1 95.19 301 LEU A N 1
ATOM 2393 C CA . LEU A 1 301 ? 8.82 -24.609 -4.773 1 95.19 301 LEU A CA 1
ATOM 2394 C C . LEU A 1 301 ? 9.633 -25.797 -5.27 1 95.19 301 LEU A C 1
ATOM 2396 O O . LEU A 1 301 ? 9.922 -26.719 -4.5 1 95.19 301 LEU A O 1
ATOM 2400 N N . SER A 1 302 ? 10 -25.781 -6.492 1 94.5 302 SER A N 1
ATOM 2401 C CA . SER A 1 302 ? 10.734 -26.891 -7.098 1 94.5 302 SER A CA 1
ATOM 2402 C C . SER A 1 302 ? 12.125 -27.031 -6.484 1 94.5 302 SER A C 1
ATOM 2404 O O . SER A 1 302 ? 12.688 -28.125 -6.457 1 94.5 302 SER A O 1
ATOM 2406 N N . ARG A 1 303 ? 12.578 -25.938 -5.957 1 93.81 303 ARG A N 1
ATOM 2407 C CA . ARG A 1 303 ? 13.938 -25.938 -5.418 1 93.81 303 ARG A CA 1
ATOM 2408 C C . ARG A 1 303 ? 13.922 -25.938 -3.895 1 93.81 303 ARG A C 1
ATOM 2410 O O . ARG A 1 303 ? 14.961 -25.719 -3.26 1 93.81 303 ARG A O 1
ATOM 2417 N N . SER A 1 304 ? 12.742 -26 -3.246 1 89 304 SER A N 1
ATOM 2418 C CA . SER A 1 304 ? 12.531 -26.078 -1.805 1 89 304 SER A CA 1
ATOM 2419 C C . SER A 1 304 ? 13.016 -24.828 -1.095 1 89 304 SER A C 1
ATOM 2421 O O . SER A 1 304 ? 13.648 -24.906 -0.041 1 89 304 SER A O 1
ATOM 2423 N N . ASP A 1 305 ? 12.883 -23.75 -1.813 1 88.62 305 ASP A N 1
ATOM 2424 C CA . ASP A 1 305 ? 13.125 -22.453 -1.182 1 88.62 305 ASP A CA 1
ATOM 2425 C C . ASP A 1 305 ? 11.938 -22.016 -0.324 1 88.62 305 ASP A C 1
ATOM 2427 O O . ASP A 1 305 ? 10.977 -21.438 -0.832 1 88.62 305 ASP A O 1
ATOM 2431 N N . GLU A 1 306 ? 11.938 -22.391 0.92 1 77.44 306 GLU A N 1
ATOM 2432 C CA . GLU A 1 306 ? 10.797 -22.094 1.79 1 77.44 306 GLU A CA 1
ATOM 2433 C C . GLU A 1 306 ? 10.875 -20.672 2.34 1 77.44 306 GLU A C 1
ATOM 2435 O O . GLU A 1 306 ? 11.961 -20.109 2.471 1 77.44 306 GLU A O 1
ATOM 2440 N N . LEU A 1 307 ? 9.664 -20.094 2.387 1 75.81 307 LEU A N 1
ATOM 2441 C CA . LEU A 1 307 ? 9.602 -18.781 3.031 1 75.81 307 LEU A CA 1
ATOM 2442 C C . LEU A 1 307 ? 9.969 -18.891 4.508 1 75.81 307 LEU A C 1
ATOM 2444 O O . LEU A 1 307 ? 9.68 -19.906 5.156 1 75.81 307 LEU A O 1
ATOM 2448 N N . LEU A 1 308 ? 10.773 -17.938 4.918 1 66.25 308 LEU A N 1
ATOM 2449 C CA . LEU A 1 308 ? 11.148 -17.922 6.328 1 66.25 308 LEU A CA 1
ATOM 2450 C C . LEU A 1 308 ? 9.984 -17.453 7.195 1 66.25 308 LEU A C 1
ATOM 2452 O O . LEU A 1 308 ? 9.148 -16.656 6.75 1 66.25 308 LEU A O 1
ATOM 2456 N N . ASP A 1 309 ? 9.727 -18.062 8.375 1 55.84 309 ASP A N 1
ATOM 2457 C CA . ASP A 1 309 ? 8.664 -17.828 9.344 1 55.84 309 ASP A CA 1
ATOM 2458 C C . ASP A 1 309 ? 8.523 -16.344 9.648 1 55.84 309 ASP A C 1
ATOM 2460 O O . ASP A 1 309 ? 7.414 -15.852 9.875 1 55.84 309 ASP A O 1
ATOM 2464 N N . GLU A 1 310 ? 9.656 -15.703 9.898 1 50.34 310 GLU A N 1
ATOM 2465 C CA . GLU A 1 310 ? 9.641 -14.305 10.312 1 50.34 310 GLU A CA 1
ATOM 2466 C C . GLU A 1 310 ? 8.875 -13.438 9.328 1 50.34 310 GLU A C 1
ATOM 2468 O O . GLU A 1 310 ? 8.32 -12.406 9.703 1 50.34 310 GLU A O 1
ATOM 2473 N N . ASP A 1 311 ? 8.953 -13.805 8.18 1 50.28 311 ASP A N 1
ATOM 2474 C CA . ASP A 1 311 ? 8.336 -13.016 7.117 1 50.28 311 ASP A CA 1
ATOM 2475 C C . ASP A 1 311 ? 6.816 -13.188 7.121 1 50.28 311 ASP A C 1
ATOM 2477 O O . ASP A 1 311 ? 6.102 -12.469 6.418 1 50.28 311 ASP A O 1
ATOM 2481 N N . ILE A 1 312 ? 6.398 -14.133 7.984 1 43.78 312 ILE A N 1
ATOM 2482 C CA . ILE A 1 312 ? 5 -14.523 8.117 1 43.78 312 ILE A CA 1
ATOM 2483 C C . ILE A 1 312 ? 4.234 -13.445 8.875 1 43.78 312 ILE A C 1
ATOM 2485 O O . ILE A 1 312 ? 3.004 -13.484 8.945 1 43.78 312 ILE A O 1
ATOM 2489 N N . SER A 1 313 ? 4.984 -12.625 9.492 1 42.31 313 SER A N 1
ATOM 2490 C CA . SER A 1 313 ? 4.258 -11.688 10.336 1 42.31 313 SER A CA 1
ATOM 2491 C C . SER A 1 313 ? 3.549 -10.625 9.508 1 42.31 313 SER A C 1
ATOM 2493 O O . SER A 1 313 ? 2.973 -9.68 10.055 1 42.31 313 SER A O 1
ATOM 2495 N N . LEU A 1 314 ? 3.797 -10.672 8.328 1 44.5 314 LEU A N 1
ATOM 2496 C CA . LEU A 1 314 ? 2.994 -9.633 7.684 1 44.5 314 LEU A CA 1
ATOM 2497 C C . LEU A 1 314 ? 1.522 -10.031 7.645 1 44.5 314 LEU A C 1
ATOM 2499 O O . LEU A 1 314 ? 1.183 -11.133 7.215 1 44.5 314 LEU A O 1
ATOM 2503 N N . PRO A 1 315 ? 0.762 -9.445 8.453 1 40.5 315 PRO A N 1
ATOM 2504 C CA . PRO A 1 315 ? -0.642 -9.859 8.438 1 40.5 315 PRO A CA 1
ATOM 2505 C C . PRO A 1 315 ? -1.205 -9.969 7.023 1 40.5 315 PRO A C 1
ATOM 2507 O O . PRO A 1 315 ? -0.972 -9.094 6.191 1 40.5 315 PRO A O 1
ATOM 2510 N N . TYR A 1 316 ? -1.246 -11.211 6.59 1 40.97 316 TYR A N 1
ATOM 2511 C CA . TYR A 1 316 ? -2.074 -11.438 5.414 1 40.97 316 TYR A CA 1
ATOM 2512 C C . TYR A 1 316 ? -3.447 -10.797 5.578 1 40.97 316 TYR A C 1
ATOM 2514 O O . TYR A 1 316 ? -4.172 -11.102 6.527 1 40.97 316 TYR A O 1
ATOM 2522 N N . VAL A 1 317 ? -3.611 -9.664 5.082 1 43.38 317 VAL A N 1
ATOM 2523 C CA . VAL A 1 317 ? -4.984 -9.172 5.012 1 43.38 317 VAL A CA 1
ATOM 2524 C C . VAL A 1 317 ? -5.855 -10.195 4.281 1 43.38 317 VAL A C 1
ATOM 2526 O O . VAL A 1 317 ? -5.676 -10.43 3.084 1 43.38 317 VAL A O 1
ATOM 2529 N N . GLU A 1 318 ? -6.32 -11.164 4.996 1 41.03 318 GLU A N 1
ATOM 2530 C CA . GLU A 1 318 ? -7.328 -12.023 4.391 1 41.03 318 GLU A CA 1
ATOM 2531 C C . GLU A 1 318 ? -8.32 -11.211 3.561 1 41.03 318 GLU A C 1
ATOM 2533 O O . GLU A 1 318 ? -8.945 -10.281 4.07 1 41.03 318 GLU A O 1
ATOM 2538 N N . GLU A 1 319 ? -8.008 -10.93 2.385 1 43.28 319 GLU A N 1
ATOM 2539 C CA . GLU A 1 319 ? -9.086 -10.398 1.563 1 43.28 319 GLU A CA 1
ATOM 2540 C C . GLU A 1 319 ? -10.414 -11.094 1.871 1 43.28 319 GLU A C 1
ATOM 2542 O O . GLU A 1 319 ? -10.508 -12.32 1.775 1 43.28 319 GLU A O 1
ATOM 2547 N N . GLU A 1 320 ? -11 -10.664 2.902 1 40.81 320 GLU A N 1
ATOM 2548 C CA . GLU A 1 320 ? -12.305 -11.281 3.125 1 40.81 320 GLU A CA 1
ATOM 2549 C C . GLU A 1 320 ? -13.008 -11.578 1.804 1 40.81 320 GLU A C 1
ATOM 2551 O O . GLU A 1 320 ? -12.969 -10.758 0.881 1 40.81 320 GLU A O 1
ATOM 2556 N N . SER A 1 321 ? -13.234 -12.75 1.603 1 41.06 321 SER A N 1
ATOM 2557 C CA . SER A 1 321 ? -14.078 -13.273 0.532 1 41.06 321 SER A CA 1
ATOM 2558 C C . SER A 1 321 ? -15.289 -12.383 0.296 1 41.06 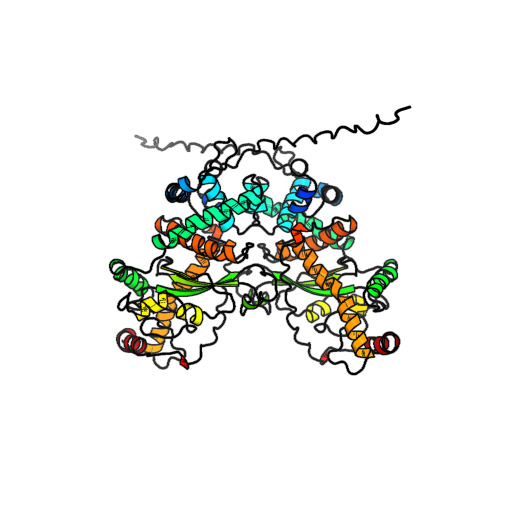321 SER A C 1
ATOM 2560 O O . SER A 1 321 ? -16.078 -12.141 1.213 1 41.06 321 SER A O 1
ATOM 2562 N N . MET A 1 322 ? -15.141 -11.289 -0.321 1 39.06 322 MET A N 1
ATOM 2563 C CA . MET A 1 322 ? -16.406 -10.664 -0.694 1 39.06 322 MET A CA 1
ATOM 2564 C C . MET A 1 322 ? -17.469 -11.719 -0.983 1 39.06 322 MET A C 1
ATOM 2566 O O . MET A 1 322 ? -17.219 -12.68 -1.712 1 39.06 322 MET A O 1
ATOM 2570 N N . VAL A 1 323 ? -18.406 -11.734 -0.145 1 39.84 323 VAL A N 1
ATOM 2571 C CA . VAL A 1 323 ? -19.594 -12.516 -0.502 1 39.84 323 VAL A CA 1
ATOM 2572 C C . VAL A 1 323 ? -19.875 -12.375 -1.997 1 39.84 323 VAL A C 1
ATOM 2574 O O . VAL A 1 323 ? -20.109 -11.273 -2.49 1 39.84 323 VAL A O 1
ATOM 2577 N N . GLN A 1 324 ? -19.25 -13.148 -2.814 1 45.03 324 GLN A N 1
ATOM 2578 C CA . GLN A 1 324 ? -19.547 -13.203 -4.242 1 45.03 324 GLN A CA 1
ATOM 2579 C C . GLN A 1 324 ? -21.062 -13.281 -4.484 1 45.03 324 GLN A C 1
ATOM 2581 O O . GLN A 1 324 ? -21.766 -14.047 -3.822 1 45.03 324 GLN A O 1
ATOM 2586 N N . GLN A 1 325 ? -21.609 -12.25 -4.988 1 46.41 325 GLN A N 1
ATOM 2587 C CA . GLN A 1 325 ? -22.984 -12.391 -5.461 1 46.41 325 GLN A CA 1
ATOM 2588 C C . GLN A 1 325 ? -23.172 -13.695 -6.23 1 46.41 325 GLN A C 1
ATOM 2590 O O . GLN A 1 325 ? -22.406 -14 -7.145 1 46.41 325 GLN A O 1
ATOM 2595 N N . PRO A 1 326 ? -23.906 -14.562 -5.656 1 47.28 326 PRO A N 1
ATOM 2596 C CA . PRO A 1 326 ? -24.234 -15.773 -6.414 1 47.28 326 PRO A CA 1
ATOM 2597 C C . PRO A 1 326 ? -24.625 -15.469 -7.863 1 47.28 326 PRO A C 1
ATOM 2599 O O . PRO A 1 326 ? -25.297 -14.469 -8.133 1 47.28 326 PRO A O 1
ATOM 2602 N N . ILE A 1 327 ? -23.781 -15.789 -8.805 1 48.16 327 ILE A N 1
ATOM 2603 C CA . ILE A 1 327 ? -24.203 -15.68 -10.203 1 48.16 327 ILE A CA 1
ATOM 2604 C C . ILE A 1 327 ? -25.609 -16.25 -10.367 1 48.16 327 ILE A C 1
ATOM 2606 O O . ILE A 1 327 ? -25.969 -17.234 -9.711 1 48.16 327 ILE A O 1
ATOM 2610 N N . GLY A 1 328 ? -26.438 -15.547 -10.898 1 43.03 328 GLY A N 1
ATOM 2611 C CA . GLY A 1 328 ? -27.766 -16.016 -11.273 1 43.03 328 GLY A CA 1
ATOM 2612 C C . GLY A 1 328 ? -27.75 -17.422 -11.852 1 43.03 328 GLY A C 1
ATOM 2613 O O . GLY A 1 328 ? -26.734 -17.875 -12.391 1 43.03 328 GLY A O 1
ATOM 2614 N N . LEU A 1 329 ? -28.656 -18.312 -11.398 1 45.53 329 LEU A N 1
ATOM 2615 C CA . LEU A 1 329 ? -29.047 -19.672 -11.711 1 45.53 329 LEU A CA 1
ATOM 2616 C C . LEU A 1 329 ? -28.859 -19.969 -13.195 1 45.53 329 LEU A C 1
ATOM 2618 O O . LEU A 1 329 ? -28.891 -21.141 -13.609 1 45.53 329 LEU A O 1
ATOM 2622 N N . GLU A 1 330 ? -28.844 -19.016 -13.93 1 45.84 330 GLU A N 1
ATOM 2623 C CA . GLU A 1 330 ? -29.016 -19.344 -15.336 1 45.84 330 GLU A CA 1
ATOM 2624 C C . GLU A 1 330 ? -27.766 -20.016 -15.898 1 45.84 330 GLU A C 1
ATOM 2626 O O . GLU A 1 330 ? -27.828 -20.703 -16.922 1 45.84 330 GLU A O 1
ATOM 2631 N N . THR A 1 331 ? -26.562 -19.734 -15.352 1 52.06 331 THR A N 1
ATOM 2632 C CA . THR A 1 331 ? -25.422 -20.25 -16.078 1 52.06 331 THR A CA 1
ATOM 2633 C C . THR A 1 331 ? -25.031 -21.641 -15.562 1 52.06 331 THR A C 1
ATOM 2635 O O . THR A 1 331 ? -24.047 -22.219 -16.016 1 52.06 331 THR A O 1
ATOM 2638 N N . ASN A 1 332 ? -25.609 -22.062 -14.539 1 52.84 332 ASN A N 1
ATOM 2639 C CA . ASN A 1 332 ? -25.406 -23.422 -14.055 1 52.84 332 ASN A CA 1
ATOM 2640 C C . ASN A 1 332 ? -25.938 -24.453 -15.047 1 52.84 332 ASN A C 1
ATOM 2642 O O . ASN A 1 332 ? -27.078 -24.375 -15.477 1 52.84 332 ASN A O 1
ATOM 2646 N N . GLN A 1 333 ? -25.031 -24.984 -15.852 1 56.59 333 GLN A N 1
ATOM 2647 C CA . GLN A 1 333 ? -25.344 -26.031 -16.812 1 56.59 333 GLN A CA 1
ATOM 2648 C C . GLN A 1 333 ? -24.859 -27.391 -16.344 1 56.59 333 GLN A C 1
ATOM 2650 O O . GLN A 1 333 ? -23.688 -27.547 -15.961 1 56.59 333 GLN A O 1
ATOM 2655 N N . ASN A 1 334 ? -25.797 -28.391 -16.281 1 65.12 334 ASN A N 1
ATOM 2656 C CA . ASN A 1 334 ? -25.625 -29.828 -16.188 1 65.12 334 ASN A CA 1
ATOM 2657 C C . ASN A 1 334 ? -25 -30.234 -14.852 1 65.12 334 ASN A C 1
ATOM 2659 O O . ASN A 1 334 ? -23.781 -30.328 -14.75 1 65.12 334 ASN A O 1
ATOM 2663 N N . PHE A 1 335 ? -25.641 -30.328 -13.828 1 78.81 335 PHE A N 1
ATOM 2664 C CA . PHE A 1 335 ? -25.281 -30.703 -12.461 1 78.81 335 PHE A CA 1
ATOM 2665 C C . PHE A 1 335 ? -25.078 -32.219 -12.344 1 78.81 335 PHE A C 1
ATOM 2667 O O . PHE A 1 335 ? -24.953 -32.719 -11.242 1 78.81 335 PHE A O 1
ATOM 2674 N N . ILE A 1 336 ? -24.953 -32.781 -13.539 1 84.94 336 ILE A N 1
ATOM 2675 C CA . ILE A 1 336 ? -24.984 -34.25 -13.547 1 84.94 336 ILE A CA 1
ATOM 2676 C C . ILE A 1 336 ? -23.734 -34.812 -12.859 1 84.94 336 ILE A C 1
ATOM 2678 O O . ILE A 1 336 ? -23.828 -35.688 -12.023 1 84.94 336 ILE A O 1
ATOM 2682 N N . VAL A 1 337 ? -22.672 -34.281 -13.25 1 89.88 337 VAL A N 1
ATOM 2683 C CA . VAL A 1 337 ? -21.422 -34.781 -12.703 1 89.88 337 VAL A CA 1
ATOM 2684 C C . VAL A 1 337 ? -21.391 -34.531 -11.195 1 89.88 337 VAL A C 1
ATOM 2686 O O . VAL A 1 337 ? -21.031 -35.438 -10.43 1 89.88 337 VAL A O 1
ATOM 2689 N N . ARG A 1 338 ? -21.688 -33.344 -10.781 1 92.94 338 ARG A N 1
ATOM 2690 C CA . ARG A 1 338 ? -21.703 -33.062 -9.352 1 92.94 338 ARG A CA 1
ATOM 2691 C C . ARG A 1 338 ? -22.656 -34 -8.609 1 92.94 338 ARG A C 1
ATOM 2693 O O . ARG A 1 338 ? -22.312 -34.562 -7.582 1 92.94 338 ARG A O 1
ATOM 2700 N N . THR A 1 339 ? -23.859 -34.156 -9.156 1 91.94 339 THR A N 1
ATOM 2701 C CA . THR A 1 339 ? -24.859 -35.031 -8.555 1 91.94 339 THR A CA 1
ATOM 2702 C C . THR A 1 339 ? -24.359 -36.469 -8.477 1 91.94 339 THR A C 1
ATOM 2704 O O . THR A 1 339 ? -24.562 -37.125 -7.465 1 91.94 339 THR A O 1
ATOM 2707 N N . ASN A 1 340 ? -23.797 -36.875 -9.539 1 92.81 340 ASN A N 1
ATOM 2708 C CA . ASN A 1 340 ? -23.25 -38.25 -9.562 1 92.81 340 ASN A CA 1
ATOM 2709 C C . ASN A 1 340 ? -22.188 -38.438 -8.484 1 92.81 340 ASN A C 1
ATOM 2711 O O . ASN A 1 340 ? -22.188 -39.469 -7.797 1 92.81 340 ASN A O 1
ATOM 2715 N N . ILE A 1 341 ? -21.312 -37.562 -8.336 1 94.44 341 ILE A N 1
ATOM 2716 C CA . ILE A 1 341 ? -20.266 -37.625 -7.332 1 94.44 341 ILE A CA 1
ATOM 2717 C C . ILE A 1 341 ? -20.875 -37.656 -5.934 1 94.44 341 ILE A C 1
ATOM 2719 O O . ILE A 1 341 ? -20.453 -38.438 -5.074 1 94.44 341 ILE A O 1
ATOM 2723 N N . ILE A 1 342 ? -21.875 -36.812 -5.684 1 94.81 342 ILE A N 1
ATOM 2724 C CA . ILE A 1 342 ? -22.531 -36.75 -4.387 1 94.81 342 ILE A CA 1
ATOM 2725 C C . ILE A 1 342 ? -23.172 -38.094 -4.07 1 94.81 342 ILE A C 1
ATOM 2727 O O . ILE A 1 342 ? -22.984 -38.625 -2.971 1 94.81 342 ILE A O 1
ATOM 2731 N N . ASN A 1 343 ? -23.75 -38.719 -5.062 1 93.38 343 ASN A N 1
ATOM 2732 C CA . ASN A 1 343 ? -24.5 -39.969 -4.871 1 93.38 343 ASN A CA 1
ATOM 2733 C C . ASN A 1 343 ? -23.594 -41.156 -4.77 1 93.38 343 ASN A C 1
ATOM 2735 O O . ASN A 1 343 ? -23.922 -42.156 -4.098 1 93.38 343 ASN A O 1
ATOM 2739 N N . THR A 1 344 ? -22.531 -41.125 -5.445 1 93.19 344 THR A N 1
ATOM 2740 C CA . THR A 1 344 ? -21.672 -42.312 -5.512 1 93.19 344 THR A CA 1
ATOM 2741 C C . THR A 1 344 ? -20.562 -42.219 -4.473 1 93.19 344 THR A C 1
ATOM 2743 O O . THR A 1 344 ? -20.156 -43.25 -3.908 1 93.19 344 THR A O 1
ATOM 2746 N N . HIS A 1 345 ? -20.125 -41.125 -4.176 1 93.81 345 HIS A N 1
ATOM 2747 C CA . HIS A 1 345 ? -18.938 -41 -3.348 1 93.81 345 HIS A CA 1
ATOM 2748 C C . HIS A 1 345 ? -19.281 -40.5 -1.947 1 93.81 345 HIS A C 1
ATOM 2750 O O . HIS A 1 345 ? -18.656 -40.906 -0.966 1 93.81 345 HIS A O 1
ATOM 2756 N N . PHE A 1 346 ? -20.297 -39.656 -1.79 1 93.31 346 PHE A N 1
ATOM 2757 C CA . PHE A 1 346 ? -20.531 -39.031 -0.493 1 93.31 346 PHE A CA 1
ATOM 2758 C C . PHE A 1 346 ? -21.797 -39.562 0.146 1 93.31 346 PHE A C 1
ATOM 2760 O O . PHE A 1 346 ? -22.219 -39.094 1.208 1 93.31 346 PHE A O 1
ATOM 2767 N N . SER A 1 347 ? -22.594 -40.344 -0.434 1 86.88 347 SER A N 1
ATOM 2768 C CA . SER A 1 347 ? -23.797 -40.906 0.132 1 86.88 347 SER A CA 1
ATOM 2769 C C . SER A 1 347 ? -23.469 -42.125 1.014 1 86.88 347 SER A C 1
ATOM 2771 O O . SER A 1 347 ? -24.281 -42.531 1.843 1 86.88 347 SER A O 1
ATOM 2773 N N . THR A 1 348 ? -22.141 -42.531 1.181 1 64.56 348 THR A N 1
ATOM 2774 C CA . THR A 1 348 ? -21.969 -43.719 1.991 1 64.56 348 THR A CA 1
ATOM 2775 C C . THR A 1 348 ? -21.875 -43.375 3.471 1 64.56 348 THR A C 1
ATOM 2777 O O . THR A 1 348 ? -21.266 -42.375 3.836 1 64.56 348 THR A O 1
ATOM 2780 N N . MET B 1 1 ? 41.094 -47.594 36.406 1 26.83 1 MET B N 1
ATOM 2781 C CA . MET B 1 1 ? 41.719 -46.469 35.688 1 26.83 1 MET B CA 1
ATOM 2782 C C . MET B 1 1 ? 40.688 -45.656 34.969 1 26.83 1 MET B C 1
ATOM 2784 O O . MET B 1 1 ? 39.719 -46.188 34.406 1 26.83 1 MET B O 1
ATOM 2788 N N . SER B 1 2 ? 40.656 -44.219 35.219 1 25.11 2 SER B N 1
ATOM 2789 C CA . SER B 1 2 ? 39.812 -43.031 35.219 1 25.11 2 SER B CA 1
ATOM 2790 C C . SER B 1 2 ? 39.562 -42.531 33.812 1 25.11 2 SER B C 1
ATOM 2792 O O . SER B 1 2 ? 40.469 -42.125 33.094 1 25.11 2 SER B O 1
ATOM 2794 N N . LEU B 1 3 ? 38.625 -43.125 32.938 1 27.83 3 LEU B N 1
ATOM 2795 C CA . LEU B 1 3 ? 38.312 -42.906 31.547 1 27.83 3 LEU B CA 1
ATOM 2796 C C . LEU B 1 3 ? 37.812 -41.5 31.312 1 27.83 3 LEU B C 1
ATOM 2798 O O . LEU B 1 3 ? 36.906 -41.281 30.516 1 27.83 3 LEU B O 1
ATOM 2802 N N . SER B 1 4 ? 38.094 -40.469 32.312 1 27.39 4 SER B N 1
ATOM 2803 C CA . SER B 1 4 ? 37.531 -39.125 32.406 1 27.39 4 SER B CA 1
ATOM 2804 C C . SER B 1 4 ? 37.938 -38.281 31.188 1 27.39 4 SER B C 1
ATOM 2806 O O . SER B 1 4 ? 37.438 -37.156 31 1 27.39 4 SER B O 1
ATOM 2808 N N . SER B 1 5 ? 39.094 -38.406 30.5 1 27.45 5 SER B N 1
ATOM 2809 C CA . SER B 1 5 ? 39.812 -37.25 29.969 1 27.45 5 SER B CA 1
ATOM 2810 C C . SER B 1 5 ? 39.156 -36.75 28.672 1 27.45 5 SER B C 1
ATOM 2812 O O . SER B 1 5 ? 39.656 -35.812 28.047 1 27.45 5 SER B O 1
ATOM 2814 N N . LEU B 1 6 ? 38.344 -37.406 27.891 1 25.09 6 LEU B N 1
ATOM 2815 C CA . LEU B 1 6 ? 38.469 -37.156 26.453 1 25.09 6 LEU B CA 1
ATOM 2816 C C . LEU B 1 6 ? 37.812 -35.844 26.062 1 25.09 6 LEU B C 1
ATOM 2818 O O . LEU B 1 6 ? 38.219 -35.219 25.062 1 25.09 6 LEU B O 1
ATOM 2822 N N . SER B 1 7 ? 36.562 -35.469 26.562 1 28.22 7 SER B N 1
ATOM 2823 C CA . SER B 1 7 ? 35.688 -34.781 25.609 1 28.22 7 SER B CA 1
ATOM 2824 C C . SER B 1 7 ? 36.031 -33.312 25.516 1 28.22 7 SER B C 1
ATOM 2826 O O . SER B 1 7 ? 35.156 -32.438 25.656 1 28.22 7 SER B O 1
ATOM 2828 N N . SER B 1 8 ? 37.25 -32.812 25.734 1 28.31 8 SER B N 1
ATOM 2829 C CA . SER B 1 8 ? 37.438 -31.375 25.703 1 28.31 8 SER B CA 1
ATOM 2830 C C . SER B 1 8 ? 37.188 -30.812 24.312 1 28.31 8 SER B C 1
ATOM 2832 O O . SER B 1 8 ? 38.125 -30.641 23.531 1 28.31 8 SER B O 1
ATOM 2834 N N . LEU B 1 9 ? 36.312 -31.297 23.469 1 31.14 9 LEU B N 1
ATOM 2835 C CA . LEU B 1 9 ? 36.25 -30.672 22.156 1 31.14 9 LEU B CA 1
ATOM 2836 C C . LEU B 1 9 ? 36.062 -29.172 22.266 1 31.14 9 LEU B C 1
ATOM 2838 O O . LEU B 1 9 ? 35.156 -28.703 22.969 1 31.14 9 LEU B O 1
ATOM 2842 N N . SER B 1 10 ? 37.125 -28.375 22.109 1 29.39 10 SER B N 1
ATOM 2843 C CA . SER B 1 10 ? 37.281 -26.938 22.078 1 29.39 10 SER B CA 1
ATOM 2844 C C . SER B 1 10 ? 36.219 -26.266 21.219 1 29.39 10 SER B C 1
ATOM 2846 O O . SER B 1 10 ? 35.938 -26.719 20.109 1 29.39 10 SER B O 1
ATOM 2848 N N . ASP B 1 11 ? 35.281 -25.578 21.781 1 31.73 11 ASP B N 1
ATOM 2849 C CA . ASP B 1 11 ? 34.312 -24.656 21.25 1 31.73 11 ASP B CA 1
ATOM 2850 C C . ASP B 1 11 ? 34.969 -23.609 20.344 1 31.73 11 ASP B C 1
ATOM 2852 O O . ASP B 1 11 ? 35.688 -22.75 20.812 1 31.73 11 ASP B O 1
ATOM 2856 N N . HIS B 1 12 ? 35.625 -24.031 19.234 1 32.94 12 HIS B N 1
ATOM 2857 C CA . HIS B 1 12 ? 36.125 -23.016 18.344 1 32.94 12 HIS B CA 1
ATOM 2858 C C . HIS B 1 12 ? 35.156 -21.859 18.219 1 32.94 12 HIS B C 1
ATOM 2860 O O . HIS B 1 12 ? 33.969 -22.062 17.922 1 32.94 12 HIS B O 1
ATOM 2866 N N . GLU B 1 13 ? 35.375 -20.734 18.875 1 32.81 13 GLU B N 1
ATOM 2867 C CA . GLU B 1 13 ? 34.812 -19.406 18.812 1 32.81 13 GLU B CA 1
ATOM 2868 C C . GLU B 1 13 ? 34.531 -18.984 17.375 1 32.81 13 GLU B C 1
ATOM 2870 O O . GLU B 1 13 ? 35.438 -19 16.531 1 32.81 13 GLU B O 1
ATOM 2875 N N . ARG B 1 14 ? 33.438 -19.188 16.922 1 37.72 14 ARG B N 1
ATOM 2876 C CA . ARG B 1 14 ? 33.094 -18.641 15.609 1 37.72 14 ARG B CA 1
ATOM 2877 C C . ARG B 1 14 ? 33.594 -17.203 15.461 1 37.72 14 ARG B C 1
ATOM 2879 O O . ARG B 1 14 ? 33.406 -16.375 16.359 1 37.72 14 ARG B O 1
ATOM 2886 N N . PRO B 1 15 ? 34.688 -16.953 14.664 1 35.47 15 PRO B N 1
ATOM 2887 C CA . PRO B 1 15 ? 35.125 -15.555 14.477 1 35.47 15 PRO B CA 1
ATOM 2888 C C . PRO B 1 15 ? 33.938 -14.594 14.312 1 35.47 15 PRO B C 1
ATOM 2890 O O . PRO B 1 15 ? 32.906 -14.977 13.758 1 35.47 15 PRO B O 1
ATOM 2893 N N . THR B 1 16 ? 33.719 -13.711 15.273 1 35.62 16 THR B N 1
ATOM 2894 C CA . THR B 1 16 ? 32.812 -12.57 15.133 1 35.62 16 THR B CA 1
ATOM 2895 C C . THR B 1 16 ? 32.969 -11.938 13.75 1 35.62 16 THR B C 1
ATOM 2897 O O . THR B 1 16 ? 34.062 -11.578 13.344 1 35.62 16 THR B O 1
ATOM 2900 N N . VAL B 1 17 ? 32.375 -12.383 12.734 1 35.94 17 VAL B N 1
ATOM 2901 C CA . VAL B 1 17 ? 32.375 -11.711 11.438 1 35.94 17 VAL B CA 1
ATOM 2902 C C . VAL B 1 17 ? 32.594 -10.211 11.633 1 35.94 17 VAL B C 1
ATOM 2904 O O . VAL B 1 17 ? 31.812 -9.555 12.344 1 35.94 17 VAL B O 1
ATOM 2907 N N . SER B 1 18 ? 33.812 -9.75 11.703 1 36.28 18 SER B N 1
ATOM 2908 C CA . SER B 1 18 ? 34.125 -8.328 11.688 1 36.28 18 SER B CA 1
ATOM 2909 C C . SER B 1 18 ? 33.094 -7.539 10.883 1 36.28 18 SER B C 1
ATOM 2911 O O . SER B 1 18 ? 32.844 -7.824 9.703 1 36.28 18 SER B O 1
ATOM 2913 N N . ARG B 1 19 ? 32.062 -7.066 11.43 1 43.28 19 ARG B N 1
ATOM 2914 C CA . ARG B 1 19 ? 31.125 -6.137 10.789 1 43.28 19 ARG B CA 1
ATOM 2915 C C . ARG B 1 19 ? 31.875 -5.082 9.984 1 43.28 19 ARG B C 1
ATOM 2917 O O . ARG B 1 19 ? 32.5 -4.188 10.562 1 43.28 19 ARG B O 1
ATOM 2924 N N . ARG B 1 20 ? 32.531 -5.504 8.953 1 42.94 20 ARG B N 1
ATOM 2925 C CA . ARG B 1 20 ? 33.219 -4.621 8.023 1 42.94 20 ARG B CA 1
ATOM 2926 C C . ARG B 1 20 ? 32.594 -3.23 8.016 1 42.94 20 ARG B C 1
ATOM 2928 O O . ARG B 1 20 ? 31.375 -3.094 8.094 1 42.94 20 ARG B O 1
ATOM 2935 N N . ASN B 1 21 ? 33.281 -2.117 8.383 1 44.09 21 ASN B N 1
ATOM 2936 C CA . ASN B 1 21 ? 33.125 -0.668 8.438 1 44.09 21 ASN B CA 1
ATOM 2937 C C . ASN B 1 21 ? 32.375 -0.141 7.215 1 44.09 21 ASN B C 1
ATOM 2939 O O . ASN B 1 21 ? 33 0.244 6.227 1 44.09 21 ASN B O 1
ATOM 2943 N N . GLU B 1 22 ? 31.359 -0.804 6.859 1 56.59 22 GLU B N 1
ATOM 2944 C CA . GLU B 1 22 ? 30.656 -0.241 5.703 1 56.59 22 GLU B CA 1
ATOM 2945 C C . GLU B 1 22 ? 30.375 1.245 5.902 1 56.59 22 GLU B C 1
ATOM 2947 O O . GLU B 1 22 ? 30.094 1.685 7.016 1 56.59 22 GLU B O 1
ATOM 2952 N N . GLU B 1 23 ? 30.828 2.057 5.051 1 64.25 23 GLU B N 1
ATOM 2953 C CA . GLU B 1 23 ? 30.703 3.512 5.062 1 64.25 23 GLU B CA 1
ATOM 2954 C C . GLU B 1 23 ? 29.25 3.936 5.18 1 64.25 23 GLU B C 1
ATOM 2956 O O . GLU B 1 23 ? 28.406 3.486 4.406 1 64.25 23 GLU B O 1
ATOM 2961 N N . LYS B 1 24 ? 28.938 4.586 6.324 1 77.94 24 LYS B N 1
ATOM 2962 C CA . LYS B 1 24 ? 27.609 5.137 6.602 1 77.94 24 LYS B CA 1
ATOM 2963 C C . LYS B 1 24 ? 27.234 6.203 5.57 1 77.94 24 LYS B C 1
ATOM 2965 O O . LYS B 1 24 ? 28.109 6.91 5.055 1 77.94 24 LYS B O 1
ATOM 2970 N N . LEU B 1 25 ? 26.062 6.148 5.16 1 83.25 25 LEU B N 1
ATOM 2971 C CA . LEU B 1 25 ? 25.547 7.125 4.203 1 83.25 25 LEU B CA 1
ATOM 2972 C C . LEU B 1 25 ? 25.656 8.539 4.766 1 83.25 25 LEU B C 1
ATOM 2974 O O . LEU B 1 25 ? 25.188 8.805 5.879 1 83.25 25 LEU B O 1
ATOM 2978 N N . ASN B 1 26 ? 26.344 9.359 4.117 1 87.81 26 ASN B N 1
ATOM 2979 C CA . ASN B 1 26 ? 26.281 10.789 4.363 1 87.81 26 ASN B CA 1
ATOM 2980 C C . ASN B 1 26 ? 25.375 11.492 3.35 1 87.81 26 ASN B C 1
ATOM 2982 O O . ASN B 1 26 ? 25.844 11.961 2.311 1 87.81 26 ASN B O 1
ATOM 2986 N N . ALA B 1 27 ? 24.203 11.625 3.691 1 91.25 27 ALA B N 1
ATOM 2987 C CA . ALA B 1 27 ? 23.172 12.086 2.766 1 91.25 27 ALA B CA 1
ATOM 2988 C C . ALA B 1 27 ? 23.391 13.555 2.393 1 91.25 27 ALA B C 1
ATOM 2990 O O . ALA B 1 27 ? 23.094 13.961 1.266 1 91.25 27 ALA B O 1
ATOM 2991 N N . PHE B 1 28 ? 23.922 14.352 3.293 1 91.88 28 PHE B N 1
ATOM 2992 C CA . PHE B 1 28 ? 24.141 15.773 3.045 1 91.88 28 PHE B CA 1
ATOM 2993 C C . PHE B 1 28 ? 25.188 15.984 1.971 1 91.88 28 PHE B C 1
ATOM 2995 O O . PHE B 1 28 ? 25.109 16.922 1.175 1 91.88 28 PHE B O 1
ATOM 3002 N N . GLU B 1 29 ? 26.094 15.109 1.951 1 91 29 GLU B N 1
ATOM 3003 C CA . GLU B 1 29 ? 27.172 15.203 0.97 1 91 29 GLU B CA 1
ATOM 3004 C C . GLU B 1 29 ? 26.812 14.469 -0.319 1 91 29 GLU B C 1
ATOM 3006 O O . GLU B 1 29 ? 27.125 14.945 -1.415 1 91 29 GLU B O 1
ATOM 3011 N N . LYS B 1 30 ? 26.188 13.453 -0.142 1 91.56 30 LYS B N 1
ATOM 3012 C CA . LYS B 1 30 ? 25.922 12.57 -1.274 1 91.56 30 LYS B CA 1
ATOM 3013 C C . LYS B 1 30 ? 24.906 13.188 -2.225 1 91.56 30 LYS B C 1
ATOM 3015 O O . LYS B 1 30 ? 25.047 13.086 -3.445 1 91.56 30 LYS B O 1
ATOM 3020 N N . TYR B 1 31 ? 23.906 13.789 -1.659 1 93.25 31 TYR B N 1
ATOM 3021 C CA . TYR B 1 31 ? 22.797 14.242 -2.482 1 93.25 31 TYR B CA 1
ATOM 3022 C C . TYR B 1 31 ? 22.828 15.75 -2.67 1 93.25 31 TYR B C 1
ATOM 3024 O O . TYR B 1 31 ? 23.078 16.5 -1.719 1 93.25 31 TYR B O 1
ATOM 3032 N N . HIS B 1 32 ? 22.531 16.156 -3.881 1 93.44 32 HIS B N 1
ATOM 3033 C CA . HIS B 1 32 ? 22.266 17.562 -4.102 1 93.44 32 HIS B CA 1
ATOM 3034 C C . HIS B 1 32 ? 20.891 17.953 -3.584 1 93.44 32 HIS B C 1
ATOM 3036 O O . HIS B 1 32 ? 20.094 17.094 -3.201 1 93.44 32 HIS B O 1
ATOM 3042 N N . ASP B 1 33 ? 20.609 19.188 -3.604 1 91.38 33 ASP B N 1
ATOM 3043 C CA . ASP B 1 33 ? 19.438 19.703 -2.906 1 91.38 33 ASP B CA 1
ATOM 3044 C C . ASP B 1 33 ? 18.141 19.078 -3.443 1 91.38 33 ASP B C 1
ATOM 3046 O O . ASP B 1 33 ? 17.312 18.609 -2.672 1 91.38 33 ASP B O 1
ATOM 3050 N N . MET B 1 34 ? 18.016 19 -4.719 1 89.94 34 MET B N 1
ATOM 3051 C CA . MET B 1 34 ? 16.812 18.453 -5.312 1 89.94 34 MET B CA 1
ATOM 3052 C C . MET B 1 34 ? 16.672 16.953 -5.012 1 89.94 34 MET B C 1
ATOM 3054 O O . MET B 1 34 ? 15.586 16.469 -4.715 1 89.94 34 MET B O 1
ATOM 3058 N N . GLU B 1 35 ? 17.812 16.312 -5.047 1 91.88 35 GLU B N 1
ATOM 3059 C CA . GLU B 1 35 ? 17.828 14.883 -4.73 1 91.88 35 GLU B CA 1
ATOM 3060 C C . GLU B 1 35 ? 17.516 14.648 -3.256 1 91.88 35 GLU B C 1
ATOM 3062 O O . GLU B 1 35 ? 16.828 13.68 -2.91 1 91.88 35 GLU B O 1
ATOM 3067 N N . PHE B 1 36 ? 18.062 15.57 -2.508 1 94.69 36 PHE B N 1
ATOM 3068 C CA . PHE B 1 36 ? 17.859 15.477 -1.069 1 94.69 36 PHE B CA 1
ATOM 3069 C C . PHE B 1 36 ? 16.375 15.609 -0.733 1 94.69 36 PHE B C 1
ATOM 3071 O O . PHE B 1 36 ? 15.805 14.766 -0.035 1 94.69 36 PHE B O 1
ATOM 3078 N N . VAL B 1 37 ? 15.695 16.531 -1.322 1 94.12 37 VAL B N 1
ATOM 3079 C CA . VAL B 1 37 ? 14.281 16.797 -1.053 1 94.12 37 VAL B CA 1
ATOM 3080 C C . VAL B 1 37 ? 13.43 15.641 -1.585 1 94.12 37 VAL B C 1
ATOM 3082 O O . VAL B 1 37 ? 12.445 15.25 -0.958 1 94.12 37 VAL B O 1
ATOM 3085 N N . SER B 1 38 ? 13.812 15.109 -2.637 1 92.31 38 SER B N 1
ATOM 3086 C CA . SER B 1 38 ? 13.062 14.008 -3.238 1 92.31 38 SER B CA 1
ATOM 3087 C C . SER B 1 38 ? 13.094 12.766 -2.354 1 92.31 38 SER B C 1
ATOM 3089 O O . SER B 1 38 ? 12.164 11.961 -2.369 1 92.31 38 SER B O 1
ATOM 3091 N N . ARG B 1 39 ? 14.141 12.656 -1.565 1 94.44 39 ARG B N 1
ATOM 3092 C CA . ARG B 1 39 ? 14.336 11.453 -0.7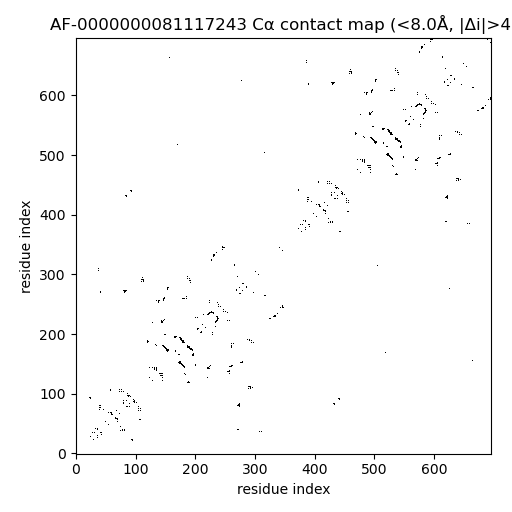57 1 94.44 39 ARG B CA 1
ATOM 3093 C C . ARG B 1 39 ? 13.789 11.648 0.654 1 94.44 39 ARG B C 1
ATOM 3095 O O . ARG B 1 39 ? 13.25 10.719 1.255 1 94.44 39 ARG B O 1
ATOM 3102 N N . PHE B 1 40 ? 13.875 12.891 1.104 1 96.31 40 PHE B N 1
ATOM 3103 C CA . PHE B 1 40 ? 13.57 13.109 2.512 1 96.31 40 PHE B CA 1
ATOM 3104 C C . PHE B 1 40 ? 12.398 14.07 2.67 1 96.31 40 PHE B C 1
ATOM 3106 O O . PHE B 1 40 ? 11.891 14.266 3.777 1 96.31 40 PHE B O 1
ATOM 3113 N N . ARG B 1 41 ? 11.938 14.727 1.632 1 95.19 41 ARG B N 1
ATOM 3114 C CA . ARG B 1 41 ? 10.742 15.547 1.521 1 95.19 41 ARG B CA 1
ATOM 3115 C C . ARG B 1 41 ? 10.922 16.875 2.24 1 95.19 41 ARG B C 1
ATOM 3117 O O . ARG B 1 41 ? 9.969 17.656 2.383 1 95.19 41 ARG B O 1
ATOM 3124 N N . LEU B 1 42 ? 12.055 17.109 2.775 1 96.81 42 LEU B N 1
ATOM 3125 C CA . LEU B 1 42 ? 12.453 18.359 3.393 1 96.81 42 LEU B CA 1
ATOM 3126 C C . LEU B 1 42 ? 13.812 18.812 2.875 1 96.81 42 LEU B C 1
ATOM 3128 O O . LEU B 1 42 ? 14.633 18 2.463 1 96.81 42 LEU B O 1
ATOM 3132 N N . SER B 1 43 ? 14.016 20.078 2.883 1 96.38 43 SER B N 1
ATOM 3133 C CA . SER B 1 43 ? 15.32 20.625 2.498 1 96.38 43 SER B CA 1
ATOM 3134 C C . SER B 1 43 ? 16.375 20.344 3.568 1 96.38 43 SER B C 1
ATOM 3136 O O . SER B 1 43 ? 16.031 20.031 4.715 1 96.38 43 SER B O 1
ATOM 3138 N N . LYS B 1 44 ? 17.641 20.469 3.141 1 96.81 44 LYS B N 1
ATOM 3139 C CA . LYS B 1 44 ? 18.75 20.328 4.074 1 96.81 44 LYS B CA 1
ATOM 3140 C C . LYS B 1 44 ? 18.625 21.312 5.234 1 96.81 44 LYS B C 1
ATOM 3142 O O . LYS B 1 44 ? 18.859 20.953 6.391 1 96.81 44 LYS B O 1
ATOM 3147 N N . GLU B 1 45 ? 18.188 22.484 4.902 1 96.56 45 GLU B N 1
ATOM 3148 C CA . GLU B 1 45 ? 18.047 23.531 5.914 1 96.56 45 GLU B CA 1
ATOM 3149 C C . GLU B 1 45 ? 16.969 23.156 6.934 1 96.56 45 GLU B C 1
ATOM 3151 O O . GLU B 1 45 ? 17.156 23.359 8.133 1 96.56 45 GLU B O 1
ATOM 3156 N N . THR B 1 46 ? 15.875 22.672 6.469 1 97.5 46 THR B N 1
ATOM 3157 C CA . THR B 1 46 ? 14.789 22.297 7.359 1 97.5 46 THR B CA 1
ATOM 3158 C C . THR B 1 46 ? 15.203 21.125 8.258 1 97.5 46 THR B C 1
ATOM 3160 O O . THR B 1 46 ? 14.82 21.078 9.43 1 97.5 46 THR B O 1
ATOM 3163 N N . VAL B 1 47 ? 15.969 20.188 7.734 1 97.94 47 VAL B N 1
ATOM 3164 C CA . VAL B 1 47 ? 16.453 19.078 8.531 1 97.94 47 VAL B CA 1
ATOM 3165 C C . VAL B 1 47 ? 17.406 19.578 9.617 1 97.94 47 VAL B C 1
ATOM 3167 O O . VAL B 1 47 ? 17.328 19.141 10.766 1 97.94 47 VAL B O 1
ATOM 3170 N N . LEU B 1 48 ? 18.234 20.484 9.273 1 97.25 48 LEU B N 1
ATOM 3171 C CA . LEU B 1 48 ? 19.125 21.078 10.258 1 97.25 48 LEU B CA 1
ATOM 3172 C C . LEU B 1 48 ? 18.344 21.828 11.32 1 97.25 48 LEU B C 1
ATOM 3174 O O . LEU B 1 48 ? 18.75 21.859 12.484 1 97.25 48 LEU B O 1
ATOM 3178 N N . TYR B 1 49 ? 17.312 22.453 10.938 1 97.75 49 TYR B N 1
ATOM 3179 C CA . TYR B 1 49 ? 16.438 23.109 11.898 1 97.75 49 TYR B CA 1
ATOM 3180 C C . TYR B 1 49 ? 15.875 22.094 12.891 1 97.75 49 TYR B C 1
ATOM 3182 O O . TYR B 1 49 ? 15.891 22.328 14.102 1 97.75 49 TYR B O 1
ATOM 3190 N N . LEU B 1 50 ? 15.344 20.953 12.391 1 98.12 50 LEU B N 1
ATOM 3191 C CA . LEU B 1 50 ? 14.836 19.906 13.266 1 98.12 50 LEU B CA 1
ATOM 3192 C C . LEU B 1 50 ? 15.922 19.438 14.242 1 98.12 50 LEU B C 1
ATOM 3194 O O . LEU B 1 50 ? 15.648 19.234 15.422 1 98.12 50 LEU B O 1
ATOM 3198 N N . ASP B 1 51 ? 17.094 19.281 13.719 1 97.69 51 ASP B N 1
ATOM 3199 C CA . ASP B 1 51 ? 18.219 18.891 14.555 1 97.69 51 ASP B CA 1
ATOM 3200 C C . ASP B 1 51 ? 18.469 19.906 15.664 1 97.69 51 ASP B C 1
ATOM 3202 O O . ASP B 1 51 ? 18.797 19.531 16.797 1 97.69 51 ASP B O 1
ATOM 3206 N N . SER B 1 52 ? 18.344 21.141 15.336 1 97.5 52 SER B N 1
ATOM 3207 C CA . SER B 1 52 ? 18.547 22.188 16.328 1 97.5 52 SER B CA 1
ATOM 3208 C C . SER B 1 52 ? 17.438 22.172 17.391 1 97.5 52 SER B C 1
ATOM 3210 O O . SER B 1 52 ? 17.672 22.547 18.531 1 97.5 52 SER B O 1
ATOM 3212 N N . VAL B 1 53 ? 16.25 21.781 17.016 1 97.25 53 VAL B N 1
ATOM 3213 C CA . VAL B 1 53 ? 15.094 21.828 17.891 1 97.25 53 VAL B CA 1
ATOM 3214 C C . VAL B 1 53 ? 15.18 20.688 18.906 1 97.25 53 VAL B C 1
ATOM 3216 O O . VAL B 1 53 ? 14.922 20.875 20.094 1 97.25 53 VAL B O 1
ATOM 3219 N N . PHE B 1 54 ? 15.586 19.453 18.422 1 96.81 54 PHE B N 1
ATOM 3220 C CA . PHE B 1 54 ? 15.516 18.359 19.406 1 96.81 54 PHE B CA 1
ATOM 3221 C C . PHE B 1 54 ? 16.703 17.422 19.266 1 96.81 54 PHE B C 1
ATOM 3223 O O . PHE B 1 54 ? 16.781 16.406 19.938 1 96.81 54 PHE B O 1
ATOM 3230 N N . GLY B 1 55 ? 17.656 17.656 18.406 1 95.88 55 GLY B N 1
ATOM 3231 C CA . GLY B 1 55 ? 18.797 16.797 18.156 1 95.88 55 GLY B CA 1
ATOM 3232 C C . GLY B 1 55 ? 19.578 16.453 19.406 1 95.88 55 GLY B C 1
ATOM 3233 O O . GLY B 1 55 ? 20.016 15.305 19.578 1 95.88 55 GLY B O 1
ATOM 3234 N N . SER B 1 56 ? 19.703 17.359 20.281 1 93.75 56 SER B N 1
ATOM 3235 C CA . SER B 1 56 ? 20.469 17.172 21.5 1 93.75 56 SER B CA 1
ATOM 3236 C C . SER B 1 56 ? 19.812 16.141 22.422 1 93.75 56 SER B C 1
ATOM 3238 O O . SER B 1 56 ? 20.484 15.461 23.188 1 93.75 56 SER B O 1
ATOM 3240 N N . THR B 1 57 ? 18.531 15.977 22.312 1 94.12 57 THR B N 1
ATOM 3241 C CA . THR B 1 57 ? 17.781 15.102 23.219 1 94.12 57 THR B CA 1
ATOM 3242 C C . THR B 1 57 ? 17.859 13.656 22.734 1 94.12 57 THR B C 1
ATOM 3244 O O . THR B 1 57 ? 17.516 12.734 23.484 1 94.12 57 THR B O 1
ATOM 3247 N N . ILE B 1 58 ? 18.281 13.461 21.5 1 92.75 58 ILE B N 1
ATOM 3248 C CA . ILE B 1 58 ? 18.312 12.086 21.016 1 92.75 58 ILE B CA 1
ATOM 3249 C C . ILE B 1 58 ? 19.75 11.664 20.75 1 92.75 58 ILE B C 1
ATOM 3251 O O . ILE B 1 58 ? 20 10.664 20.062 1 92.75 58 ILE B O 1
ATOM 3255 N N . LYS B 1 59 ? 20.625 12.367 21.25 1 89.06 59 LYS B N 1
ATOM 3256 C CA . LYS B 1 59 ? 22.031 12.031 21.125 1 89.06 59 LYS B CA 1
ATOM 3257 C C . LYS B 1 59 ? 22.344 10.703 21.812 1 89.06 59 LYS B C 1
ATOM 3259 O O . LYS B 1 59 ? 21.844 10.422 22.891 1 89.06 59 LYS B O 1
ATOM 3264 N N . PRO B 1 60 ? 23.062 9.914 21.094 1 82.75 60 PRO B N 1
ATOM 3265 C CA . PRO B 1 60 ? 23.422 8.633 21.719 1 82.75 60 PRO B CA 1
ATOM 3266 C C . PRO B 1 60 ? 24.25 8.812 22.984 1 82.75 60 PRO B C 1
ATOM 3268 O O . PRO B 1 60 ? 25 9.789 23.109 1 82.75 60 PRO B O 1
ATOM 3271 N N . LEU B 1 61 ? 24.016 7.969 23.906 1 69.25 61 LEU B N 1
ATOM 3272 C CA . LEU B 1 61 ? 24.719 8.039 25.188 1 69.25 61 LEU B CA 1
ATOM 3273 C C . LEU B 1 61 ? 26.188 7.609 25.016 1 69.25 61 LEU B C 1
ATOM 3275 O O . LEU B 1 61 ? 27.047 8.047 25.781 1 69.25 61 LEU B O 1
ATOM 3279 N N . THR B 1 62 ? 26.359 6.664 24.203 1 66.69 62 THR B N 1
ATOM 3280 C CA . THR B 1 62 ? 27.734 6.172 24.094 1 66.69 62 THR B CA 1
ATOM 3281 C C . THR B 1 62 ? 28.484 6.918 23 1 66.69 62 THR B C 1
ATOM 3283 O O . THR B 1 62 ? 27.875 7.414 22.047 1 66.69 62 THR B O 1
ATOM 3286 N N . LYS B 1 63 ? 29.672 7.488 23.344 1 56.47 63 LYS B N 1
ATOM 3287 C CA . LYS B 1 63 ? 30.578 8.102 22.375 1 56.47 63 LYS B CA 1
ATOM 3288 C C . LYS B 1 63 ? 31.234 7.047 21.5 1 56.47 63 LYS B C 1
ATOM 3290 O O . LYS B 1 63 ? 32.281 7.309 20.875 1 56.47 63 LYS B O 1
ATOM 3295 N N . ARG B 1 64 ? 30.594 5.957 21.484 1 54.72 64 ARG B N 1
ATOM 3296 C CA . ARG B 1 64 ? 31.281 4.945 20.672 1 54.72 64 ARG B CA 1
ATOM 3297 C C . ARG B 1 64 ? 31.219 5.297 19.188 1 54.72 64 ARG B C 1
ATOM 3299 O O . ARG B 1 64 ? 30.297 5.961 18.734 1 54.72 64 ARG B O 1
ATOM 3306 N N . ASN B 1 65 ? 32.312 5.113 18.469 1 55.25 65 ASN B N 1
ATOM 3307 C CA . ASN B 1 65 ? 32.562 5.398 17.062 1 55.25 65 ASN B CA 1
ATOM 3308 C C . ASN B 1 65 ? 31.375 5.012 16.188 1 55.25 65 ASN B C 1
ATOM 3310 O O . ASN B 1 65 ? 31.141 5.625 15.141 1 55.25 65 ASN B O 1
ATOM 3314 N N . ARG B 1 66 ? 30.469 4.082 16.703 1 64.19 66 ARG B N 1
ATOM 3315 C CA . ARG B 1 66 ? 29.469 3.561 15.773 1 64.19 66 ARG B CA 1
ATOM 3316 C C . ARG B 1 66 ? 28.078 4.125 16.078 1 64.19 66 ARG B C 1
ATOM 3318 O O . ARG B 1 66 ? 27.078 3.646 15.539 1 64.19 66 ARG B O 1
ATOM 3325 N N . ALA B 1 67 ? 28.125 5.168 16.875 1 82.56 67 ALA B N 1
ATOM 3326 C CA . ALA B 1 67 ? 26.812 5.688 17.25 1 82.56 67 ALA B CA 1
ATOM 33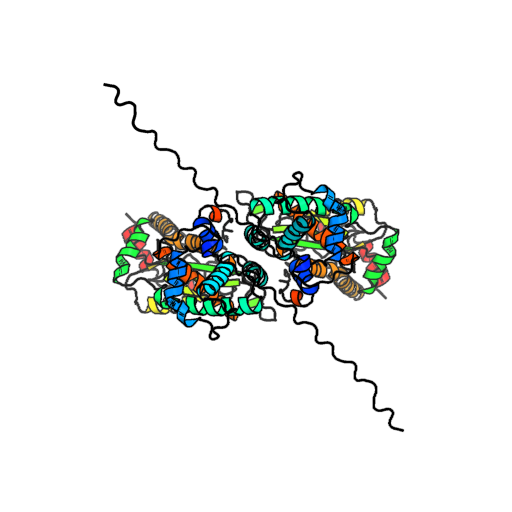27 C C . ALA B 1 67 ? 26.203 6.512 16.109 1 82.56 67 ALA B C 1
ATOM 3329 O O . ALA B 1 67 ? 26.906 7.242 15.414 1 82.56 67 ALA B O 1
ATOM 3330 N N . ILE B 1 68 ? 24.922 6.348 15.875 1 90.69 68 ILE B N 1
ATOM 3331 C CA . ILE B 1 68 ? 24.219 7.078 14.82 1 90.69 68 ILE B CA 1
ATOM 3332 C C . ILE B 1 68 ? 23.891 8.492 15.305 1 90.69 68 ILE B C 1
ATOM 3334 O O . ILE B 1 68 ? 23.203 8.664 16.312 1 90.69 68 ILE B O 1
ATOM 3338 N N . GLN B 1 69 ? 24.438 9.5 14.633 1 92.31 69 GLN B N 1
ATOM 3339 C CA . GLN B 1 69 ? 24.266 10.898 15 1 92.31 69 GLN B CA 1
ATOM 3340 C C . GLN B 1 69 ? 22.797 11.328 14.867 1 92.31 69 GLN B C 1
ATOM 3342 O O . GLN B 1 69 ? 22.031 10.711 14.125 1 92.31 69 GLN B O 1
ATOM 3347 N N . PRO B 1 70 ? 22.438 12.367 15.57 1 95.19 70 PRO B N 1
ATOM 3348 C CA . PRO B 1 70 ? 21.047 12.82 15.562 1 95.19 70 PRO B CA 1
ATOM 3349 C C . PRO B 1 70 ? 20.531 13.133 14.156 1 95.19 70 PRO B C 1
ATOM 3351 O O . PRO B 1 70 ? 19.438 12.727 13.789 1 95.19 70 PRO B O 1
ATOM 3354 N N . VAL B 1 71 ? 21.328 13.805 13.406 1 95.62 71 VAL B N 1
ATOM 3355 C CA . VAL B 1 71 ? 20.922 14.195 12.062 1 95.62 71 VAL B CA 1
ATOM 3356 C C . VAL B 1 71 ? 20.609 12.945 11.234 1 95.62 71 VAL B C 1
ATOM 3358 O O . VAL B 1 71 ? 19.656 12.914 10.469 1 95.62 71 VAL B O 1
ATOM 3361 N N . ASP B 1 72 ? 21.391 11.945 11.406 1 95.56 72 ASP B N 1
ATOM 3362 C CA . ASP B 1 72 ? 21.172 10.695 10.68 1 95.56 72 ASP B CA 1
ATOM 3363 C C . ASP B 1 72 ? 19.906 9.992 11.164 1 95.56 72 ASP B C 1
ATOM 3365 O O . ASP B 1 72 ? 19.203 9.367 10.367 1 95.56 72 ASP B O 1
ATOM 3369 N N . GLN B 1 73 ? 19.656 10.078 12.438 1 97.44 73 GLN B N 1
ATOM 3370 C CA . GLN B 1 73 ? 18.422 9.523 12.969 1 97.44 73 GLN B CA 1
ATOM 3371 C C . GLN B 1 73 ? 17.203 10.219 12.359 1 97.44 73 GLN B C 1
ATOM 3373 O O . GLN B 1 73 ? 16.234 9.555 11.984 1 97.44 73 GLN B O 1
ATOM 3378 N N . ILE B 1 74 ? 17.297 11.5 12.258 1 98.38 74 ILE B N 1
ATOM 3379 C CA . ILE B 1 74 ? 16.234 12.281 11.656 1 98.38 74 ILE B CA 1
ATOM 3380 C C . ILE B 1 74 ? 16.031 11.852 10.203 1 98.38 74 ILE B C 1
ATOM 3382 O O . ILE B 1 74 ? 14.906 11.633 9.758 1 98.38 74 ILE B O 1
ATOM 3386 N N . LEU B 1 75 ? 17.109 11.656 9.492 1 98.25 75 LEU B N 1
ATOM 3387 C CA . LEU B 1 75 ? 17.047 11.273 8.086 1 98.25 75 LEU B CA 1
ATOM 3388 C C . LEU B 1 75 ? 16.453 9.883 7.922 1 98.25 75 LEU B C 1
ATOM 3390 O O . LEU B 1 75 ? 15.695 9.633 6.98 1 98.25 75 LEU B O 1
ATOM 3394 N N . ILE B 1 76 ? 16.766 9.008 8.766 1 97.81 76 ILE B N 1
ATOM 3395 C CA . ILE B 1 76 ? 16.219 7.656 8.734 1 97.81 76 ILE B CA 1
ATOM 3396 C C . ILE B 1 76 ? 14.695 7.715 8.898 1 97.81 76 ILE B C 1
ATOM 3398 O O . ILE B 1 76 ? 13.961 7.102 8.125 1 97.81 76 ILE B O 1
ATOM 3402 N N . ALA B 1 77 ? 14.227 8.445 9.844 1 98.44 77 ALA B N 1
ATOM 3403 C CA . ALA B 1 77 ? 12.789 8.578 10.078 1 98.44 77 ALA B CA 1
ATOM 3404 C C . ALA B 1 77 ? 12.102 9.242 8.891 1 98.44 77 ALA B C 1
ATOM 3406 O O . ALA B 1 77 ? 11.039 8.805 8.453 1 98.44 77 ALA B O 1
ATOM 3407 N N . LEU B 1 78 ? 12.742 10.289 8.422 1 98.31 78 LEU B N 1
ATOM 3408 C CA . LEU B 1 78 ? 12.172 11 7.281 1 98.31 78 LEU B CA 1
ATOM 3409 C C . LEU B 1 78 ? 12.07 10.086 6.066 1 98.31 78 LEU B C 1
ATOM 3411 O O . LEU B 1 78 ? 11.086 10.148 5.32 1 98.31 78 LEU B O 1
ATOM 3415 N N . ARG B 1 79 ? 13.086 9.273 5.859 1 97.38 79 ARG B N 1
ATOM 3416 C CA . ARG B 1 79 ? 13.055 8.352 4.723 1 97.38 79 ARG B CA 1
ATOM 3417 C C . ARG B 1 79 ? 11.922 7.34 4.875 1 97.38 79 ARG B C 1
ATOM 3419 O O . ARG B 1 79 ? 11.281 6.965 3.893 1 97.38 79 ARG B O 1
ATOM 3426 N N . TYR B 1 80 ? 11.719 6.969 6.074 1 97 80 TYR B N 1
ATOM 3427 C CA . TYR B 1 80 ? 10.594 6.078 6.348 1 97 80 TYR B CA 1
ATOM 3428 C C . TYR B 1 80 ? 9.273 6.742 5.988 1 97 80 TYR B C 1
ATOM 3430 O O . TYR B 1 80 ? 8.445 6.152 5.289 1 97 80 TYR B O 1
ATOM 3438 N N . TYR B 1 81 ? 9.109 7.965 6.41 1 97.44 81 TYR B N 1
ATOM 3439 C CA . TYR B 1 81 ? 7.879 8.688 6.102 1 97.44 81 TYR B CA 1
ATOM 3440 C C . TYR B 1 81 ? 7.719 8.875 4.598 1 97.44 81 TYR B C 1
ATOM 3442 O O . TYR B 1 81 ? 6.609 8.773 4.07 1 97.44 81 TYR B O 1
ATOM 3450 N N . ALA B 1 82 ? 8.828 9.188 3.955 1 96 82 ALA B N 1
ATOM 3451 C CA . ALA B 1 82 ? 8.836 9.594 2.551 1 96 82 ALA B CA 1
ATOM 3452 C C . ALA B 1 82 ? 8.547 8.398 1.639 1 96 82 ALA B C 1
ATOM 3454 O O . ALA B 1 82 ? 8.273 8.578 0.448 1 96 82 ALA B O 1
ATOM 3455 N N . THR B 1 83 ? 8.594 7.199 2.186 1 93.38 83 THR B N 1
ATOM 3456 C CA . THR B 1 83 ? 8.484 6.047 1.299 1 93.38 83 THR B CA 1
ATOM 3457 C C . THR B 1 83 ? 7.441 5.062 1.822 1 93.38 83 THR B C 1
ATOM 3459 O O . THR B 1 83 ? 6.812 4.344 1.044 1 93.38 83 THR B O 1
ATOM 3462 N N . GLY B 1 84 ? 7.375 4.992 3.113 1 91.56 84 GLY B N 1
ATOM 3463 C CA . GLY B 1 84 ? 6.555 3.943 3.695 1 91.56 84 GLY B CA 1
ATOM 3464 C C . GLY B 1 84 ? 7.129 2.555 3.494 1 91.56 84 GLY B C 1
ATOM 3465 O O . GLY B 1 84 ? 6.395 1.563 3.52 1 91.56 84 GLY B O 1
ATOM 3466 N N . SER B 1 85 ? 8.398 2.439 3.223 1 91.62 85 SER B N 1
ATOM 3467 C CA . SER B 1 85 ? 9.078 1.17 2.975 1 91.62 85 SER B CA 1
ATOM 3468 C C . SER B 1 85 ? 9.258 0.376 4.266 1 91.62 85 SER B C 1
ATOM 3470 O O . SER B 1 85 ? 9.148 0.931 5.359 1 91.62 85 SER B O 1
ATOM 3472 N N . TYR B 1 86 ? 9.555 -0.886 4.043 1 91.56 86 TYR B N 1
ATOM 3473 C CA . TYR B 1 86 ? 9.914 -1.705 5.195 1 91.56 86 TYR B CA 1
ATOM 3474 C C . TYR B 1 86 ? 11.141 -1.134 5.906 1 91.56 86 TYR B C 1
ATOM 3476 O O . TYR B 1 86 ? 12.055 -0.61 5.262 1 91.56 86 TYR B O 1
ATOM 3484 N N . GLN B 1 87 ? 11.086 -1.294 7.188 1 93.75 87 GLN B N 1
ATOM 3485 C CA . GLN B 1 87 ? 12.195 -0.76 7.973 1 93.75 87 GLN B CA 1
ATOM 3486 C C . GLN B 1 87 ? 13.523 -1.39 7.555 1 93.75 87 GLN B C 1
ATOM 3488 O O . GLN B 1 87 ? 14.562 -0.733 7.586 1 93.75 87 GLN B O 1
ATOM 3493 N N . ARG B 1 88 ? 13.5 -2.613 7.125 1 93.06 88 ARG B N 1
ATOM 3494 C CA . ARG B 1 88 ? 14.711 -3.281 6.668 1 93.06 88 ARG B CA 1
ATOM 3495 C C . ARG B 1 88 ? 15.266 -2.609 5.418 1 93.06 88 ARG B C 1
ATOM 3497 O O . ARG B 1 88 ? 16.484 -2.531 5.238 1 93.06 88 ARG B O 1
ATOM 3504 N N . VAL B 1 89 ? 14.398 -2.203 4.594 1 94.19 89 VAL B N 1
ATOM 3505 C CA . VAL B 1 89 ? 14.805 -1.524 3.365 1 94.19 89 VAL B CA 1
ATOM 3506 C C . VAL B 1 89 ? 15.5 -0.207 3.707 1 94.19 89 VAL B C 1
ATOM 3508 O O . VAL B 1 89 ? 16.562 0.1 3.168 1 94.19 89 VAL B O 1
ATOM 3511 N N . ILE B 1 90 ? 14.883 0.508 4.586 1 94.75 90 ILE B N 1
ATOM 3512 C CA . ILE B 1 90 ? 15.492 1.745 5.062 1 94.75 90 ILE B CA 1
ATOM 3513 C C . ILE B 1 90 ? 16.859 1.443 5.684 1 94.75 90 ILE B C 1
ATOM 3515 O O . ILE B 1 90 ? 17.828 2.158 5.438 1 94.75 90 ILE B O 1
ATOM 3519 N N . GLY B 1 91 ? 16.875 0.386 6.477 1 94.75 91 GLY B N 1
ATOM 3520 C CA . GLY B 1 91 ? 18.125 -0.034 7.086 1 94.75 91 GLY B CA 1
ATOM 3521 C C . GLY B 1 91 ? 19.219 -0.333 6.074 1 94.75 91 GLY B C 1
ATOM 3522 O O . GLY B 1 91 ? 20.375 0.038 6.273 1 94.75 91 GLY B O 1
ATOM 3523 N N . ASP B 1 92 ? 18.859 -0.962 5.012 1 92.56 92 ASP B N 1
ATOM 3524 C CA . ASP B 1 92 ? 19.828 -1.311 3.971 1 92.56 92 ASP B CA 1
ATOM 3525 C C . ASP B 1 92 ? 20.406 -0.058 3.316 1 92.56 92 ASP B C 1
ATOM 3527 O O . ASP B 1 92 ? 21.562 -0.044 2.912 1 92.56 92 ASP B O 1
ATOM 3531 N N . ILE B 1 93 ? 19.594 0.994 3.236 1 93 93 ILE B N 1
ATOM 3532 C CA . ILE B 1 93 ? 20.047 2.25 2.646 1 93 93 ILE B CA 1
ATOM 3533 C C . ILE B 1 93 ? 21.062 2.914 3.564 1 93 93 ILE B C 1
ATOM 3535 O O . ILE B 1 93 ? 22.094 3.422 3.098 1 93 93 ILE B O 1
ATOM 3539 N N . PHE B 1 94 ? 20.844 2.832 4.875 1 93.5 94 PHE B N 1
ATOM 3540 C CA . PHE B 1 94 ? 21.656 3.57 5.836 1 93.5 94 PHE B CA 1
ATOM 3541 C C . PHE B 1 94 ? 22.672 2.654 6.508 1 93.5 94 PHE B C 1
ATOM 3543 O O . PHE B 1 94 ? 23.422 3.09 7.379 1 93.5 94 PHE B O 1
ATOM 3550 N N . GLU B 1 95 ? 22.641 1.357 6.137 1 91.19 95 GLU B N 1
ATOM 3551 C CA . GLU B 1 95 ? 23.531 0.367 6.715 1 91.19 95 GLU B CA 1
ATOM 3552 C C . GLU B 1 95 ? 23.344 0.252 8.227 1 91.19 95 GLU B C 1
ATOM 3554 O O . GLU B 1 95 ? 24.312 0.331 8.984 1 91.19 95 GLU B O 1
ATOM 3559 N N . VAL B 1 96 ? 22.125 0.168 8.578 1 92.25 96 VAL B N 1
ATOM 3560 C CA . VAL B 1 96 ? 21.688 -0.006 9.961 1 92.25 96 VAL B CA 1
ATOM 3561 C C . VAL B 1 96 ? 20.75 -1.202 10.062 1 92.25 96 VAL B C 1
ATOM 3563 O O . VAL B 1 96 ? 19.953 -1.457 9.156 1 92.25 96 VAL B O 1
ATOM 3566 N N . GLU B 1 97 ? 20.844 -1.906 11.133 1 92.94 97 GLU B N 1
ATOM 3567 C CA . GLU B 1 97 ? 19.969 -3.061 11.32 1 92.94 97 GLU B CA 1
ATOM 3568 C C . GLU B 1 97 ? 18.531 -2.627 11.578 1 92.94 97 GLU B C 1
ATOM 3570 O O . GLU B 1 97 ? 18.281 -1.557 12.141 1 92.94 97 GLU B O 1
ATOM 3575 N N . GLN B 1 98 ? 17.625 -3.469 11.273 1 93.38 98 GLN B N 1
ATOM 3576 C CA . GLN B 1 98 ? 16.188 -3.176 11.312 1 93.38 98 GLN B CA 1
ATOM 3577 C C . GLN B 1 98 ? 15.75 -2.814 12.734 1 93.38 98 GLN B C 1
ATOM 3579 O O . GLN B 1 98 ? 15.008 -1.848 12.93 1 93.38 98 GLN B O 1
ATOM 3584 N N . PRO B 1 99 ? 16.188 -3.518 13.82 1 94.12 99 PRO B N 1
ATOM 3585 C CA . PRO B 1 99 ? 15.758 -3.119 15.164 1 94.12 99 PRO B CA 1
ATOM 3586 C C . PRO B 1 99 ? 16.188 -1.701 15.523 1 94.12 99 PRO B C 1
ATOM 3588 O O . PRO B 1 99 ? 15.461 -0.99 16.219 1 94.12 99 PRO B O 1
ATOM 3591 N N . THR B 1 100 ? 17.359 -1.36 15.062 1 94.62 100 THR B N 1
ATOM 3592 C CA . THR B 1 100 ? 17.844 -0.007 15.305 1 94.62 100 THR B CA 1
ATOM 3593 C C . THR B 1 100 ? 17 1.017 14.562 1 94.62 100 THR B C 1
ATOM 3595 O O . THR B 1 100 ? 16.641 2.062 15.117 1 94.62 100 THR B O 1
ATOM 3598 N N . VAL B 1 101 ? 16.625 0.695 13.305 1 95.94 101 VAL B N 1
ATOM 3599 C CA . VAL B 1 101 ? 15.734 1.562 12.547 1 95.94 101 VAL B CA 1
ATOM 3600 C C . VAL B 1 101 ? 14.414 1.729 13.297 1 95.94 101 VAL B C 1
ATOM 3602 O O . VAL B 1 101 ? 13.898 2.844 13.414 1 95.94 101 VAL B O 1
ATOM 3605 N N . HIS B 1 102 ? 13.953 0.679 13.836 1 95.75 102 HIS B N 1
ATOM 3606 C CA . HIS B 1 102 ? 12.695 0.707 14.57 1 95.75 102 HIS B CA 1
ATOM 3607 C C . HIS B 1 102 ? 12.766 1.67 15.75 1 95.75 102 HIS B C 1
ATOM 3609 O O . HIS B 1 102 ? 11.883 2.516 15.93 1 95.75 102 HIS B O 1
ATOM 3615 N N . ARG B 1 103 ? 13.797 1.541 16.453 1 96.06 103 ARG B N 1
ATOM 3616 C CA . ARG B 1 103 ? 13.977 2.393 17.625 1 96.06 103 ARG B CA 1
ATOM 3617 C C . ARG B 1 103 ? 14.109 3.857 17.219 1 96.06 103 ARG B C 1
ATOM 3619 O O . ARG B 1 103 ? 13.539 4.738 17.875 1 96.06 103 ARG B O 1
ATOM 3626 N N . ILE B 1 104 ? 14.82 4.074 16.219 1 96.56 104 ILE B N 1
ATOM 3627 C CA . ILE B 1 104 ? 15.062 5.438 15.742 1 96.56 104 ILE B CA 1
ATOM 3628 C C . ILE B 1 104 ? 13.742 6.055 15.273 1 96.56 104 ILE B C 1
ATOM 3630 O O . ILE B 1 104 ? 13.414 7.184 15.641 1 96.56 104 ILE B O 1
ATOM 3634 N N . VAL B 1 105 ? 13.008 5.348 14.43 1 97.69 105 VAL B N 1
ATOM 3635 C CA . VAL B 1 105 ? 11.742 5.848 13.906 1 97.69 105 VAL B CA 1
ATOM 3636 C C . VAL B 1 105 ? 10.805 6.188 15.062 1 97.69 105 VAL B C 1
ATOM 3638 O O . VAL B 1 105 ? 10.18 7.25 15.07 1 97.69 105 VAL B O 1
ATOM 3641 N N . HIS B 1 106 ? 10.805 5.355 16.047 1 97.31 106 HIS B N 1
ATOM 3642 C CA . HIS B 1 106 ? 9.953 5.602 17.203 1 97.31 106 HIS B CA 1
ATOM 3643 C C . HIS B 1 106 ? 10.406 6.836 17.969 1 97.31 106 HIS B C 1
ATOM 3645 O O . HIS B 1 106 ? 9.586 7.695 18.312 1 97.31 106 HIS B O 1
ATOM 3651 N N . ARG B 1 107 ? 11.617 6.891 18.203 1 97.38 107 ARG B N 1
ATOM 3652 C CA . ARG B 1 107 ? 12.188 7.984 18.984 1 97.38 107 ARG B CA 1
ATOM 3653 C C . ARG B 1 107 ? 11.992 9.32 18.281 1 97.38 107 ARG B C 1
ATOM 3655 O O . ARG B 1 107 ? 11.523 10.289 18.891 1 97.38 107 ARG B O 1
ATOM 3662 N N . VAL B 1 108 ? 12.32 9.367 17.094 1 98.38 108 VAL B N 1
ATOM 3663 C CA . VAL B 1 108 ? 12.234 10.609 16.328 1 98.38 108 VAL B CA 1
ATOM 3664 C C . VAL B 1 108 ? 10.773 11 16.141 1 98.38 108 VAL B C 1
ATOM 3666 O O . VAL B 1 108 ? 10.43 12.18 16.25 1 98.38 108 VAL B O 1
ATOM 3669 N N . THR B 1 109 ? 9.898 10.039 15.875 1 98.56 109 THR B N 1
ATOM 3670 C CA . THR B 1 109 ? 8.469 10.289 15.734 1 98.56 109 THR B CA 1
ATOM 3671 C C . THR B 1 109 ? 7.902 10.938 17 1 98.56 109 THR B C 1
ATOM 3673 O O . THR B 1 109 ? 7.156 11.914 16.922 1 98.56 109 THR B O 1
ATOM 3676 N N . THR B 1 110 ? 8.312 10.414 18.094 1 98.12 110 THR B N 1
ATOM 3677 C CA . THR B 1 110 ? 7.836 10.938 19.359 1 98.12 110 THR B CA 1
ATOM 3678 C C . THR B 1 110 ? 8.273 12.391 19.547 1 98.12 110 THR B C 1
ATOM 3680 O O . THR B 1 110 ? 7.488 13.227 19.984 1 98.12 110 THR B O 1
ATOM 3683 N N . LYS B 1 111 ? 9.453 12.68 19.219 1 98.44 111 LYS B N 1
ATOM 3684 C CA . LYS B 1 111 ? 9.977 14.031 19.359 1 98.44 111 LYS B CA 1
ATOM 3685 C C . LYS B 1 111 ? 9.25 15 18.422 1 98.44 111 LYS B C 1
ATOM 3687 O O . LYS B 1 111 ? 8.859 16.094 18.844 1 98.44 111 LYS B O 1
ATOM 3692 N N . ILE B 1 112 ? 9.039 14.594 17.203 1 98.69 112 ILE B N 1
ATOM 3693 C CA . ILE B 1 112 ? 8.359 15.461 16.25 1 98.69 112 ILE B CA 1
ATOM 3694 C C . ILE B 1 112 ? 6.906 15.656 16.672 1 98.69 112 ILE B C 1
ATOM 3696 O 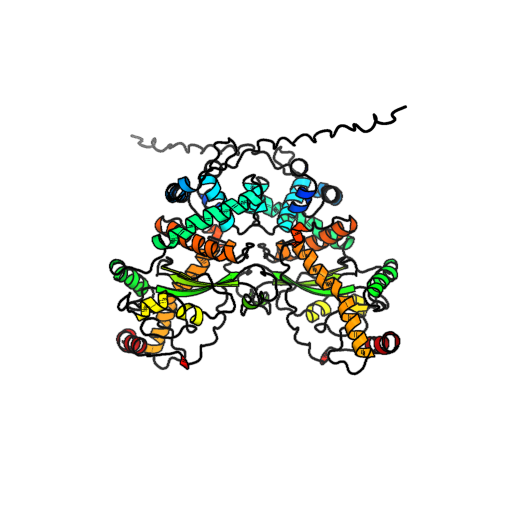O . ILE B 1 112 ? 6.395 16.781 16.641 1 98.69 112 ILE B O 1
ATOM 3700 N N . ALA B 1 113 ? 6.293 14.586 17.047 1 98.38 113 ALA B N 1
ATOM 3701 C CA . ALA B 1 113 ? 4.895 14.656 17.469 1 98.38 113 ALA B CA 1
ATOM 3702 C C . ALA B 1 113 ? 4.723 15.562 18.672 1 98.38 113 ALA B C 1
ATOM 3704 O O . ALA B 1 113 ? 3.689 16.219 18.828 1 98.38 113 ALA B O 1
ATOM 3705 N N . SER B 1 114 ? 5.688 15.609 19.516 1 97.94 114 SER B N 1
ATOM 3706 C CA . SER B 1 114 ? 5.613 16.438 20.719 1 97.94 114 SER B CA 1
ATOM 3707 C C . SER B 1 114 ? 5.605 17.922 20.375 1 97.94 114 SER B C 1
ATOM 3709 O O . SER B 1 114 ? 5.27 18.766 21.219 1 97.94 114 SER B O 1
ATOM 3711 N N . LEU B 1 115 ? 5.953 18.234 19.188 1 98 115 LEU B N 1
ATOM 3712 C CA . LEU B 1 115 ? 5.953 19.609 18.734 1 98 115 LEU B CA 1
ATOM 3713 C C . LEU B 1 115 ? 4.566 20.031 18.266 1 98 115 LEU B C 1
ATOM 3715 O O . LEU B 1 115 ? 4.383 21.156 17.797 1 98 115 LEU B O 1
ATOM 3719 N N . LYS B 1 116 ? 3.588 19.203 18.328 1 98.12 116 LYS B N 1
ATOM 3720 C CA . LYS B 1 116 ? 2.227 19.438 17.859 1 98.12 116 LYS B CA 1
ATOM 3721 C C . LYS B 1 116 ? 1.692 20.766 18.391 1 98.12 116 LYS B C 1
ATOM 3723 O O . LYS B 1 116 ? 1.182 21.594 17.641 1 98.12 116 LYS B O 1
ATOM 3728 N N . SER B 1 117 ? 1.854 21.047 19.688 1 97.12 117 SER B N 1
ATOM 3729 C CA . SER B 1 117 ? 1.291 22.234 20.328 1 97.12 117 SER B CA 1
ATOM 3730 C C . SER B 1 117 ? 1.929 23.516 19.781 1 97.12 117 SER B C 1
ATOM 3732 O O . SER B 1 117 ? 1.308 24.578 19.797 1 97.12 117 SER B O 1
ATOM 3734 N N . ARG B 1 118 ? 3.121 23.344 19.297 1 97.38 118 ARG B N 1
ATOM 3735 C CA . ARG B 1 118 ? 3.846 24.5 18.781 1 97.38 118 ARG B CA 1
ATOM 3736 C C . ARG B 1 118 ? 3.453 24.797 17.344 1 97.38 118 ARG B C 1
ATOM 3738 O O . ARG B 1 118 ? 3.385 25.953 16.938 1 97.38 118 ARG B O 1
ATOM 3745 N N . PHE B 1 119 ? 3.117 23.75 16.609 1 97.94 119 PHE B N 1
ATOM 3746 C CA . PHE B 1 119 ? 3.029 23.969 15.172 1 97.94 119 PHE B CA 1
ATOM 3747 C C . PHE B 1 119 ? 1.602 23.781 14.68 1 97.94 119 PHE B C 1
ATOM 3749 O O . PHE B 1 119 ? 1.267 24.156 13.555 1 97.94 119 PHE B O 1
ATOM 3756 N N . ILE B 1 120 ? 0.745 23.156 15.43 1 98.25 120 ILE B N 1
ATOM 3757 C CA . ILE B 1 120 ? -0.631 22.891 15.031 1 98.25 120 ILE B CA 1
ATOM 3758 C C . ILE B 1 120 ? -1.595 23.516 16.031 1 98.25 120 ILE B C 1
ATOM 3760 O O . ILE B 1 120 ? -1.804 22.984 17.125 1 98.25 120 ILE B O 1
ATOM 3764 N N . ASN B 1 121 ? -2.143 24.625 15.609 1 96.69 121 ASN B N 1
ATOM 3765 C CA . ASN B 1 121 ? -3.08 25.359 16.453 1 96.69 121 ASN B CA 1
ATOM 3766 C C . ASN B 1 121 ? -4.145 26.062 15.609 1 96.69 121 ASN B C 1
ATOM 3768 O O . ASN B 1 121 ? -3.859 26.547 14.516 1 96.69 121 ASN B O 1
ATOM 3772 N N . MET B 1 122 ? -5.289 26.125 16.203 1 96.69 122 MET B N 1
ATOM 3773 C CA . MET B 1 122 ? -6.301 26.984 15.602 1 96.69 122 MET B CA 1
ATOM 3774 C C . MET B 1 122 ? -5.832 28.438 15.578 1 96.69 122 MET B C 1
ATOM 3776 O O . MET B 1 122 ? -4.988 28.844 16.375 1 96.69 122 MET B O 1
ATOM 3780 N N . PRO B 1 123 ? -6.348 29.156 14.648 1 94.81 123 PRO B N 1
ATOM 3781 C CA . PRO B 1 123 ? -5.914 30.562 14.562 1 94.81 123 PRO B CA 1
ATOM 3782 C C . PRO B 1 123 ? -6.199 31.344 15.844 1 94.81 123 PRO B C 1
ATOM 3784 O O . PRO B 1 123 ? -7.238 31.141 16.484 1 94.81 123 PRO B O 1
ATOM 3787 N N . THR B 1 124 ? -5.262 32.188 16.188 1 92 124 THR B N 1
ATOM 3788 C CA . THR B 1 124 ? -5.469 33.094 17.297 1 92 124 THR B CA 1
ATOM 3789 C C . THR B 1 124 ? -6.367 34.25 16.875 1 92 124 THR B C 1
ATOM 3791 O O . THR B 1 124 ? -6.668 34.406 15.688 1 92 124 THR B O 1
ATOM 3794 N N . GLN B 1 125 ? -6.734 35.031 17.859 1 89.19 125 GLN B N 1
ATOM 3795 C CA . GLN B 1 125 ? -7.559 36.219 17.562 1 89.19 125 GLN B CA 1
ATOM 3796 C C . GLN B 1 125 ? -6.852 37.156 16.594 1 89.19 125 GLN B C 1
ATOM 3798 O O . GLN B 1 125 ? -7.496 37.781 15.758 1 89.19 125 GLN B O 1
ATOM 3803 N N . GLU B 1 126 ? -5.59 37.219 16.734 1 91.31 126 GLU B N 1
ATOM 3804 C CA . GLU B 1 126 ? -4.789 38.062 15.867 1 91.31 126 GLU B CA 1
ATOM 3805 C C . GLU B 1 126 ? -4.715 37.531 14.445 1 91.31 126 GLU B C 1
ATOM 3807 O O . GLU B 1 126 ? -4.656 38.312 13.484 1 91.31 126 GLU B O 1
ATOM 3812 N N . GLU B 1 127 ? -4.777 36.188 14.336 1 93.38 127 GLU B N 1
ATOM 3813 C CA . GLU B 1 127 ? -4.645 35.562 13.031 1 93.38 127 GLU B CA 1
ATOM 3814 C C . GLU B 1 127 ? -5.992 35.469 12.312 1 93.38 127 GLU B C 1
ATOM 3816 O O . GLU B 1 127 ? -6.043 35.312 11.094 1 93.38 127 GLU B O 1
ATOM 3821 N N . TYR B 1 128 ? -7.039 35.656 13.023 1 92.62 128 TYR B N 1
ATOM 3822 C CA . TYR B 1 128 ? -8.391 35.406 12.539 1 92.62 128 TYR B CA 1
ATOM 3823 C C . TYR B 1 128 ? -8.688 36.25 11.297 1 92.62 128 TYR B C 1
ATOM 3825 O O . TYR B 1 128 ? -9.117 35.688 10.273 1 92.62 128 TYR B O 1
ATOM 3833 N N . PRO B 1 129 ? -8.477 37.562 11.375 1 93.56 129 PRO B N 1
ATOM 3834 C CA . PRO B 1 129 ? -8.812 38.344 10.195 1 93.56 129 PRO B CA 1
ATOM 3835 C C . PRO B 1 129 ? -8.047 37.906 8.953 1 93.56 129 PRO B C 1
ATOM 3837 O O . PRO B 1 129 ? -8.609 37.906 7.852 1 93.56 129 PRO B O 1
ATOM 3840 N N . VAL B 1 130 ? -6.84 37.531 9.156 1 95.75 130 VAL B N 1
ATOM 3841 C CA . VAL B 1 130 ? -6.004 37.156 8.031 1 95.75 130 VAL B CA 1
ATOM 3842 C C . VAL B 1 130 ? -6.516 35.812 7.445 1 95.75 130 VAL B C 1
ATOM 3844 O O . VAL B 1 130 ? -6.691 35.719 6.23 1 95.75 130 VAL B O 1
ATOM 3847 N N . VAL B 1 131 ? -6.711 34.844 8.258 1 96.94 131 VAL B N 1
ATOM 3848 C CA . VAL B 1 131 ? -7.18 33.531 7.832 1 96.94 131 VAL B CA 1
ATOM 3849 C C . VAL B 1 131 ? -8.547 33.656 7.172 1 96.94 131 VAL B C 1
ATOM 3851 O O . VAL B 1 131 ? -8.789 33.062 6.113 1 96.94 131 VAL B O 1
ATOM 3854 N N . ALA B 1 132 ? -9.453 34.406 7.781 1 96.56 132 ALA B N 1
ATOM 3855 C CA . ALA B 1 132 ? -10.797 34.625 7.246 1 96.56 132 ALA B CA 1
ATOM 3856 C C . ALA B 1 132 ? -10.742 35.25 5.867 1 96.56 132 ALA B C 1
ATOM 3858 O O . ALA B 1 132 ? -11.5 34.875 4.969 1 96.56 132 ALA B O 1
ATOM 3859 N N . ASN B 1 133 ? -9.883 36.188 5.762 1 97.25 133 ASN B N 1
ATOM 3860 C CA . ASN B 1 133 ? -9.75 36.875 4.484 1 97.25 133 ASN B CA 1
ATOM 3861 C C . ASN B 1 133 ? -9.227 35.969 3.393 1 97.25 133 ASN B C 1
ATOM 3863 O O . ASN B 1 133 ? -9.609 36.094 2.229 1 97.25 133 ASN B O 1
ATOM 3867 N N . GLU B 1 134 ? -8.297 35.156 3.787 1 97.81 134 GLU B N 1
ATOM 3868 C CA . GLU B 1 134 ? -7.754 34.188 2.82 1 97.81 134 GLU B CA 1
ATOM 3869 C C . GLU B 1 134 ? -8.828 33.219 2.336 1 97.81 134 GLU B C 1
ATOM 3871 O O . GLU B 1 134 ? -8.883 32.906 1.151 1 97.81 134 GLU B O 1
ATOM 3876 N N . PHE B 1 135 ? -9.68 32.719 3.186 1 98 135 PHE B N 1
ATOM 3877 C CA . PHE B 1 135 ? -10.797 31.891 2.783 1 98 135 PHE B CA 1
ATOM 3878 C C . PHE B 1 135 ? -11.781 32.656 1.92 1 98 135 PHE B C 1
ATOM 3880 O O . PHE B 1 135 ? -12.297 32.156 0.929 1 98 135 PHE B O 1
ATOM 3887 N N . PHE B 1 136 ? -12.039 33.906 2.344 1 98 136 PHE B N 1
ATOM 3888 C CA . PHE B 1 136 ? -12.969 34.781 1.617 1 98 136 PHE B CA 1
ATOM 3889 C C . PHE B 1 136 ? -12.531 34.938 0.171 1 98 136 PHE B C 1
ATOM 3891 O O . PHE B 1 136 ? -13.359 35.031 -0.734 1 98 136 PHE B O 1
ATOM 3898 N N . ALA B 1 137 ? -11.32 35.031 0.01 1 97.94 137 ALA B N 1
ATOM 3899 C CA . ALA B 1 137 ? -10.742 35.25 -1.312 1 97.94 137 ALA B CA 1
ATOM 3900 C C . ALA B 1 137 ? -11.016 34.062 -2.238 1 97.94 137 ALA B C 1
ATOM 3902 O O . ALA B 1 137 ? -10.953 34.188 -3.463 1 97.94 137 ALA B O 1
ATOM 3903 N N . ILE B 1 138 ? -11.25 32.906 -1.708 1 97.56 138 ILE B N 1
ATOM 3904 C CA . ILE B 1 138 ? -11.484 31.703 -2.52 1 97.56 138 ILE B CA 1
ATOM 3905 C C . ILE B 1 138 ? -12.828 31.828 -3.23 1 97.56 138 ILE B C 1
ATOM 3907 O O . ILE B 1 138 ? -12.906 31.672 -4.453 1 97.56 138 ILE B O 1
ATOM 3911 N N . ALA B 1 139 ? -13.906 32.062 -2.441 1 97.88 139 ALA B N 1
ATOM 3912 C CA . ALA B 1 139 ? -15.227 32.062 -3.068 1 97.88 139 ALA B CA 1
ATOM 3913 C C . ALA B 1 139 ? -16.188 33 -2.305 1 97.88 139 ALA B C 1
ATOM 3915 O O . ALA B 1 139 ? -17.406 32.75 -2.309 1 97.88 139 ALA B O 1
ATOM 3916 N N . GLY B 1 140 ? -15.594 33.875 -1.513 1 97.19 140 GLY B N 1
ATOM 3917 C CA . GLY B 1 140 ? -16.391 34.938 -0.916 1 97.19 140 GLY B CA 1
ATOM 3918 C C . GLY B 1 140 ? -17.141 34.5 0.322 1 97.19 140 GLY B C 1
ATOM 3919 O O . GLY B 1 140 ? -18.094 35.156 0.742 1 97.19 140 GLY B O 1
ATOM 3920 N N . PHE B 1 141 ? -16.891 33.406 0.944 1 97.69 141 PHE B N 1
ATOM 3921 C CA . PHE B 1 141 ? -17.562 32.969 2.158 1 97.69 141 PHE B CA 1
ATOM 3922 C C . PHE B 1 141 ? -17.031 33.719 3.377 1 97.69 141 PHE B C 1
ATOM 3924 O O . PHE B 1 141 ? -15.836 33.656 3.666 1 97.69 141 PHE B O 1
ATOM 3931 N N . PRO B 1 142 ? -17.859 34.312 4.09 1 95.94 142 PRO B N 1
ATOM 3932 C CA . PRO B 1 142 ? -17.359 35.156 5.184 1 95.94 142 PRO B CA 1
ATOM 3933 C C . PRO B 1 142 ? -17.031 34.375 6.441 1 95.94 142 PRO B C 1
ATOM 3935 O O . PRO B 1 142 ? -17.609 33.312 6.668 1 95.94 142 PRO B O 1
ATOM 3938 N N . ARG B 1 143 ? -16.125 34.812 7.211 1 95.12 143 ARG B N 1
ATOM 3939 C CA . ARG B 1 143 ? -15.859 34.469 8.609 1 95.12 143 ARG B CA 1
ATOM 3940 C C . ARG B 1 143 ? -15.32 33.062 8.742 1 95.12 143 ARG B C 1
ATOM 3942 O O . ARG B 1 143 ? -15.422 32.438 9.805 1 95.12 143 ARG B O 1
ATOM 3949 N N . VAL B 1 144 ? -14.781 32.5 7.695 1 97.5 144 VAL B N 1
ATOM 3950 C CA . VAL B 1 144 ? -14.289 31.109 7.766 1 97.5 144 VAL B CA 1
ATOM 3951 C C . VAL B 1 144 ? -12.898 31.094 8.398 1 97.5 144 VAL B C 1
ATOM 3953 O O . VAL B 1 144 ? -12.031 31.891 8.023 1 97.5 144 VAL B O 1
ATOM 3956 N N . VAL B 1 145 ? -12.711 30.172 9.312 1 95.56 145 VAL B N 1
ATOM 3957 C CA . VAL B 1 145 ? -11.406 30.094 9.977 1 95.56 145 VAL B CA 1
ATOM 3958 C C . VAL B 1 145 ? -10.812 28.703 9.797 1 95.56 145 VAL B C 1
ATOM 3960 O O . VAL B 1 145 ? -9.719 28.422 10.281 1 95.56 145 VAL B O 1
ATOM 3963 N N . GLY B 1 146 ? -11.477 27.797 9.164 1 97.81 146 GLY B N 1
ATOM 3964 C CA . GLY B 1 146 ? -10.953 26.469 8.914 1 97.81 146 GLY B CA 1
ATOM 3965 C C . GLY B 1 146 ? -11.883 25.609 8.086 1 97.81 146 GLY B C 1
ATOM 3966 O O . GLY B 1 146 ? -13.094 25.859 8.031 1 97.81 146 GLY B O 1
ATOM 3967 N N . ALA B 1 147 ? -11.352 24.656 7.402 1 98.5 147 ALA B N 1
ATOM 3968 C CA . ALA B 1 147 ? -12.078 23.594 6.715 1 98.5 147 ALA B CA 1
ATOM 3969 C C . ALA B 1 147 ? -11.781 22.234 7.34 1 98.5 147 ALA B C 1
ATOM 3971 O O . ALA B 1 147 ? -10.617 21.891 7.562 1 98.5 147 ALA B O 1
ATOM 3972 N N . ILE B 1 148 ? -12.82 21.484 7.629 1 98.12 148 ILE B N 1
ATOM 3973 C CA . ILE B 1 148 ? -12.664 20.234 8.375 1 98.12 148 ILE B CA 1
ATOM 3974 C C . ILE B 1 148 ? -13.047 19.062 7.48 1 98.12 148 ILE B C 1
ATOM 3976 O O . ILE B 1 148 ? -13.969 19.156 6.664 1 98.12 148 ILE B O 1
ATOM 3980 N N . ASP B 1 149 ? -12.352 18.031 7.582 1 97 149 ASP B N 1
ATOM 3981 C CA . ASP B 1 149 ? -12.672 16.75 6.934 1 97 149 ASP B CA 1
ATOM 3982 C C . ASP B 1 149 ? -11.875 15.609 7.551 1 97 149 ASP B C 1
ATOM 3984 O O . ASP B 1 149 ? -11.023 15.836 8.414 1 97 149 ASP B O 1
ATOM 3988 N N . CYS B 1 150 ? -12.25 14.438 7.199 1 95.94 150 CYS B N 1
ATOM 3989 C CA . CYS B 1 150 ? -11.523 13.258 7.648 1 95.94 150 CYS B CA 1
ATOM 3990 C C . CYS B 1 150 ? -10.852 12.547 6.477 1 95.94 150 CYS B C 1
ATOM 3992 O O . CYS B 1 150 ? -11.266 12.727 5.328 1 95.94 150 CYS B O 1
ATOM 3994 N N . THR B 1 151 ? -9.82 11.867 6.773 1 93.75 151 THR B N 1
ATOM 3995 C CA . THR B 1 151 ? -9.133 11.016 5.809 1 93.75 151 THR B CA 1
ATOM 3996 C C . THR B 1 151 ? -8.734 9.688 6.441 1 93.75 151 THR B C 1
ATOM 3998 O O . THR B 1 151 ? -8.367 9.641 7.617 1 93.75 151 THR B O 1
ATOM 4001 N N . HIS B 1 152 ? -8.82 8.656 5.668 1 91.38 152 HIS B N 1
ATOM 4002 C CA . HIS B 1 152 ? -8.453 7.332 6.152 1 91.38 152 HIS B CA 1
ATOM 4003 C C . HIS B 1 152 ? -6.98 7.031 5.871 1 91.38 152 HIS B C 1
ATOM 4005 O O . HIS B 1 152 ? -6.512 7.215 4.75 1 91.38 152 HIS B O 1
ATOM 4011 N N . ILE B 1 153 ? -6.316 6.652 6.891 1 93.06 153 ILE B N 1
ATOM 4012 C CA . ILE B 1 153 ? -4.941 6.184 6.781 1 93.06 153 ILE B CA 1
ATOM 4013 C C . ILE B 1 153 ? -4.906 4.656 6.867 1 93.06 153 ILE B C 1
ATOM 4015 O O . ILE B 1 153 ? -5.266 4.082 7.898 1 93.06 153 ILE B O 1
ATOM 4019 N N . LYS B 1 154 ? -4.449 4.102 5.793 1 88.31 154 LYS B N 1
ATOM 4020 C CA . LYS B 1 154 ? -4.441 2.645 5.684 1 88.31 154 LYS B CA 1
ATOM 4021 C C . LYS B 1 154 ? -3.461 2.021 6.672 1 88.31 154 LYS B C 1
ATOM 4023 O O . LYS B 1 154 ? -2.35 2.523 6.848 1 88.31 154 LYS B O 1
ATOM 4028 N N . ILE B 1 155 ? -3.893 0.919 7.289 1 87.25 155 ILE B N 1
ATOM 4029 C CA . ILE B 1 155 ? -3.037 0.18 8.211 1 87.25 155 ILE B CA 1
ATOM 4030 C C . ILE B 1 155 ? -3.102 -1.312 7.891 1 87.25 155 ILE B C 1
ATOM 4032 O O . ILE B 1 155 ? -3.994 -1.76 7.164 1 87.25 155 ILE B O 1
ATOM 4036 N N . ASN B 1 156 ? -2.111 -1.998 8.375 1 79.56 156 ASN B N 1
ATOM 4037 C CA . ASN B 1 156 ? -2.188 -3.453 8.289 1 79.56 156 ASN B CA 1
ATOM 4038 C C . ASN B 1 156 ? -3.223 -4.016 9.258 1 79.56 156 ASN B C 1
ATOM 4040 O O . ASN B 1 156 ? -3.527 -3.396 10.281 1 79.56 156 ASN B O 1
ATOM 4044 N N . SER B 1 157 ? -3.699 -5.133 8.836 1 75.12 157 SER B N 1
ATOM 4045 C CA . SER B 1 157 ? -4.629 -5.781 9.758 1 75.12 157 SER B CA 1
ATOM 4046 C C . SER B 1 157 ? -3.984 -6.004 11.117 1 75.12 157 SER B C 1
ATOM 4048 O O . SER B 1 157 ? -2.92 -6.617 11.219 1 75.12 157 SER B O 1
ATOM 4050 N N . PRO B 1 158 ? -4.574 -5.414 12.102 1 69.5 158 PRO B N 1
ATOM 4051 C CA . PRO B 1 158 ? -4.004 -5.617 13.43 1 69.5 158 PRO B CA 1
ATOM 4052 C C . PRO B 1 158 ? -4.133 -7.059 13.922 1 69.5 158 PRO B C 1
ATOM 4054 O O . PRO B 1 158 ? -3.477 -7.445 14.891 1 69.5 158 PRO B O 1
ATOM 4057 N N . GLY B 1 159 ? -4.719 -7.77 13.156 1 67.94 159 GLY B N 1
ATOM 4058 C CA . GLY B 1 159 ? -4.934 -9.141 13.586 1 67.94 159 GLY B CA 1
ATOM 4059 C C . GLY B 1 159 ? -5.887 -9.25 14.766 1 67.94 159 GLY B C 1
ATOM 4060 O O . GLY B 1 159 ? -6.27 -8.242 15.359 1 67.94 159 GLY B O 1
ATOM 4061 N N . GLY B 1 160 ? -6.387 -10.352 15.016 1 66.69 160 GLY B N 1
ATOM 4062 C CA . GLY B 1 160 ? -7.219 -10.602 16.188 1 66.69 160 GLY B CA 1
ATOM 4063 C C . GLY B 1 160 ? -8.695 -10.391 15.914 1 66.69 160 GLY B C 1
ATOM 4064 O O . GLY B 1 160 ? -9.086 -9.984 14.82 1 66.69 160 GLY B O 1
ATOM 4065 N N . ALA B 1 161 ? -9.492 -10.68 16.922 1 64.06 161 ALA B N 1
ATOM 4066 C CA . ALA B 1 161 ? -10.953 -10.633 16.844 1 64.06 161 ALA B CA 1
ATOM 4067 C C . ALA B 1 161 ? -11.453 -9.203 16.734 1 64.06 161 ALA B C 1
ATOM 4069 O O . ALA B 1 161 ? -12.5 -8.945 16.125 1 64.06 161 ALA B O 1
ATOM 4070 N N . GLN B 1 162 ? -10.672 -8.258 17.25 1 69.75 162 GLN B N 1
ATOM 4071 C CA . GLN B 1 162 ? -11.141 -6.875 17.281 1 69.75 162 GLN B CA 1
ATOM 4072 C C . GLN B 1 162 ? -10.641 -6.086 16.078 1 69.75 162 GLN B C 1
ATOM 4074 O O . GLN B 1 162 ? -10.773 -4.859 16.031 1 69.75 162 GLN B O 1
ATOM 4079 N N . SER B 1 163 ? -10.172 -6.773 15.094 1 76.12 163 SER B N 1
ATOM 4080 C CA . SER B 1 163 ? -9.602 -6.094 13.93 1 76.12 163 SER B CA 1
ATOM 4081 C C . SER B 1 163 ? -10.695 -5.445 13.086 1 76.12 163 SER B C 1
ATOM 4083 O O . SER B 1 163 ? -10.438 -4.473 12.375 1 76.12 163 SER B O 1
ATOM 4085 N N . GLU B 1 164 ? -11.867 -5.895 13.25 1 75.06 164 GLU B N 1
ATOM 4086 C CA . GLU B 1 164 ? -12.961 -5.465 12.383 1 75.06 164 GLU B CA 1
ATOM 4087 C C . GLU B 1 164 ? -13.336 -4.008 12.648 1 75.06 164 GLU B C 1
ATOM 4089 O O . GLU B 1 164 ? -13.844 -3.318 11.766 1 75.06 164 GLU B O 1
ATOM 4094 N N . ILE B 1 165 ? -13.062 -3.57 13.859 1 76.69 165 ILE B N 1
ATOM 4095 C CA . ILE B 1 165 ? -13.383 -2.186 14.188 1 76.69 165 ILE B CA 1
ATOM 4096 C C . ILE B 1 165 ? -12.531 -1.243 13.336 1 76.69 165 ILE B C 1
ATOM 4098 O O . ILE B 1 165 ? -12.867 -0.067 13.18 1 76.69 165 ILE B O 1
ATOM 4102 N N . TYR B 1 166 ? -11.555 -1.748 12.797 1 80.88 166 TYR B N 1
ATOM 4103 C CA . TYR B 1 166 ? -10.672 -0.905 12 1 80.88 166 TYR B CA 1
ATOM 4104 C C . TYR B 1 166 ? -11 -1.013 10.516 1 80.88 166 TYR B C 1
ATOM 4106 O O . TYR B 1 166 ? -10.391 -0.333 9.688 1 80.88 166 TYR B O 1
ATOM 4114 N N . ARG B 1 167 ? -11.883 -1.802 10.203 1 74.31 167 ARG B N 1
ATOM 4115 C CA . ARG B 1 167 ? -12.289 -1.928 8.805 1 74.31 167 ARG B CA 1
ATOM 4116 C C . ARG B 1 167 ? -13.219 -0.79 8.406 1 74.31 167 ARG B C 1
ATOM 4118 O O . ARG B 1 167 ? -14.25 -0.565 9.047 1 74.31 167 ARG B O 1
ATOM 4125 N N . ASN B 1 168 ? -12.844 -0.119 7.387 1 71.75 168 ASN B N 1
ATOM 4126 C CA . ASN B 1 168 ? -13.664 1.003 6.945 1 71.75 168 ASN B CA 1
ATOM 4127 C C . ASN B 1 168 ? -14.734 0.557 5.957 1 71.75 168 ASN B C 1
ATOM 4129 O O . ASN B 1 168 ? -14.836 -0.628 5.637 1 71.75 168 ASN B O 1
ATOM 4133 N N . ARG B 1 169 ? -15.539 1.515 5.59 1 66.94 169 ARG B N 1
ATOM 4134 C CA . ARG B 1 169 ? -16.688 1.231 4.727 1 66.94 169 ARG B CA 1
ATOM 4135 C C . ARG B 1 169 ? -16.234 0.669 3.383 1 66.94 169 ARG B C 1
ATOM 4137 O O . ARG B 1 169 ? -16.984 -0.041 2.713 1 66.94 169 ARG B O 1
ATOM 4144 N N . LYS B 1 170 ? -15.016 1.009 3.08 1 66.69 170 LYS B N 1
ATOM 4145 C CA . LYS B 1 170 ? -14.484 0.554 1.799 1 66.69 170 LYS B CA 1
ATOM 4146 C C . LYS B 1 170 ? -13.859 -0.833 1.924 1 66.69 170 LYS B C 1
ATOM 4148 O O . LYS B 1 170 ? -13.406 -1.406 0.932 1 66.69 170 LYS B O 1
ATOM 4153 N N . GLY B 1 171 ? -13.758 -1.361 3.119 1 67.56 171 GLY B N 1
ATOM 4154 C CA . GLY B 1 171 ? -13.383 -2.756 3.297 1 67.56 171 GLY B CA 1
ATOM 4155 C C . GLY B 1 171 ? -11.938 -2.941 3.715 1 67.56 171 GLY B C 1
ATOM 4156 O O . GLY B 1 171 ? -11.477 -4.07 3.873 1 67.56 171 GLY B O 1
ATOM 4157 N N . TYR B 1 172 ? -11.258 -1.879 3.844 1 76 172 TYR B N 1
ATOM 4158 C CA . TYR B 1 172 ? -9.875 -2.055 4.281 1 76 172 TYR B CA 1
ATOM 4159 C C . TYR B 1 172 ? -9.664 -1.472 5.672 1 76 172 TYR B C 1
ATOM 4161 O O . TYR B 1 172 ? -10.508 -0.718 6.172 1 76 172 TYR B O 1
ATOM 4169 N N . PHE B 1 173 ? -8.578 -1.87 6.305 1 83.31 173 PHE B N 1
ATOM 4170 C CA . PHE B 1 173 ? -8.289 -1.417 7.66 1 83.31 173 PHE B CA 1
ATOM 4171 C C . PHE B 1 173 ? -7.625 -0.046 7.645 1 83.31 173 PHE B C 1
ATOM 4173 O O . PHE B 1 173 ? -6.688 0.184 6.879 1 83.31 173 PHE B O 1
ATOM 4180 N N . SER B 1 174 ? -8.164 0.819 8.461 1 89.75 174 SER B N 1
ATOM 4181 C CA . SER B 1 174 ? -7.621 2.174 8.469 1 89.75 174 SER B CA 1
ATOM 4182 C C . SER B 1 174 ? -7.867 2.867 9.797 1 89.75 174 SER B C 1
ATOM 4184 O O . SER B 1 174 ? -8.617 2.361 10.641 1 89.75 174 SER B O 1
ATOM 4186 N N . LEU B 1 175 ? -7.133 3.893 10.031 1 92.62 175 LEU B N 1
ATOM 4187 C CA . LEU B 1 175 ? -7.484 4.906 11.023 1 92.62 175 LEU B CA 1
ATOM 4188 C C . LEU B 1 175 ? -8.203 6.082 10.359 1 92.62 175 LEU B C 1
ATOM 4190 O O . LEU B 1 175 ? -7.844 6.492 9.258 1 92.62 175 LEU B O 1
ATOM 4194 N N . ASN B 1 176 ? -9.242 6.531 10.984 1 93.75 176 ASN B N 1
ATOM 4195 C CA . ASN B 1 176 ? -9.953 7.727 10.531 1 93.75 176 ASN B CA 1
ATOM 4196 C C . ASN B 1 176 ? -9.406 8.984 11.211 1 93.75 176 ASN B C 1
ATOM 4198 O O . ASN B 1 176 ? -9.508 9.133 12.422 1 93.75 176 ASN B O 1
ATOM 4202 N N . VAL B 1 177 ? -8.852 9.867 10.414 1 96.81 177 VAL B N 1
ATOM 4203 C CA . VAL B 1 177 ? -8.133 11.023 10.938 1 96.81 177 VAL B CA 1
ATOM 4204 C C . VAL B 1 177 ? -8.852 12.305 10.539 1 96.81 177 VAL B C 1
ATOM 4206 O O . VAL B 1 177 ? -9.094 12.547 9.352 1 96.81 177 VAL B O 1
ATOM 4209 N N . GLN B 1 178 ? -9.203 13.086 11.516 1 97.5 178 GLN B N 1
ATOM 4210 C CA . GLN B 1 178 ? -9.828 14.383 11.273 1 97.5 178 GLN B CA 1
ATOM 4211 C C . GLN B 1 178 ? -8.789 15.5 11.266 1 97.5 178 GLN B C 1
ATOM 4213 O O . GLN B 1 178 ? -7.906 15.539 12.133 1 97.5 178 GLN B O 1
ATOM 4218 N N . MET B 1 179 ? -8.867 16.344 10.297 1 98.38 179 MET B N 1
ATOM 4219 C CA . MET B 1 179 ? -8 17.531 10.266 1 98.38 179 MET B CA 1
ATOM 4220 C C . MET B 1 179 ? -8.797 18.781 9.938 1 98.38 179 MET B C 1
ATOM 4222 O O . MET B 1 179 ? -9.836 18.703 9.281 1 98.38 179 MET B O 1
ATOM 4226 N N . VAL B 1 180 ? -8.383 19.891 10.484 1 98.56 180 VAL B N 1
ATOM 4227 C CA . VAL B 1 180 ? -8.805 21.219 10.078 1 98.56 180 VAL B CA 1
ATOM 4228 C C . VAL B 1 180 ? -7.625 21.969 9.438 1 98.56 180 VAL B C 1
ATOM 4230 O O . VAL B 1 180 ? -6.5 21.891 9.938 1 98.56 180 VAL B O 1
ATOM 4233 N N . CYS B 1 181 ? -7.852 22.547 8.32 1 98.25 181 CYS B N 1
ATOM 4234 C CA . CYS B 1 181 ? -6.77 23.328 7.727 1 98.25 181 CYS B CA 1
ATOM 4235 C C . CYS B 1 181 ? -7.254 24.703 7.309 1 98.25 181 CYS B C 1
ATOM 4237 O O . CYS B 1 181 ? -8.461 24.969 7.305 1 98.25 181 CYS B O 1
ATOM 4239 N N . ASP B 1 182 ? -6.371 25.609 7.105 1 98.12 182 ASP B N 1
ATOM 4240 C CA . ASP B 1 182 ? -6.707 26.938 6.602 1 98.12 182 ASP B CA 1
ATOM 4241 C C . ASP B 1 182 ? -6.555 27.016 5.086 1 98.12 182 ASP B C 1
ATOM 4243 O O . ASP B 1 182 ? -6.406 25.984 4.422 1 98.12 182 ASP B O 1
ATOM 4247 N N . ALA B 1 183 ? -6.672 28.156 4.527 1 97.56 183 ALA B N 1
ATOM 4248 C CA . ALA B 1 183 ? -6.707 28.344 3.08 1 97.56 183 ALA B CA 1
ATOM 4249 C C . ALA B 1 183 ? -5.34 28.078 2.457 1 97.56 183 ALA B C 1
ATOM 4251 O O . ALA B 1 183 ? -5.238 27.844 1.249 1 97.56 183 ALA B O 1
ATOM 4252 N N . ARG B 1 184 ? -4.309 28.078 3.258 1 95.88 184 ARG B N 1
ATOM 4253 C CA . ARG B 1 184 ? -2.949 27.859 2.775 1 95.88 184 ARG B CA 1
ATOM 4254 C C . ARG B 1 184 ? -2.506 26.422 3.033 1 95.88 184 ARG B C 1
ATOM 4256 O O . ARG B 1 184 ? -1.312 26.125 2.996 1 95.88 184 ARG B O 1
ATOM 4263 N N . LEU B 1 185 ? -3.398 25.547 3.441 1 97.12 185 LEU B N 1
ATOM 4264 C CA . LEU B 1 185 ? -3.195 24.109 3.666 1 97.12 185 LEU B CA 1
ATOM 4265 C C . LEU B 1 185 ? -2.377 23.875 4.93 1 97.12 185 LEU B C 1
ATOM 4267 O O . LEU B 1 185 ? -1.71 22.844 5.055 1 97.12 185 LEU B O 1
ATOM 4271 N N . ARG B 1 186 ? -2.355 24.922 5.75 1 97.81 186 ARG B N 1
ATOM 4272 C CA . ARG B 1 186 ? -1.775 24.703 7.074 1 97.81 186 ARG B CA 1
ATOM 4273 C C . ARG B 1 186 ? -2.723 23.922 7.965 1 97.81 186 ARG B C 1
ATOM 4275 O O . ARG B 1 186 ? -3.91 24.234 8.062 1 97.81 186 ARG B O 1
ATOM 4282 N N . ILE B 1 187 ? -2.174 22.891 8.57 1 98.69 187 ILE B N 1
ATOM 4283 C CA . ILE B 1 187 ? -2.99 22.078 9.469 1 98.69 187 ILE B CA 1
ATOM 4284 C C . ILE B 1 187 ? -3.168 22.797 10.797 1 98.69 187 ILE B C 1
ATOM 4286 O O . ILE B 1 187 ? -2.188 23.156 11.453 1 98.69 187 ILE B O 1
ATOM 4290 N N . ARG B 1 188 ? -4.391 22.984 11.156 1 98.38 188 ARG B N 1
ATOM 4291 C CA . ARG B 1 188 ? -4.691 23.766 12.352 1 98.38 188 ARG B CA 1
ATOM 4292 C C . ARG B 1 188 ? -5.156 22.859 13.492 1 98.38 188 ARG B C 1
ATOM 4294 O O . ARG B 1 188 ? -5.09 23.25 14.664 1 98.38 188 ARG B O 1
ATOM 4301 N N . ASN B 1 189 ? -5.594 21.734 13.148 1 98.44 189 ASN B N 1
ATOM 4302 C CA . ASN B 1 189 ? -6.043 20.734 14.117 1 98.44 189 ASN B CA 1
ATOM 4303 C C . ASN B 1 189 ? -5.949 19.328 13.547 1 98.44 189 ASN B C 1
ATOM 4305 O O . ASN B 1 189 ? -6.141 19.125 12.344 1 98.44 189 ASN B O 1
ATOM 4309 N N . VAL B 1 190 ? -5.645 18.344 14.422 1 98.5 190 VAL B N 1
ATOM 4310 C CA . VAL B 1 190 ? -5.539 16.969 13.969 1 98.5 190 VAL B CA 1
ATOM 4311 C C . VAL B 1 190 ? -5.977 16.016 15.086 1 98.5 190 VAL B C 1
ATOM 4313 O O . VAL B 1 190 ? -5.578 16.188 16.234 1 98.5 190 VAL B O 1
ATOM 4316 N N . ILE B 1 191 ? -6.82 15.125 14.758 1 97.19 191 ILE B N 1
ATOM 4317 C CA . ILE B 1 191 ? -7.246 14.031 15.617 1 97.19 191 ILE B CA 1
ATOM 4318 C C . ILE B 1 191 ? -7.027 12.703 14.906 1 97.19 191 ILE B C 1
ATOM 4320 O O . ILE B 1 191 ? -7.703 12.398 13.922 1 97.19 191 ILE B O 1
ATOM 4324 N N . ALA B 1 192 ? -6.098 11.883 15.375 1 95 192 ALA B N 1
ATOM 4325 C CA . ALA B 1 192 ? -5.648 10.719 14.625 1 95 192 ALA B CA 1
ATOM 4326 C C . ALA B 1 192 ? -5.84 9.438 15.438 1 95 192 ALA B C 1
ATOM 4328 O O . ALA B 1 192 ? -5.137 8.445 15.219 1 95 192 ALA B O 1
ATOM 4329 N N . ARG B 1 193 ? -6.852 9.266 16.203 1 90.62 193 ARG B N 1
ATOM 4330 C CA . ARG B 1 193 ? -6.895 8.141 17.125 1 90.62 193 ARG B CA 1
ATOM 4331 C C . ARG B 1 193 ? -8.078 7.227 16.828 1 90.62 193 ARG B C 1
ATOM 4333 O O . ARG B 1 193 ? -8.242 6.184 17.469 1 90.62 193 ARG B O 1
ATOM 4340 N N . TRP B 1 194 ? -8.836 7.508 15.867 1 92.12 194 TRP B N 1
ATOM 4341 C CA . TRP B 1 194 ? -10.102 6.793 15.734 1 92.12 194 TRP B CA 1
ATOM 4342 C C . TRP B 1 194 ? -9.984 5.676 14.703 1 92.12 194 TRP B C 1
ATOM 4344 O O . TRP B 1 194 ? -9.359 5.848 13.656 1 92.12 194 TRP B O 1
ATOM 4354 N N . PRO B 1 195 ? -10.641 4.535 15.031 1 90.69 195 PRO B N 1
ATOM 4355 C CA . PRO B 1 195 ? -10.695 3.439 14.062 1 90.69 195 PRO B CA 1
ATOM 4356 C C . PRO B 1 195 ? -11.453 3.811 12.789 1 90.69 195 PRO B C 1
ATOM 4358 O O . PRO B 1 195 ? -12.281 4.727 12.805 1 90.69 195 PRO B O 1
ATOM 4361 N N . GLY B 1 196 ? -11.219 3.066 11.805 1 87.44 196 GLY B N 1
ATOM 4362 C CA . GLY B 1 196 ? -11.734 3.357 10.477 1 87.44 196 GLY B CA 1
ATOM 4363 C C . GLY B 1 196 ? -13.242 3.285 10.383 1 87.44 196 GLY B C 1
ATOM 4364 O O . GLY B 1 196 ? -13.852 3.9 9.508 1 87.44 196 GLY B O 1
ATOM 4365 N N . PHE B 1 197 ? -13.852 2.629 11.25 1 83.81 197 PHE B N 1
ATOM 4366 C CA . PHE B 1 197 ? -15.289 2.434 11.141 1 83.81 197 PHE B CA 1
ATOM 4367 C C . PHE B 1 197 ? -16.047 3.639 11.695 1 83.81 197 PHE B C 1
ATOM 4369 O O . PHE B 1 197 ? -17.234 3.795 11.453 1 83.81 197 PHE B O 1
ATOM 4376 N N . VAL B 1 198 ? -15.453 4.5 12.453 1 88.69 198 VAL B N 1
ATOM 4377 C CA . VAL B 1 198 ? -16.109 5.613 13.141 1 88.69 198 VAL B CA 1
ATOM 4378 C C . VAL B 1 198 ? -16.453 6.707 12.125 1 88.69 198 VAL B C 1
ATOM 4380 O O . VAL B 1 198 ? -15.633 7.043 11.266 1 88.69 198 VAL B O 1
ATOM 4383 N N . HIS B 1 199 ? -17.578 7.312 12.266 1 87.31 199 HIS B N 1
ATOM 4384 C CA . HIS B 1 199 ? -18.047 8.359 11.367 1 87.31 199 HIS B CA 1
ATOM 4385 C C . HIS B 1 199 ? -17.375 9.695 11.672 1 87.31 199 HIS B C 1
ATOM 4387 O O . HIS B 1 199 ? -17.078 9.992 12.828 1 87.31 199 HIS B O 1
ATOM 4393 N N . ASP B 1 200 ? -17.281 10.445 10.664 1 90.56 200 ASP B N 1
ATOM 4394 C CA . ASP B 1 200 ? -16.656 11.758 10.773 1 90.56 200 ASP B CA 1
ATOM 4395 C C . ASP B 1 200 ? -17.344 12.609 11.836 1 90.56 200 ASP B C 1
ATOM 4397 O O . ASP B 1 200 ? -16.688 13.273 12.641 1 90.56 200 ASP B O 1
ATOM 4401 N N . SER B 1 201 ? -18.688 12.547 11.836 1 91.44 201 SER B N 1
ATOM 4402 C CA . SER B 1 201 ? -19.453 13.352 12.789 1 91.44 201 SER B CA 1
ATOM 4403 C C . SER B 1 201 ? -19.156 12.945 14.227 1 91.44 201 SER B C 1
ATOM 4405 O O . SER B 1 201 ? -19.078 13.789 15.117 1 91.44 201 SER B O 1
ATOM 4407 N N . THR B 1 202 ? -19.016 11.672 14.445 1 92.69 202 THR B N 1
ATOM 4408 C CA . THR B 1 202 ? -18.703 11.172 15.781 1 92.69 202 THR B CA 1
ATOM 4409 C C . THR B 1 202 ? -17.344 11.68 16.25 1 92.69 202 THR B C 1
ATOM 4411 O O . THR B 1 202 ? -17.188 12.086 17.406 1 92.69 202 THR B O 1
ATOM 4414 N N . ILE B 1 203 ? -16.438 11.688 15.344 1 94.38 203 ILE B N 1
ATOM 4415 C CA . ILE B 1 203 ? -15.102 12.164 15.664 1 94.38 203 ILE B CA 1
ATOM 4416 C C . ILE B 1 203 ? -15.156 13.641 16.062 1 94.38 203 ILE B C 1
ATOM 4418 O O . ILE B 1 203 ? -14.594 14.039 17.078 1 94.38 203 ILE B O 1
ATOM 4422 N N . PHE B 1 204 ? -15.828 14.422 15.297 1 95.88 204 PHE B N 1
ATOM 4423 C CA . PHE B 1 204 ? -15.945 15.844 15.602 1 95.88 204 PHE B CA 1
ATOM 4424 C C . PHE B 1 204 ? -16.609 16.047 16.953 1 95.88 204 PHE B C 1
ATOM 4426 O O . PHE B 1 204 ? -16.109 16.781 17.797 1 95.88 204 PHE B O 1
ATOM 4433 N N . ASN B 1 205 ? -17.719 15.359 17.156 1 93.56 205 ASN B N 1
ATOM 4434 C CA . ASN B 1 205 ? -18.5 15.539 18.375 1 93.56 205 ASN B CA 1
ATOM 4435 C C . ASN B 1 205 ? -17.703 15.164 19.609 1 93.56 205 ASN B C 1
ATOM 4437 O O . ASN B 1 205 ? -17.891 15.758 20.672 1 93.56 205 ASN B O 1
ATOM 4441 N N . ASP B 1 206 ? -16.859 14.266 19.453 1 93.94 206 ASP B N 1
ATOM 4442 C CA . ASP B 1 206 ? -16.078 13.789 20.594 1 93.94 206 ASP B CA 1
ATOM 4443 C C . ASP B 1 206 ? -14.703 14.469 20.641 1 93.94 206 ASP B C 1
ATOM 4445 O O . ASP B 1 206 ? -13.844 14.07 21.422 1 93.94 206 ASP B O 1
ATOM 4449 N N . SER B 1 207 ? -14.523 15.477 19.953 1 95.19 207 SER B N 1
ATOM 4450 C CA . SER B 1 207 ? -13.211 16.109 19.875 1 95.19 207 SER B CA 1
ATOM 4451 C C . SER B 1 207 ? -13.133 17.312 20.797 1 95.19 207 SER B C 1
ATOM 4453 O O . SER B 1 207 ? -14.148 17.969 21.078 1 95.19 207 SER B O 1
ATOM 4455 N N . PRO B 1 208 ? -11.945 17.625 21.297 1 95 208 PRO B N 1
ATOM 4456 C CA . PRO B 1 208 ? -11.758 18.859 22.062 1 95 208 PRO B CA 1
ATOM 4457 C C . PRO B 1 208 ? -12.117 20.109 21.25 1 95 208 PRO B C 1
ATOM 4459 O O . PRO B 1 208 ? -12.562 21.109 21.812 1 95 208 PRO B O 1
ATOM 4462 N N . LEU B 1 209 ? -11.945 20.016 20 1 95.19 209 LEU B N 1
ATOM 4463 C CA . LEU B 1 209 ? -12.258 21.141 19.141 1 95.19 209 LEU B CA 1
ATOM 4464 C C . LEU B 1 209 ? -13.734 21.5 19.219 1 95.19 209 LEU B C 1
ATOM 4466 O O . LEU B 1 209 ? -14.094 22.688 19.281 1 95.19 209 LEU B O 1
ATOM 4470 N N . CYS B 1 210 ? -14.547 20.5 19.188 1 95.12 210 CYS B N 1
ATOM 4471 C CA . CYS B 1 210 ? -15.984 20.734 19.312 1 95.12 210 CYS B CA 1
ATOM 4472 C C . CYS B 1 210 ? -16.297 21.484 20.594 1 95.12 210 CYS B C 1
ATOM 4474 O O . CYS B 1 210 ? -17.062 22.453 20.578 1 95.12 210 CYS B O 1
ATOM 4476 N N . ALA B 1 211 ? -15.75 21.047 21.672 1 94.81 211 ALA B N 1
ATOM 4477 C CA . ALA B 1 211 ? -15.961 21.672 22.969 1 94.81 211 ALA B CA 1
ATOM 4478 C C . ALA B 1 211 ? -15.5 23.141 22.953 1 94.81 211 ALA B C 1
ATOM 4480 O O . ALA B 1 211 ? -16.172 24.016 23.516 1 94.81 211 ALA B O 1
ATOM 4481 N N . GLN B 1 212 ? -14.422 23.391 22.359 1 94.62 212 GLN B N 1
ATOM 4482 C CA . GLN B 1 212 ? -13.891 24.75 22.266 1 94.62 212 GLN B CA 1
ATOM 4483 C C . GLN B 1 212 ? -14.812 25.641 21.438 1 94.62 212 GLN B C 1
ATOM 4485 O O . GLN B 1 212 ? -15.031 26.812 21.797 1 94.62 212 GLN B O 1
ATOM 4490 N N . LEU B 1 213 ? -15.305 25.109 20.406 1 92.81 213 LEU B N 1
ATOM 4491 C CA . LEU B 1 213 ? -16.219 25.859 19.547 1 92.81 213 LEU B CA 1
ATOM 4492 C C . LEU B 1 213 ? -17.531 26.141 20.266 1 92.81 213 LEU B C 1
ATOM 4494 O O . LEU B 1 213 ? -18.047 27.266 20.188 1 92.81 213 LEU B O 1
ATOM 4498 N N . GLU B 1 214 ? -18.016 25.234 21 1 91.62 214 GLU B N 1
ATOM 4499 C CA . GLU B 1 214 ? -19.234 25.391 21.781 1 91.62 214 GLU B CA 1
ATOM 4500 C C . GLU B 1 214 ? -19.094 26.469 22.844 1 91.62 214 GLU B C 1
ATOM 4502 O O . GLU B 1 214 ? -20.047 27.188 23.141 1 91.62 214 GLU B O 1
ATOM 4507 N N . ARG B 1 215 ? -17.906 26.516 23.359 1 92.88 215 ARG B N 1
ATOM 4508 C CA . ARG B 1 215 ? -17.641 27.484 24.406 1 92.88 215 ARG B CA 1
ATOM 4509 C C . ARG B 1 215 ? -17.453 28.875 23.812 1 92.88 215 ARG B C 1
ATOM 4511 O O . ARG B 1 215 ? -17.484 29.875 24.547 1 92.88 215 ARG B O 1
ATOM 4518 N N . GLY B 1 216 ? -17.234 28.938 22.531 1 89.38 216 GLY B N 1
ATOM 4519 C CA . GLY B 1 216 ? -17.062 30.234 21.875 1 89.38 216 GLY B CA 1
ATOM 4520 C C . GLY B 1 216 ? -15.625 30.719 21.875 1 89.38 216 GLY B C 1
ATOM 4521 O O . GLY B 1 216 ? -15.375 31.922 21.812 1 89.38 216 GLY B O 1
ATOM 4522 N N . ASP B 1 217 ? -14.711 29.812 21.938 1 88.69 217 ASP B N 1
ATOM 4523 C CA . ASP B 1 217 ? -13.297 30.156 22.062 1 88.69 217 ASP B CA 1
ATOM 4524 C C . ASP B 1 217 ? -12.805 30.906 20.828 1 88.69 217 ASP B C 1
ATOM 4526 O O . ASP B 1 217 ? -11.812 31.625 20.891 1 88.69 217 ASP B O 1
ATOM 4530 N N . PHE B 1 218 ? -13.547 30.766 19.734 1 88.38 218 PHE B N 1
ATOM 4531 C CA . PHE B 1 218 ? -13.055 31.344 18.5 1 88.38 218 PHE B CA 1
ATOM 4532 C C . PHE B 1 218 ? -14 32.438 18 1 88.38 218 PHE B C 1
ATOM 4534 O O . PHE B 1 218 ? -14.008 32.75 16.812 1 88.38 218 PHE B O 1
ATOM 4541 N N . GLY B 1 219 ? -14.82 32.906 18.891 1 88 219 GLY B N 1
ATOM 4542 C CA . GLY B 1 219 ? -15.711 34.031 18.562 1 88 219 GLY B CA 1
ATOM 4543 C C . GLY B 1 219 ? -16.75 33.656 17.516 1 88 219 GLY B C 1
ATOM 4544 O O . GLY B 1 219 ? -17.469 32.656 17.656 1 88 219 GLY B O 1
ATOM 4545 N N . THR B 1 220 ? -16.719 34.5 16.391 1 88 220 THR B N 1
ATOM 4546 C CA . THR B 1 220 ? -17.734 34.312 15.359 1 88 220 THR B CA 1
ATOM 4547 C C . THR B 1 220 ? -17.172 33.5 14.195 1 88 220 THR B C 1
ATOM 4549 O O . THR B 1 220 ? -17.781 33.438 13.125 1 88 220 THR B O 1
ATOM 4552 N N . GLY B 1 221 ? -15.977 33.031 14.414 1 92.31 221 GLY B N 1
ATOM 4553 C CA . GLY B 1 221 ? -15.367 32.219 13.367 1 92.31 221 GLY B CA 1
ATOM 4554 C C . GLY B 1 221 ? -16.156 30.969 13.031 1 92.31 221 GLY B C 1
ATOM 4555 O O . GLY B 1 221 ? -16.797 30.375 13.898 1 92.31 221 GLY B O 1
ATOM 4556 N N . ILE B 1 222 ? -16.094 30.562 11.758 1 94.75 222 ILE B N 1
ATOM 4557 C CA . ILE B 1 222 ? -16.875 29.438 11.258 1 94.75 222 ILE B CA 1
ATOM 4558 C C . ILE B 1 222 ? -15.953 28.391 10.648 1 94.75 222 ILE B C 1
ATOM 4560 O O . ILE B 1 222 ? -14.984 28.734 9.961 1 94.75 222 ILE B O 1
ATOM 4564 N N . ILE B 1 223 ? -16.266 27.156 10.891 1 97.19 223 ILE B N 1
ATOM 4565 C CA . ILE B 1 223 ? -15.617 26.031 10.242 1 97.19 223 ILE B CA 1
ATOM 4566 C C . ILE B 1 223 ? -16.547 25.438 9.18 1 97.19 223 ILE B C 1
ATOM 4568 O O . ILE B 1 223 ? -17.75 25.328 9.406 1 97.19 223 ILE B O 1
ATOM 4572 N N . LEU B 1 224 ? -15.984 25.125 8.078 1 97.88 224 LEU B N 1
ATOM 4573 C CA . LEU B 1 224 ? -16.781 24.531 7.016 1 97.88 224 LEU B CA 1
ATOM 4574 C C . LEU B 1 224 ? -16.562 23.016 6.941 1 97.88 224 LEU B C 1
ATOM 4576 O O . LEU B 1 224 ? -15.414 22.562 6.988 1 97.88 224 LEU B O 1
ATOM 4580 N N . GLY B 1 225 ? -17.547 22.219 6.938 1 96.94 225 GLY B N 1
ATOM 4581 C CA . GLY B 1 225 ? -17.516 20.781 6.785 1 96.94 225 GLY B CA 1
ATOM 4582 C C . GLY B 1 225 ? -18.469 20.281 5.703 1 96.94 225 GLY B C 1
ATOM 4583 O O . GLY B 1 225 ? -19.281 21.047 5.18 1 96.94 225 GLY B O 1
ATOM 4584 N N . ASP B 1 226 ? -18.297 19.094 5.301 1 94.38 226 ASP B N 1
ATOM 4585 C CA . ASP B 1 226 ? -19.203 18.516 4.301 1 94.38 226 ASP B CA 1
ATOM 4586 C C . ASP B 1 226 ? -20.516 18.078 4.93 1 94.38 226 ASP B C 1
ATOM 4588 O O . ASP B 1 226 ? -20.781 18.375 6.098 1 94.38 226 ASP B O 1
ATOM 4592 N N . SER B 1 227 ? -21.375 17.484 4.133 1 90.31 227 SER B N 1
ATOM 4593 C CA . SER B 1 227 ? -22.734 17.156 4.57 1 90.31 227 SER B CA 1
ATOM 4594 C C . SER B 1 227 ? -22.734 16.031 5.586 1 90.31 227 SER B C 1
ATOM 4596 O O . SER B 1 227 ? -23.766 15.734 6.207 1 90.31 227 SER B O 1
ATOM 4598 N N . GLY B 1 228 ? -21.594 15.43 5.789 1 87.25 228 GLY B N 1
ATOM 4599 C CA . GLY B 1 228 ? -21.484 14.375 6.785 1 87.25 228 GLY B CA 1
ATOM 4600 C C . GLY B 1 228 ? -21.359 14.906 8.203 1 87.25 228 GLY B C 1
ATOM 4601 O O . GLY B 1 228 ? -21.547 14.164 9.164 1 87.25 228 GLY B O 1
ATOM 4602 N N . TYR B 1 229 ? -21.156 16.156 8.336 1 92.12 229 TYR B N 1
ATOM 4603 C CA . TYR B 1 229 ? -21.062 16.812 9.633 1 92.12 229 TYR B CA 1
ATOM 4604 C C . TYR B 1 229 ? -22.406 17.422 10.023 1 92.12 229 TYR B C 1
ATOM 4606 O O . TYR B 1 229 ? -23.219 17.75 9.156 1 92.12 229 TYR B O 1
ATOM 4614 N N . PRO B 1 230 ? -22.594 17.594 11.281 1 89.75 230 PRO B N 1
ATOM 4615 C CA . PRO B 1 230 ? -23.781 18.344 11.688 1 89.75 230 PRO B CA 1
ATOM 4616 C C . PRO B 1 230 ? -23.641 19.844 11.445 1 89.75 230 PRO B C 1
ATOM 4618 O O . PRO B 1 230 ? -22.547 20.406 11.625 1 89.75 230 PRO B O 1
ATOM 4621 N N . CYS B 1 231 ? -24.719 20.422 11.016 1 92.5 231 CYS B N 1
ATOM 4622 C CA . CYS B 1 231 ? -24.703 21.875 10.922 1 92.5 231 CYS B CA 1
ATOM 4623 C C . CYS B 1 231 ? -24.922 22.516 12.281 1 92.5 231 CYS B C 1
ATOM 4625 O O . CYS B 1 231 ? -25.891 22.219 12.969 1 92.5 231 CYS B O 1
ATOM 4627 N N . ARG B 1 232 ? -24 23.344 12.703 1 92.88 232 ARG B N 1
ATOM 4628 C CA . ARG B 1 232 ? -24 24.094 13.953 1 92.88 232 ARG B CA 1
ATOM 4629 C C . ARG B 1 232 ? -23.641 25.562 13.703 1 92.88 232 ARG B C 1
ATOM 4631 O O . ARG B 1 232 ? -23.219 25.922 12.602 1 92.88 232 ARG B O 1
ATOM 4638 N N . PRO B 1 233 ? -23.906 26.391 14.672 1 92.69 233 PRO B N 1
ATOM 4639 C CA . PRO B 1 233 ? -23.594 27.812 14.477 1 92.69 233 PRO B CA 1
ATOM 4640 C C . PRO B 1 233 ? -22.141 28.062 14.109 1 92.69 233 PRO B C 1
ATOM 4642 O O . PRO B 1 233 ? -21.828 29.047 13.43 1 92.69 233 PRO B O 1
ATOM 4645 N N . TYR B 1 234 ? -21.281 27.203 14.562 1 94.62 234 TYR B N 1
ATOM 4646 C CA . TYR B 1 234 ? -19.859 27.375 14.336 1 94.62 234 TYR B CA 1
ATOM 4647 C C . TYR B 1 234 ? -19.344 26.391 13.289 1 94.62 234 TYR B C 1
ATOM 4649 O O . TYR B 1 234 ? -18.156 26.406 12.945 1 94.62 234 TYR B O 1
ATOM 4657 N N . LEU B 1 235 ? -20.125 25.484 12.781 1 96.38 235 LEU B N 1
ATOM 4658 C CA . LEU B 1 235 ? -19.828 24.484 11.766 1 96.38 235 LEU B CA 1
ATOM 4659 C C . LEU B 1 235 ? -20.922 24.453 10.695 1 96.38 235 LEU B C 1
ATOM 4661 O O . LEU B 1 235 ? -22 23.922 10.938 1 96.38 235 LEU B O 1
ATOM 4665 N N . LEU B 1 236 ? -20.609 24.953 9.555 1 96.31 236 LEU B N 1
ATOM 4666 C CA . LEU B 1 236 ? -21.641 25.062 8.531 1 96.31 236 LEU B CA 1
ATOM 4667 C C . LEU B 1 236 ? -21.406 24.047 7.414 1 96.31 236 LEU B C 1
ATOM 4669 O O . LEU B 1 236 ? -20.266 23.797 7.023 1 96.31 236 LEU B O 1
ATOM 4673 N N . THR B 1 237 ? -22.391 23.453 6.914 1 96.19 237 THR B N 1
ATOM 4674 C CA . THR B 1 237 ? -22.391 22.438 5.867 1 96.19 237 THR B CA 1
ATOM 4675 C C . THR B 1 237 ? -23.281 22.859 4.707 1 96.19 237 THR B C 1
ATOM 4677 O O . THR B 1 237 ? -24.078 23.797 4.836 1 96.19 237 THR B O 1
ATOM 4680 N N . PRO B 1 238 ? -23.094 22.312 3.572 1 95.38 238 PRO B N 1
ATOM 4681 C CA . PRO B 1 238 ? -23.969 22.656 2.449 1 95.38 238 PRO B CA 1
ATOM 4682 C C . PRO B 1 238 ? -25.422 22.219 2.672 1 95.38 238 PRO B C 1
ATOM 4684 O O . PRO B 1 238 ? -25.672 21.344 3.496 1 95.38 238 PRO B O 1
ATOM 4687 N N . LEU B 1 239 ? -26.297 22.938 1.949 1 93.19 239 LEU B N 1
ATOM 4688 C CA . LEU B 1 239 ? -27.688 22.516 1.896 1 93.19 239 LEU B CA 1
ATOM 4689 C C . LEU B 1 239 ? -27.859 21.297 0.997 1 93.19 239 LEU B C 1
ATOM 4691 O O . LEU B 1 239 ? -27.266 21.234 -0.083 1 93.19 239 LEU B O 1
ATOM 4695 N N . LEU B 1 240 ? -28.562 20.391 1.471 1 89.38 240 LEU B N 1
ATOM 4696 C CA . LEU B 1 240 ? -28.781 19.172 0.684 1 89.38 240 LEU B CA 1
ATOM 4697 C C . LEU B 1 240 ? -29.672 19.469 -0.52 1 89.38 240 LEU B C 1
ATOM 4699 O O . LEU B 1 240 ? -29.438 18.953 -1.613 1 89.38 240 LEU B O 1
ATOM 4703 N N . ASN B 1 241 ? -30.703 20.281 -0.295 1 90.69 241 ASN B N 1
ATOM 4704 C CA . ASN B 1 241 ? -31.625 20.672 -1.353 1 90.69 241 ASN B CA 1
ATOM 4705 C C . ASN B 1 241 ? -31.781 22.188 -1.419 1 90.69 241 ASN B C 1
ATOM 4707 O O . ASN B 1 241 ? -32.375 22.797 -0.521 1 90.69 241 ASN B O 1
ATOM 4711 N N . THR B 1 242 ? -31.328 22.75 -2.488 1 91.88 242 THR B N 1
ATOM 4712 C CA . THR B 1 242 ? -31.422 24.188 -2.66 1 91.88 242 THR B CA 1
ATOM 4713 C C . THR B 1 242 ? -32.719 24.562 -3.361 1 91.88 242 THR B C 1
ATOM 4715 O O . THR B 1 242 ? -33.188 23.844 -4.238 1 91.88 242 THR B O 1
ATOM 4718 N N . ARG B 1 243 ? -33.312 25.656 -2.965 1 90.69 243 ARG B N 1
ATOM 4719 C CA . ARG B 1 243 ? -34.594 26.078 -3.527 1 90.69 243 ARG B CA 1
ATOM 4720 C C . ARG B 1 243 ? -34.5 27.469 -4.141 1 90.69 243 ARG B C 1
ATOM 4722 O O . ARG B 1 243 ? -35.344 27.859 -4.938 1 90.69 243 ARG B O 1
ATOM 4729 N N . THR B 1 244 ? -33.594 28.203 -3.742 1 94.06 244 THR B N 1
ATOM 4730 C CA . THR B 1 244 ? -33.438 29.594 -4.199 1 94.06 244 THR B CA 1
ATOM 4731 C C . THR B 1 244 ? -32.031 29.812 -4.781 1 94.06 244 THR B C 1
ATOM 4733 O O . THR B 1 244 ? -31.141 28.984 -4.594 1 94.06 244 THR B O 1
ATOM 4736 N N . ALA B 1 245 ? -31.891 30.875 -5.516 1 94.88 245 ALA B N 1
ATOM 4737 C CA . ALA B 1 245 ? -30.609 31.234 -6.09 1 94.88 245 ALA B CA 1
ATOM 4738 C C . ALA B 1 245 ? -29.578 31.531 -5 1 94.88 245 ALA B C 1
ATOM 4740 O O . ALA B 1 245 ? -28.391 31.234 -5.16 1 94.88 245 ALA B O 1
ATOM 4741 N N . ALA B 1 246 ? -30.047 32.125 -3.984 1 95.06 246 ALA B N 1
ATOM 4742 C CA . ALA B 1 246 ? -29.172 32.438 -2.855 1 95.06 246 ALA B CA 1
ATOM 4743 C C . ALA B 1 246 ? -28.625 31.172 -2.225 1 95.06 246 ALA B C 1
ATOM 4745 O O . ALA B 1 246 ? -27.453 31.094 -1.86 1 95.06 246 ALA B O 1
ATOM 4746 N N . GLU B 1 247 ? -29.484 30.25 -2.082 1 95.38 247 GLU B N 1
ATOM 4747 C CA . GLU B 1 247 ? -29.078 28.953 -1.532 1 95.38 247 GLU B CA 1
ATOM 4748 C C . GLU B 1 247 ? -28.078 28.25 -2.453 1 95.38 247 GLU B C 1
ATOM 4750 O O . GLU B 1 247 ? -27.125 27.625 -1.986 1 95.38 247 GLU B O 1
ATOM 4755 N N . GLU B 1 248 ? -28.281 28.328 -3.695 1 96.06 248 GLU B N 1
ATOM 4756 C CA . GLU B 1 248 ? -27.344 27.766 -4.664 1 96.06 248 GLU B CA 1
ATOM 4757 C C . GLU B 1 248 ? -25.984 28.453 -4.59 1 96.06 248 GLU B C 1
ATOM 4759 O O . GLU B 1 248 ? -24.953 27.797 -4.668 1 96.06 248 GLU B O 1
ATOM 4764 N N . ALA B 1 249 ? -26.109 29.75 -4.488 1 96.75 249 ALA B N 1
ATOM 4765 C CA . ALA B 1 249 ? -24.875 30.531 -4.355 1 96.75 249 ALA B CA 1
ATOM 4766 C C . ALA B 1 249 ? -24.125 30.141 -3.082 1 96.75 249 ALA B C 1
ATOM 4768 O O . ALA B 1 249 ? -22.891 30.047 -3.086 1 96.75 249 ALA B O 1
ATOM 4769 N N . TYR B 1 250 ? -24.844 29.984 -2.051 1 96.88 250 TYR B N 1
ATOM 4770 C CA . TYR B 1 250 ? -24.281 29.531 -0.79 1 96.88 250 TYR B CA 1
ATOM 4771 C C . TYR B 1 250 ? -23.547 28.203 -0.966 1 96.88 250 TYR B C 1
ATOM 4773 O O . TYR B 1 250 ? -22.391 28.062 -0.567 1 96.88 250 TYR B O 1
ATOM 4781 N N . ASN B 1 251 ? -24.188 27.234 -1.542 1 96.62 251 ASN B N 1
ATOM 4782 C CA . ASN B 1 251 ? -23.594 25.906 -1.731 1 96.62 251 ASN B CA 1
ATOM 4783 C C . ASN B 1 251 ? -22.328 25.969 -2.582 1 96.62 251 ASN B C 1
ATOM 4785 O O . ASN B 1 251 ? -21.328 25.344 -2.258 1 96.62 251 ASN B O 1
ATOM 4789 N N . ARG B 1 252 ? -22.391 26.703 -3.611 1 96.88 252 ARG B N 1
ATOM 4790 C CA . ARG B 1 252 ? -21.234 26.828 -4.484 1 96.88 252 ARG B CA 1
ATOM 4791 C C . ARG B 1 252 ? -20.047 27.422 -3.732 1 96.88 252 ARG B C 1
ATOM 4793 O O . ARG B 1 252 ? -18.922 26.922 -3.844 1 96.88 252 ARG B O 1
ATOM 4800 N N . SER B 1 253 ? -20.344 28.469 -3.021 1 97.81 253 SER B N 1
ATOM 4801 C CA . SER B 1 253 ? -19.297 29.125 -2.246 1 97.81 253 SER B CA 1
ATOM 4802 C C . SER B 1 253 ? -18.75 28.219 -1.154 1 97.81 253 SER B C 1
ATOM 4804 O O . SER B 1 253 ? -17.531 28.125 -0.95 1 97.81 253 SER B O 1
ATOM 4806 N N . GLN B 1 254 ? -19.641 27.594 -0.459 1 97.56 254 GLN B N 1
ATOM 4807 C CA . GLN B 1 254 ? -19.281 26.688 0.632 1 97.56 254 GLN B CA 1
ATOM 4808 C C . GLN B 1 254 ? -18.375 25.562 0.141 1 97.56 254 GLN B C 1
ATOM 4810 O O . GLN B 1 254 ? -17.328 25.297 0.744 1 97.56 254 GLN B O 1
ATOM 4815 N N . ILE B 1 255 ? -18.672 24.922 -0.907 1 96.5 255 ILE B N 1
ATOM 4816 C CA . ILE B 1 255 ? -17.953 23.781 -1.46 1 96.5 255 ILE B CA 1
ATOM 4817 C C . ILE B 1 255 ? -16.562 24.234 -1.908 1 96.5 255 ILE B C 1
ATOM 4819 O O . ILE B 1 255 ? -15.555 23.594 -1.589 1 96.5 255 ILE B O 1
ATOM 4823 N N . SER B 1 256 ? -16.547 25.297 -2.582 1 97.38 256 SER B N 1
ATOM 4824 C CA . SER B 1 256 ? -15.266 25.828 -3.07 1 97.38 256 SER B CA 1
ATOM 4825 C C . SER B 1 256 ? -14.359 26.234 -1.917 1 97.38 256 SER B C 1
ATOM 4827 O O . SER B 1 256 ? -13.156 25.953 -1.937 1 97.38 256 SER B O 1
ATOM 4829 N N . THR B 1 257 ? -14.938 26.906 -0.966 1 97.94 257 THR B N 1
ATOM 4830 C CA . THR B 1 257 ? -14.172 27.422 0.166 1 97.94 257 THR B CA 1
ATOM 4831 C C . THR B 1 257 ? -13.672 26.266 1.038 1 97.94 257 THR B C 1
ATOM 4833 O O . THR B 1 257 ? -12.625 26.391 1.685 1 97.94 257 THR B O 1
ATOM 4836 N N . ARG B 1 258 ? -14.344 25.141 1.045 1 97.62 258 ARG B N 1
ATOM 4837 C CA . ARG B 1 258 ? -13.969 23.969 1.831 1 97.62 258 ARG B CA 1
ATOM 4838 C C . ARG B 1 258 ? -12.891 23.156 1.126 1 97.62 258 ARG B C 1
ATOM 4840 O O . ARG B 1 258 ? -12.211 22.344 1.752 1 97.62 258 ARG B O 1
ATOM 4847 N N . ASN B 1 259 ? -12.625 23.328 -0.077 1 96.38 259 ASN B N 1
ATOM 4848 C CA . ASN B 1 259 ? -11.797 22.516 -0.972 1 96.38 259 ASN B CA 1
ATOM 4849 C C . ASN B 1 259 ? -10.375 22.375 -0.445 1 96.38 259 ASN B C 1
ATOM 4851 O O . ASN B 1 259 ? -9.727 21.359 -0.67 1 96.38 259 ASN B O 1
ATOM 4855 N N . PRO B 1 260 ? -9.867 23.391 0.242 1 96.75 260 PRO B N 1
ATOM 4856 C CA . PRO B 1 260 ? -8.477 23.297 0.71 1 96.75 260 PRO B CA 1
ATOM 4857 C C . PRO B 1 260 ? -8.219 22.031 1.533 1 96.75 260 PRO B C 1
ATOM 4859 O O . PRO B 1 260 ? -7.125 21.469 1.476 1 96.75 260 PRO B O 1
ATOM 4862 N N . VAL B 1 261 ? -9.164 21.562 2.268 1 97.06 261 VAL B N 1
ATOM 4863 C CA . VAL B 1 261 ? -8.93 20.406 3.115 1 97.06 261 VAL B CA 1
ATOM 4864 C C . VAL B 1 261 ? -8.758 19.156 2.246 1 97.06 261 VAL B C 1
ATOM 4866 O O . VAL B 1 261 ? -7.965 18.266 2.568 1 97.06 261 VAL B O 1
ATOM 4869 N N . GLU B 1 262 ? -9.484 19.078 1.188 1 93.25 262 GLU B N 1
ATOM 4870 C CA . GLU B 1 262 ? -9.297 17.984 0.236 1 93.25 262 GLU B CA 1
ATOM 4871 C C . GLU B 1 262 ? -7.914 18.062 -0.409 1 93.25 262 GLU B C 1
ATOM 4873 O O . GLU B 1 262 ? -7.238 17.031 -0.553 1 93.25 262 GLU B O 1
ATOM 4878 N N . ARG B 1 263 ? -7.527 19.219 -0.761 1 94.38 263 ARG B N 1
ATOM 4879 C CA . ARG B 1 263 ? -6.203 19.422 -1.337 1 94.38 263 ARG B CA 1
ATOM 4880 C C . ARG B 1 263 ? -5.109 19.078 -0.331 1 94.38 263 ARG B C 1
ATOM 4882 O O . ARG B 1 263 ? -4.086 18.5 -0.695 1 94.38 263 ARG B O 1
ATOM 4889 N N . LEU B 1 264 ? -5.352 19.422 0.858 1 96.69 264 LEU B N 1
ATOM 4890 C CA . LEU B 1 264 ? -4.395 19.125 1.917 1 96.69 264 LEU B CA 1
ATOM 4891 C C . LEU B 1 264 ? -4.094 17.641 1.979 1 96.69 264 LEU B C 1
ATOM 4893 O O . LEU B 1 264 ? -2.93 17.234 2.055 1 96.69 264 LEU B O 1
ATOM 4897 N N . PHE B 1 265 ? -5.113 16.844 1.97 1 95.19 265 PHE B N 1
ATOM 4898 C CA . PHE B 1 265 ? -4.926 15.406 2.084 1 95.19 265 PHE B CA 1
ATOM 4899 C C . PHE B 1 265 ? -4.066 14.875 0.94 1 95.19 265 PHE B C 1
ATOM 4901 O O . PHE B 1 265 ? -3.189 14.039 1.149 1 95.19 265 PHE B O 1
ATOM 4908 N N . GLY B 1 266 ? -4.285 15.391 -0.236 1 91.38 266 GLY B N 1
ATOM 4909 C CA . GLY B 1 266 ? -3.449 15.016 -1.367 1 91.38 266 GLY B CA 1
ATOM 4910 C C . GLY B 1 266 ? -1.992 15.406 -1.186 1 91.38 266 GLY B C 1
ATOM 4911 O O . GLY B 1 266 ? -1.098 14.586 -1.394 1 91.38 266 GLY B O 1
ATOM 4912 N N . VAL B 1 267 ? -1.805 16.578 -0.772 1 94 267 VAL B N 1
ATOM 4913 C CA . VAL B 1 267 ? -0.455 17.109 -0.597 1 94 267 VAL B CA 1
ATOM 4914 C C . VAL B 1 267 ? 0.253 16.359 0.526 1 94 267 VAL B C 1
ATOM 4916 O O . VAL B 1 267 ? 1.412 15.961 0.382 1 94 267 VAL B O 1
ATOM 4919 N N . LEU B 1 268 ? -0.449 16.172 1.593 1 95.81 268 LEU B N 1
ATOM 4920 C CA . LEU B 1 268 ? 0.111 15.5 2.764 1 95.81 268 LEU B CA 1
ATOM 4921 C C . LEU B 1 268 ? 0.522 14.07 2.432 1 95.81 268 LEU B C 1
ATOM 4923 O O . LEU B 1 268 ? 1.638 13.648 2.75 1 95.81 268 LEU B O 1
ATOM 4927 N N . LYS B 1 269 ? -0.323 13.336 1.767 1 93.06 269 LYS B N 1
ATOM 4928 C CA . LYS B 1 269 ? -0.052 11.945 1.437 1 93.06 269 LYS B CA 1
ATOM 4929 C C . LYS B 1 269 ? 1.011 11.828 0.347 1 93.06 269 LYS B C 1
ATOM 4931 O O . LYS B 1 269 ? 1.76 10.852 0.302 1 93.06 269 LYS B O 1
ATOM 4936 N N . ARG B 1 270 ? 1.108 12.82 -0.453 1 90.69 270 ARG B N 1
ATOM 4937 C CA . ARG B 1 270 ? 2.17 12.844 -1.454 1 90.69 270 ARG B CA 1
ATOM 4938 C C . ARG B 1 270 ? 3.521 13.148 -0.813 1 90.69 270 ARG B C 1
ATOM 4940 O O . ARG B 1 270 ? 4.543 12.594 -1.218 1 90.69 270 ARG B O 1
ATOM 4947 N N . ARG B 1 271 ? 3.475 14.023 0.073 1 94.25 271 ARG B N 1
ATOM 4948 C CA . ARG B 1 271 ? 4.711 14.352 0.778 1 94.25 271 ARG B CA 1
ATOM 4949 C C . ARG B 1 271 ? 5.199 13.164 1.604 1 94.25 271 ARG B C 1
ATOM 4951 O O . ARG B 1 271 ? 6.391 12.852 1.601 1 94.25 271 ARG B O 1
ATOM 4958 N N . PHE B 1 272 ? 4.25 12.57 2.262 1 96.06 272 PHE B N 1
ATOM 4959 C CA . PHE B 1 272 ? 4.582 11.43 3.105 1 96.06 272 PHE B CA 1
ATOM 4960 C C . PHE B 1 272 ? 3.773 10.203 2.699 1 96.06 272 PHE B C 1
ATOM 4962 O O . PHE B 1 272 ? 2.768 9.875 3.332 1 96.06 272 PHE B O 1
ATOM 4969 N N . PRO B 1 273 ? 4.305 9.406 1.854 1 92.31 273 PRO B N 1
ATOM 4970 C CA . PRO B 1 273 ? 3.596 8.25 1.296 1 92.31 273 PRO B CA 1
ATOM 4971 C C . PRO B 1 273 ? 3.316 7.172 2.336 1 92.31 273 PRO B C 1
ATOM 4973 O O . PRO B 1 273 ? 2.475 6.297 2.115 1 92.31 273 PRO B O 1
ATOM 4976 N N . CYS B 1 274 ? 4.004 7.18 3.438 1 94.12 274 CYS B N 1
ATOM 4977 C CA . CYS B 1 274 ? 3.686 6.219 4.488 1 94.12 274 CYS B CA 1
ATOM 4978 C C . CYS B 1 274 ? 2.23 6.348 4.918 1 94.12 274 CYS B C 1
ATOM 4980 O O . CYS B 1 274 ? 1.636 5.383 5.406 1 94.12 274 CYS B O 1
ATOM 4982 N N . LEU B 1 275 ? 1.652 7.473 4.668 1 94.44 275 LEU B N 1
ATOM 4983 C CA . LEU B 1 275 ? 0.274 7.734 5.07 1 94.44 275 LEU B CA 1
ATOM 4984 C C . LEU B 1 275 ? -0.706 7.121 4.074 1 94.44 275 LEU B C 1
ATOM 4986 O O . LEU B 1 275 ? -1.91 7.066 4.336 1 94.44 275 LEU B O 1
ATOM 4990 N N . GLN B 1 276 ? -0.196 6.684 2.992 1 86.75 276 GLN B N 1
ATOM 4991 C CA . GLN B 1 276 ? -1.08 6.164 1.953 1 86.75 276 GLN B CA 1
ATOM 4992 C C . GLN B 1 276 ? -0.826 4.684 1.702 1 86.75 276 GLN B C 1
ATOM 4994 O O . GLN B 1 276 ? -1.744 3.941 1.346 1 86.75 276 GLN B O 1
ATOM 4999 N N . ASN B 1 277 ? 0.388 4.23 1.811 1 79.94 277 ASN B N 1
ATOM 5000 C CA . ASN B 1 277 ? 0.802 2.896 1.393 1 79.94 277 ASN B CA 1
ATOM 5001 C C . ASN B 1 277 ? 0.469 1.849 2.451 1 79.94 277 ASN B C 1
ATOM 5003 O O . ASN B 1 277 ? 0.512 0.648 2.178 1 79.94 277 ASN B O 1
ATOM 5007 N N . GLY B 1 278 ? 0.019 2.244 3.605 1 80.5 278 GLY B N 1
ATOM 5008 C CA . GLY B 1 278 ? -0.209 1.312 4.699 1 80.5 278 GLY B CA 1
ATOM 5009 C C . GLY B 1 278 ? 0.94 1.257 5.688 1 80.5 278 GLY B C 1
ATOM 5010 O O . GLY B 1 278 ? 1.999 0.701 5.387 1 80.5 278 GLY B O 1
ATOM 5011 N N . ILE B 1 279 ? 0.716 1.723 6.836 1 84.44 279 ILE B N 1
ATOM 5012 C CA . ILE B 1 279 ? 1.757 1.779 7.855 1 84.44 279 ILE B CA 1
ATOM 5013 C C . ILE B 1 279 ? 1.881 0.421 8.539 1 84.44 279 ILE B C 1
ATOM 5015 O O . ILE B 1 279 ? 0.915 -0.08 9.117 1 84.44 279 ILE B O 1
ATOM 5019 N N . GLY B 1 280 ? 3.076 -0.155 8.367 1 82.75 280 GLY B N 1
ATOM 5020 C CA . GLY B 1 280 ? 3.334 -1.468 8.938 1 82.75 280 GLY B CA 1
ATOM 5021 C C . GLY B 1 280 ? 3.885 -1.405 10.352 1 82.75 280 GLY B C 1
ATOM 5022 O O . GLY B 1 280 ? 4.902 -2.031 10.656 1 82.75 280 GLY B O 1
ATOM 5023 N N . LEU B 1 281 ? 3.33 -0.628 11.203 1 88.81 281 LEU B N 1
ATOM 5024 C CA . LEU B 1 281 ? 3.686 -0.528 12.609 1 88.81 281 LEU B CA 1
ATOM 5025 C C . LEU B 1 281 ? 2.559 -1.057 13.492 1 88.81 281 LEU B C 1
ATOM 5027 O O . LEU B 1 281 ? 1.454 -1.315 13.008 1 88.81 281 LEU B O 1
ATOM 5031 N N . LYS B 1 282 ? 2.939 -1.324 14.664 1 87.69 282 LYS B N 1
ATOM 5032 C CA . LYS B 1 282 ? 1.878 -1.624 15.625 1 87.69 282 LYS B CA 1
ATOM 5033 C C . LYS B 1 282 ? 0.884 -0.47 15.719 1 87.69 282 LYS B C 1
ATOM 5035 O O . LYS B 1 282 ? 1.271 0.697 15.633 1 87.69 282 LYS B O 1
ATOM 5040 N N . ILE B 1 283 ? -0.299 -0.797 15.945 1 88.5 283 ILE B N 1
ATOM 5041 C CA . ILE B 1 283 ? -1.414 0.142 15.891 1 88.5 283 ILE B CA 1
ATOM 5042 C C . ILE B 1 283 ? -1.166 1.302 16.844 1 88.5 283 ILE B C 1
ATOM 5044 O O . ILE B 1 283 ? -1.501 2.449 16.547 1 88.5 283 ILE B O 1
ATOM 5048 N N . GLN B 1 284 ? -0.593 1.044 18.031 1 90.69 284 GLN B N 1
ATOM 5049 C CA . GLN B 1 284 ? -0.387 2.066 19.047 1 90.69 284 GLN B CA 1
ATOM 5050 C C . GLN B 1 284 ? 0.662 3.082 18.609 1 90.69 284 GLN B C 1
ATOM 5052 O O . GLN B 1 284 ? 0.697 4.207 19.109 1 90.69 284 GLN B O 1
ATOM 5057 N N . ASN B 1 285 ? 1.446 2.715 17.625 1 92.88 285 ASN B N 1
ATOM 5058 C CA . ASN B 1 285 ? 2.551 3.564 17.188 1 92.88 285 ASN B CA 1
ATOM 5059 C C . ASN B 1 285 ? 2.193 4.363 15.945 1 92.88 285 ASN B C 1
ATOM 5061 O O . ASN B 1 285 ? 2.988 5.176 15.469 1 92.88 285 ASN B O 1
ATOM 5065 N N . ILE B 1 286 ? 1.011 4.184 15.445 1 95.06 286 ILE B N 1
ATOM 5066 C CA . ILE B 1 286 ? 0.639 4.777 14.164 1 95.06 286 ILE B CA 1
ATOM 5067 C C . ILE B 1 286 ? 0.177 6.219 14.383 1 95.06 286 ILE B C 1
ATOM 5069 O O . ILE B 1 286 ? 0.589 7.125 13.656 1 95.06 286 ILE B O 1
ATOM 5073 N N . PRO B 1 287 ? -0.607 6.535 15.406 1 96.88 287 PRO B N 1
ATOM 5074 C CA . PRO B 1 287 ? -1.089 7.91 15.578 1 96.88 287 PRO B CA 1
ATOM 5075 C C . PRO B 1 287 ? 0.047 8.922 15.727 1 96.88 287 PRO B C 1
ATOM 5077 O O . PRO B 1 287 ? 0.037 9.961 15.07 1 96.88 287 PRO B O 1
ATOM 5080 N N . PRO B 1 288 ? 1.112 8.602 16.484 1 97.94 288 PRO B N 1
ATOM 5081 C CA . PRO B 1 288 ? 2.221 9.555 16.562 1 97.94 288 PRO B CA 1
ATOM 5082 C C . PRO B 1 288 ? 2.855 9.82 15.195 1 97.94 288 PRO B C 1
ATOM 5084 O O . PRO B 1 288 ? 3.316 10.938 14.93 1 97.94 288 PRO B O 1
ATOM 5087 N N . VAL B 1 289 ? 2.891 8.812 14.359 1 98.19 289 VAL B N 1
ATOM 5088 C CA . VAL B 1 289 ? 3.449 8.984 13.023 1 98.19 289 VAL B CA 1
ATOM 5089 C C . VAL B 1 289 ? 2.598 9.977 12.234 1 98.19 289 VAL B C 1
ATOM 5091 O O . VAL B 1 289 ? 3.129 10.859 11.562 1 98.19 289 VAL B O 1
ATOM 5094 N N . ILE B 1 290 ? 1.3 9.859 12.336 1 98.31 290 ILE B N 1
ATOM 5095 C CA . ILE B 1 290 ? 0.371 10.734 11.633 1 98.31 290 ILE B CA 1
ATOM 5096 C C . ILE B 1 290 ? 0.563 12.172 12.109 1 98.31 290 ILE B C 1
ATOM 5098 O O . ILE B 1 290 ? 0.691 13.094 11.297 1 98.31 290 ILE B O 1
ATOM 5102 N N . VAL B 1 291 ? 0.646 12.336 13.391 1 98.62 291 VAL B N 1
ATOM 5103 C CA . VAL B 1 291 ? 0.817 13.656 13.984 1 98.62 291 VAL B CA 1
ATOM 5104 C C . VAL B 1 291 ? 2.172 14.234 13.578 1 98.62 291 VAL B C 1
ATOM 5106 O O . VAL B 1 291 ? 2.277 15.422 13.258 1 98.62 291 VAL B O 1
ATOM 5109 N N . ALA B 1 292 ? 3.168 13.414 13.602 1 98.81 292 ALA B N 1
ATOM 5110 C CA . ALA B 1 292 ? 4.5 13.852 13.203 1 98.81 292 ALA B CA 1
ATOM 5111 C C . ALA B 1 292 ? 4.5 14.359 11.766 1 98.81 292 ALA B C 1
ATOM 5113 O O . ALA B 1 292 ? 5.074 15.414 11.469 1 98.81 292 ALA B O 1
ATOM 5114 N N . CYS B 1 293 ? 3.865 13.625 10.891 1 98.56 293 CYS B N 1
ATOM 5115 C CA . CYS B 1 293 ? 3.787 14.031 9.492 1 98.56 293 CYS B CA 1
ATOM 5116 C C . CYS B 1 293 ? 3.039 15.352 9.352 1 98.56 293 CYS B C 1
ATOM 5118 O O . CYS B 1 293 ? 3.414 16.203 8.539 1 98.56 293 CYS B O 1
ATOM 5120 N N . ALA B 1 294 ? 2.018 15.516 10.148 1 98.75 294 ALA B N 1
ATOM 5121 C CA . ALA B 1 294 ? 1.273 16.781 10.141 1 98.75 294 ALA B CA 1
ATOM 5122 C C . ALA B 1 294 ? 2.158 17.938 10.578 1 98.75 294 ALA B C 1
ATOM 5124 O O . ALA B 1 294 ? 2.148 19 9.961 1 98.75 294 ALA B O 1
ATOM 5125 N N . VAL B 1 295 ? 2.883 17.719 11.625 1 98.81 295 VAL B N 1
ATOM 5126 C CA . VAL B 1 295 ? 3.801 18.734 12.133 1 98.81 295 VAL B CA 1
ATOM 5127 C C . VAL B 1 295 ? 4.836 19.078 11.062 1 98.81 295 VAL B C 1
ATOM 5129 O O . VAL B 1 295 ? 5.09 20.266 10.797 1 98.81 295 VAL B O 1
ATOM 5132 N N . LEU B 1 296 ? 5.383 18.062 10.461 1 98.69 296 LEU B N 1
ATOM 5133 C CA . LEU B 1 296 ? 6.41 18.266 9.445 1 98.69 296 LEU B CA 1
ATOM 5134 C C . LEU B 1 296 ? 5.852 19.031 8.258 1 98.69 296 LEU B C 1
ATOM 5136 O O . LEU B 1 296 ? 6.555 19.859 7.664 1 98.69 296 LEU B O 1
ATOM 5140 N N . HIS B 1 297 ? 4.684 18.75 7.891 1 98.06 297 HIS B N 1
ATOM 5141 C CA . HIS B 1 297 ? 4.039 19.484 6.812 1 98.06 297 HIS B CA 1
ATOM 5142 C C . HIS B 1 297 ? 3.98 20.984 7.125 1 98.06 297 HIS B C 1
ATOM 5144 O O . HIS B 1 297 ? 4.324 21.812 6.277 1 98.06 297 HIS B O 1
ATOM 5150 N N . ASN B 1 298 ? 3.52 21.312 8.336 1 98.19 298 ASN B N 1
ATOM 5151 C CA . ASN B 1 298 ? 3.438 22.719 8.734 1 98.19 298 ASN B CA 1
ATOM 5152 C C . ASN B 1 298 ? 4.816 23.375 8.789 1 98.19 298 ASN B C 1
ATOM 5154 O O . ASN B 1 298 ? 4.973 24.531 8.422 1 98.19 298 ASN B O 1
ATOM 5158 N N . ILE B 1 299 ? 5.793 22.625 9.266 1 98.06 299 ILE B N 1
ATOM 5159 C CA . ILE B 1 299 ? 7.156 23.141 9.297 1 98.06 299 ILE B CA 1
ATOM 5160 C C . ILE B 1 299 ? 7.637 23.422 7.879 1 98.06 299 ILE B C 1
ATOM 5162 O O . ILE B 1 299 ? 8.219 24.469 7.609 1 98.06 299 ILE B O 1
ATOM 5166 N N . ALA B 1 300 ? 7.414 22.469 7.027 1 96.94 300 ALA B N 1
ATOM 5167 C CA . ALA B 1 300 ? 7.797 22.625 5.629 1 96.94 300 ALA B CA 1
ATOM 5168 C C . ALA B 1 300 ? 7.137 23.859 5.023 1 96.94 300 ALA B C 1
ATOM 5170 O O . ALA B 1 300 ? 7.777 24.625 4.289 1 96.94 300 ALA B O 1
ATOM 5171 N N . LEU B 1 301 ? 5.879 24.078 5.312 1 95.06 301 LEU B N 1
ATOM 5172 C CA . LEU B 1 301 ? 5.148 25.234 4.816 1 95.06 301 LEU B CA 1
ATOM 5173 C C . LEU B 1 301 ? 5.766 26.531 5.34 1 95.06 301 LEU B C 1
ATOM 5175 O O . LEU B 1 301 ? 5.949 27.484 4.582 1 95.06 301 LEU B O 1
ATOM 5179 N N . SER B 1 302 ? 6.078 26.562 6.562 1 94.38 302 SER B N 1
ATOM 5180 C CA . SER B 1 302 ? 6.629 27.766 7.195 1 94.38 302 SER B CA 1
ATOM 5181 C C . SER B 1 302 ? 8.008 28.094 6.641 1 94.38 302 SER B C 1
ATOM 5183 O O . SER B 1 302 ? 8.414 29.266 6.625 1 94.38 302 SER B O 1
ATOM 5185 N N . ARG B 1 303 ? 8.633 27.078 6.152 1 93.75 303 ARG B N 1
ATOM 5186 C CA . ARG B 1 303 ? 10 27.266 5.672 1 93.75 303 ARG B CA 1
ATOM 5187 C C . ARG B 1 303 ? 10.047 27.266 4.148 1 93.75 303 ARG B C 1
ATOM 5189 O O . ARG B 1 303 ? 11.125 27.203 3.557 1 93.75 303 ARG B O 1
ATOM 5196 N N . SER B 1 304 ? 8.906 27.156 3.449 1 89 304 SER B N 1
ATOM 5197 C CA . SER B 1 304 ? 8.742 27.234 2 1 89 304 SER B CA 1
ATOM 5198 C C . SER B 1 304 ? 9.422 26.047 1.312 1 89 304 SER B C 1
ATOM 5200 O O . SER B 1 304 ? 10.086 26.219 0.285 1 89 304 SER B O 1
ATOM 5202 N N . ASP B 1 305 ? 9.398 24.953 2.016 1 88.69 305 ASP B N 1
ATOM 5203 C CA . ASP B 1 305 ? 9.844 23.703 1.396 1 88.69 305 ASP B CA 1
ATOM 5204 C C . ASP B 1 305 ? 8.766 23.125 0.491 1 88.69 305 ASP B C 1
ATOM 5206 O O . ASP B 1 305 ? 7.875 22.406 0.959 1 88.69 305 ASP B O 1
ATOM 5210 N N . GLU B 1 306 ? 8.766 23.484 -0.75 1 77.31 306 GLU B N 1
ATOM 5211 C CA . GLU B 1 306 ? 7.715 23.047 -1.665 1 77.31 306 GLU B CA 1
ATOM 5212 C C . GLU B 1 306 ? 8.008 21.656 -2.207 1 77.31 306 GLU B C 1
ATOM 5214 O O . GLU B 1 306 ? 9.172 21.25 -2.293 1 77.31 306 GLU B O 1
ATOM 5219 N N . LEU B 1 307 ? 6.902 20.906 -2.303 1 75.81 307 LEU B N 1
ATOM 5220 C CA . LEU B 1 307 ? 7.047 19.609 -2.945 1 75.81 307 LEU B CA 1
ATOM 5221 C C . LEU B 1 307 ? 7.461 19.766 -4.406 1 75.81 307 LEU B C 1
ATOM 5223 O O . LEU B 1 307 ? 7.066 20.734 -5.062 1 75.81 307 LEU B O 1
ATOM 5227 N N . LEU B 1 308 ? 8.414 18.922 -4.766 1 66.19 308 LEU B N 1
ATOM 5228 C CA . LEU B 1 308 ? 8.852 18.953 -6.156 1 66.19 308 LEU B CA 1
ATOM 5229 C C . LEU B 1 308 ? 7.805 18.344 -7.074 1 66.19 308 LEU B C 1
ATOM 5231 O O . LEU B 1 308 ? 7.07 17.438 -6.664 1 66.19 308 LEU B O 1
ATOM 5235 N N . ASP B 1 309 ? 7.523 18.922 -8.266 1 55.78 309 ASP B N 1
ATOM 5236 C CA . ASP B 1 309 ? 6.547 18.547 -9.281 1 55.78 309 ASP B CA 1
ATOM 5237 C C . ASP B 1 309 ? 6.617 17.047 -9.586 1 55.78 309 ASP B C 1
ATOM 5239 O O . ASP B 1 309 ? 5.594 16.406 -9.844 1 55.78 309 ASP B O 1
ATOM 5243 N N . GLU B 1 310 ? 7.82 16.562 -9.781 1 50.31 310 GLU B N 1
ATOM 5244 C CA . GLU B 1 310 ? 8.023 15.18 -10.195 1 50.31 310 GLU B CA 1
ATOM 5245 C C . GLU B 1 310 ? 7.336 14.211 -9.234 1 50.31 310 GLU B C 1
ATOM 5247 O O . GLU B 1 310 ? 6.938 13.117 -9.625 1 50.31 310 GLU B O 1
ATOM 5252 N N . ASP B 1 311 ? 7.316 14.586 -8.086 1 50.22 311 ASP B N 1
ATOM 5253 C CA . ASP B 1 311 ? 6.758 13.719 -7.051 1 50.22 311 ASP B CA 1
ATOM 5254 C C . ASP B 1 311 ? 5.23 13.695 -7.121 1 50.22 311 ASP B C 1
ATOM 5256 O O . ASP B 1 311 ? 4.586 12.875 -6.461 1 50.22 311 ASP B O 1
ATOM 5260 N N . ILE B 1 312 ? 4.734 14.594 -7.977 1 43.47 312 ILE B N 1
ATOM 5261 C CA . ILE B 1 312 ? 3.303 14.805 -8.164 1 43.47 312 ILE B CA 1
ATOM 5262 C C . ILE B 1 312 ? 2.717 13.641 -8.969 1 43.47 312 ILE B C 1
ATOM 5264 O O . ILE B 1 312 ? 1.496 13.492 -9.047 1 43.47 312 ILE B O 1
ATOM 5268 N N . SER B 1 313 ? 3.59 12.961 -9.586 1 41.94 313 SER B N 1
ATOM 5269 C CA . SER B 1 313 ? 3.025 11.953 -10.477 1 41.94 313 SER B CA 1
ATOM 5270 C C . SER B 1 313 ? 2.447 10.781 -9.695 1 41.94 313 SER B C 1
ATOM 5272 O O . SER B 1 313 ? 2.027 9.781 -10.281 1 41.94 313 SER B O 1
ATOM 5274 N N . LEU B 1 314 ? 2.646 10.828 -8.508 1 44.53 314 LEU B N 1
ATOM 5275 C CA . LEU B 1 314 ? 1.968 9.688 -7.902 1 44.53 314 LEU B CA 1
ATOM 5276 C C . LEU B 1 314 ? 0.456 9.883 -7.914 1 44.53 314 LEU B C 1
ATOM 5278 O O . LEU B 1 314 ? -0.039 10.93 -7.488 1 44.53 314 LEU B O 1
ATOM 5282 N N . PRO B 1 315 ? -0.183 9.211 -8.758 1 40.84 315 PRO B N 1
ATOM 5283 C CA . PRO B 1 315 ? -1.629 9.445 -8.781 1 40.84 315 PRO B CA 1
ATOM 5284 C C . PRO B 1 315 ? -2.246 9.453 -7.383 1 40.84 315 PRO B C 1
ATOM 5286 O O . PRO B 1 315 ? -1.931 8.594 -6.559 1 40.84 315 PRO B O 1
ATOM 5289 N N . TYR B 1 316 ? -2.471 10.664 -6.957 1 41.28 316 TYR B N 1
ATOM 5290 C CA . TYR B 1 316 ? -3.363 10.766 -5.805 1 41.28 316 TYR B CA 1
ATOM 5291 C C . TYR B 1 316 ? -4.629 9.945 -6.023 1 41.28 316 TYR B C 1
ATOM 5293 O O . TYR B 1 316 ? -5.352 10.156 -7 1 41.28 316 TYR B O 1
ATOM 5301 N N . VAL B 1 317 ? -4.656 8.781 -5.535 1 43.84 317 VAL B N 1
ATOM 5302 C CA . VAL B 1 317 ? -5.949 8.109 -5.52 1 43.84 317 VAL B CA 1
ATOM 5303 C C . VAL B 1 317 ? -6.984 8.984 -4.816 1 43.84 317 VAL B C 1
ATOM 5305 O O . VAL B 1 317 ? -6.875 9.242 -3.617 1 43.84 317 VAL B O 1
ATOM 5308 N N . GLU B 1 318 ? -7.551 9.891 -5.551 1 41.31 318 GLU B N 1
ATOM 5309 C CA . GLU B 1 318 ? -8.695 10.594 -4.977 1 41.31 318 GLU B CA 1
ATOM 5310 C C . GLU B 1 318 ? -9.586 9.641 -4.191 1 41.31 318 GLU B C 1
ATOM 5312 O O . GLU B 1 318 ? -10.047 8.625 -4.727 1 41.31 318 GLU B O 1
ATOM 5317 N N . GLU B 1 319 ? -9.289 9.422 -2.998 1 43.72 319 GLU B N 1
ATOM 5318 C CA . GLU B 1 319 ? -10.312 8.727 -2.223 1 43.72 319 GLU B CA 1
ATOM 5319 C C . GLU B 1 319 ? -11.711 9.219 -2.596 1 43.72 319 GLU B C 1
ATOM 5321 O O . GLU B 1 319 ? -12 10.414 -2.531 1 43.72 319 GLU B O 1
ATOM 5326 N N . GLU B 1 320 ? -12.195 8.68 -3.627 1 40.88 320 GLU B N 1
ATOM 5327 C CA . GLU B 1 320 ? -13.562 9.094 -3.91 1 40.88 320 GLU B CA 1
ATOM 5328 C C . GLU B 1 320 ? -14.352 9.305 -2.621 1 40.88 320 GLU B C 1
ATOM 5330 O O . GLU B 1 320 ? -14.227 8.531 -1.675 1 40.88 320 GLU B O 1
ATOM 5335 N N . SER B 1 321 ? -14.742 10.461 -2.453 1 41.22 321 SER B N 1
ATOM 5336 C CA . SER B 1 321 ? -15.68 10.883 -1.42 1 41.22 321 SER B CA 1
ATOM 5337 C C . SER B 1 321 ? -16.766 9.828 -1.206 1 41.22 321 SER B C 1
ATOM 5339 O O . SER B 1 321 ? -17.484 9.461 -2.145 1 41.22 321 SER B O 1
ATOM 5341 N N . MET B 1 322 ? -16.5 8.781 -0.557 1 39.12 322 MET B N 1
ATOM 5342 C CA . MET B 1 322 ? -17.672 7.988 -0.216 1 39.12 322 MET B CA 1
ATOM 5343 C C . MET B 1 322 ? -18.875 8.891 0.02 1 39.12 322 MET B C 1
ATOM 5345 O O . MET B 1 322 ? -18.781 9.891 0.728 1 39.12 322 MET B O 1
ATOM 5349 N N . VAL B 1 323 ? -19.766 8.797 -0.852 1 39.94 323 VAL B N 1
ATOM 5350 C CA . VAL B 1 323 ? -21.062 9.398 -0.547 1 39.94 323 VAL B CA 1
ATOM 5351 C C . VAL B 1 323 ? -21.375 9.219 0.934 1 39.94 323 VAL B C 1
ATOM 5353 O O . VAL B 1 323 ? -21.5 8.086 1.414 1 39.94 323 VAL B O 1
ATOM 5356 N N . GLN B 1 324 ? -20.891 10.055 1.763 1 45.41 324 GLN B N 1
ATOM 5357 C CA . GLN B 1 324 ? -21.266 10.062 3.174 1 45.41 324 GLN B CA 1
ATOM 5358 C C . GLN B 1 324 ? -22.781 9.938 3.35 1 45.41 324 GLN B C 1
ATOM 5360 O O . GLN B 1 324 ? -23.547 10.609 2.652 1 45.41 324 GLN B O 1
ATOM 5365 N N . GLN B 1 325 ? -23.219 8.852 3.82 1 46.75 325 GLN B N 1
ATOM 5366 C CA . GLN B 1 325 ? -24.609 8.797 4.227 1 46.75 325 GLN B CA 1
ATOM 5367 C C . GLN B 1 325 ? -25.016 10.062 4.977 1 46.75 325 GLN B C 1
ATOM 5369 O O . GLN B 1 325 ? -24.344 10.469 5.926 1 46.75 325 GLN B O 1
ATOM 5374 N N . PRO B 1 326 ? -25.844 10.812 4.371 1 47.47 326 PRO B N 1
ATOM 5375 C CA . PRO B 1 326 ? -26.375 11.961 5.105 1 47.47 326 PRO B CA 1
ATOM 5376 C C . PRO B 1 326 ? -26.781 11.609 6.531 1 47.47 326 PRO B C 1
ATOM 5378 O O . PRO B 1 326 ? -27.328 10.531 6.773 1 47.47 326 PRO B O 1
ATOM 5381 N N . ILE B 1 327 ? -26.062 12.055 7.504 1 48.78 327 ILE B N 1
ATOM 5382 C CA . ILE B 1 327 ? -26.516 11.891 8.875 1 48.78 327 ILE B CA 1
ATOM 5383 C C . ILE B 1 327 ? -28 12.266 8.969 1 48.78 327 ILE B C 1
ATOM 5385 O O . ILE B 1 327 ? -28.453 13.188 8.297 1 48.78 327 ILE B O 1
ATOM 5389 N N . GLY B 1 328 ? -28.75 11.445 9.453 1 43.31 328 GLY B N 1
ATOM 5390 C CA . GLY B 1 328 ? -30.141 11.727 9.773 1 43.31 328 GLY B CA 1
ATOM 5391 C C . GLY B 1 328 ? -30.344 13.117 10.359 1 43.31 328 GLY B C 1
ATOM 5392 O O . GLY B 1 328 ? -29.422 13.695 10.93 1 43.31 328 GLY B O 1
ATOM 5393 N N . LEU B 1 329 ? -31.328 13.852 9.867 1 46.06 329 LEU B N 1
ATOM 5394 C CA . LEU B 1 329 ? -31.922 15.148 10.164 1 46.06 329 LEU B CA 1
ATOM 5395 C C . LEU B 1 329 ? -31.812 15.461 11.656 1 46.06 329 LEU B C 1
ATOM 5397 O O . LEU B 1 329 ? -31.984 16.609 12.062 1 46.06 329 LEU B O 1
ATOM 5401 N N . GLU B 1 330 ? -31.703 14.516 12.398 1 46.34 330 GLU B N 1
ATOM 5402 C CA . GLU B 1 330 ? -31.969 14.82 13.805 1 46.34 330 GLU B CA 1
ATOM 5403 C C . GLU B 1 330 ? -30.844 15.648 14.414 1 46.34 330 GLU B C 1
ATOM 5405 O O . GLU B 1 330 ? -31.031 16.328 15.422 1 46.34 330 GLU B O 1
ATOM 5410 N N . THR B 1 331 ? -29.625 15.547 13.891 1 52.5 331 THR B N 1
ATOM 5411 C CA . THR B 1 331 ? -28.562 16.203 14.648 1 52.5 331 THR B CA 1
ATOM 5412 C C . THR B 1 331 ? -28.359 17.641 14.141 1 52.5 331 THR B C 1
ATOM 5414 O O . THR B 1 331 ? -27.484 18.344 14.633 1 52.5 331 THR B O 1
ATOM 5417 N N . ASN B 1 332 ? -28.984 17.969 13.094 1 52.59 332 ASN B N 1
ATOM 5418 C CA . ASN B 1 332 ? -28.953 19.344 12.609 1 52.59 332 ASN B CA 1
ATOM 5419 C C . ASN B 1 332 ? -29.656 20.297 13.578 1 52.59 332 ASN B C 1
ATOM 5421 O O . ASN B 1 332 ? -30.797 20.031 13.984 1 52.59 332 ASN B O 1
ATOM 5425 N N . GLN B 1 333 ? -28.891 20.953 14.383 1 59.19 333 GLN B N 1
ATOM 5426 C CA . GLN B 1 333 ? -29.453 21.938 15.312 1 59.19 333 GLN B CA 1
ATOM 5427 C C . GLN B 1 333 ? -29.125 23.359 14.859 1 59.19 333 GLN B C 1
ATOM 5429 O O . GLN B 1 333 ? -27.984 23.672 14.516 1 59.19 333 GLN B O 1
ATOM 5434 N N . ASN B 1 334 ? -30.141 24.25 14.883 1 64.38 334 ASN B N 1
ATOM 5435 C CA . ASN B 1 334 ? -30.125 25.719 14.82 1 64.38 334 ASN B CA 1
ATOM 5436 C C . ASN B 1 334 ? -29.5 26.203 13.516 1 64.38 334 ASN B C 1
ATOM 5438 O O . ASN B 1 334 ? -28.312 26.516 13.469 1 64.38 334 ASN B O 1
ATOM 5442 N N . PHE B 1 335 ? -30.125 26.172 12.461 1 77.81 335 PHE B N 1
ATOM 5443 C CA . PHE B 1 335 ? -29.766 26.594 11.109 1 77.81 335 PHE B CA 1
ATOM 5444 C C . PHE B 1 335 ? -29.766 28.109 10.992 1 77.81 335 PHE B C 1
ATOM 5446 O O . PHE B 1 335 ? -29.656 28.641 9.883 1 77.81 335 PHE B O 1
ATOM 5453 N N . ILE B 1 336 ? -29.766 28.719 12.18 1 84.44 336 ILE B N 1
ATOM 5454 C CA . ILE B 1 336 ? -30 30.156 12.164 1 84.44 336 ILE B CA 1
ATOM 5455 C C . ILE B 1 336 ? -28.812 30.875 11.531 1 84.44 336 ILE B C 1
ATOM 5457 O O . ILE B 1 336 ? -28.984 31.75 10.688 1 84.44 336 ILE B O 1
ATOM 5461 N N . VAL B 1 337 ? -27.703 30.484 11.961 1 89.75 337 VAL B N 1
ATOM 5462 C CA . VAL B 1 337 ? -26.5 31.141 11.461 1 89.75 337 VAL B CA 1
ATOM 5463 C C . VAL B 1 337 ? -26.375 30.922 9.953 1 89.75 337 VAL B C 1
ATOM 5465 O O . VAL B 1 337 ? -26.125 31.859 9.195 1 89.75 337 VAL B O 1
ATOM 5468 N N . ARG B 1 338 ? -26.484 29.703 9.539 1 92.88 338 ARG B N 1
ATOM 5469 C CA . ARG B 1 338 ? -26.406 29.406 8.109 1 92.88 338 ARG B CA 1
ATOM 5470 C C . ARG B 1 338 ? -27.453 30.203 7.328 1 92.88 338 ARG B C 1
ATOM 5472 O O . ARG B 1 338 ? -27.141 30.812 6.305 1 92.88 338 ARG B O 1
ATOM 5479 N N . THR B 1 339 ? -28.672 30.203 7.828 1 91.88 339 THR B N 1
ATOM 5480 C CA . THR B 1 339 ? -29.766 30.922 7.18 1 91.88 339 THR B CA 1
ATOM 5481 C C . THR B 1 339 ? -29.469 32.406 7.117 1 91.88 339 THR B C 1
ATOM 5483 O O . THR B 1 339 ? -29.719 33.062 6.098 1 91.88 339 THR B O 1
ATOM 5486 N N . ASN B 1 340 ? -29.016 32.906 8.195 1 92.69 340 ASN B N 1
ATOM 5487 C CA . ASN B 1 340 ? -28.672 34.344 8.234 1 92.69 340 ASN B CA 1
ATOM 5488 C C . ASN B 1 340 ? -27.609 34.688 7.199 1 92.69 340 ASN B C 1
ATOM 5490 O O . ASN B 1 340 ? -27.719 35.688 6.512 1 92.69 340 ASN B O 1
ATOM 5494 N N . ILE B 1 341 ? -26.594 33.906 7.094 1 94.44 341 ILE B N 1
ATOM 5495 C CA . ILE B 1 341 ? -25.516 34.156 6.133 1 94.44 341 ILE B CA 1
ATOM 5496 C C . ILE B 1 341 ? -26.078 34.094 4.711 1 94.44 341 ILE B C 1
ATOM 5498 O O . ILE B 1 341 ? -25.719 34.906 3.865 1 94.44 341 ILE B O 1
ATOM 5502 N N . ILE B 1 342 ? -26.938 33.094 4.438 1 94.75 342 ILE B N 1
ATOM 5503 C CA . ILE B 1 342 ? -27.531 32.969 3.117 1 94.75 342 ILE B CA 1
ATOM 5504 C C . ILE B 1 342 ? -28.328 34.219 2.771 1 94.75 342 ILE B C 1
ATOM 5506 O O . ILE B 1 342 ? -28.188 34.781 1.679 1 94.75 342 ILE B O 1
ATOM 5510 N N . ASN B 1 343 ? -29.047 34.75 3.729 1 93.12 343 ASN B N 1
ATOM 5511 C CA . ASN B 1 343 ? -29.953 35.875 3.502 1 93.12 343 ASN B CA 1
ATOM 5512 C C . ASN B 1 343 ? -29.203 37.188 3.432 1 93.12 343 ASN B C 1
ATOM 5514 O O . ASN B 1 343 ? -29.641 38.125 2.742 1 93.12 343 ASN B O 1
ATOM 5518 N N . THR B 1 344 ? -28.188 37.312 4.148 1 93 344 THR B N 1
ATOM 5519 C CA . THR B 1 344 ? -27.5 38.594 4.246 1 93 344 THR B CA 1
ATOM 5520 C C . THR B 1 344 ? -26.344 38.656 3.254 1 93 344 THR B C 1
ATOM 5522 O O . THR B 1 344 ? -26.047 39.75 2.719 1 93 344 THR B O 1
ATOM 5525 N N . HIS B 1 345 ? -25.75 37.625 2.975 1 93.62 345 HIS B N 1
ATOM 5526 C CA . HIS B 1 345 ? -24.516 37.656 2.193 1 93.62 345 HIS B CA 1
ATOM 5527 C C . HIS B 1 345 ? -24.75 37.125 0.782 1 93.62 345 HIS B C 1
ATOM 5529 O O . HIS B 1 345 ? -24.141 37.625 -0.175 1 93.62 345 HIS B O 1
ATOM 5535 N N . PHE B 1 346 ? -25.625 36.156 0.595 1 93.12 346 PHE B N 1
ATOM 5536 C CA . PHE B 1 346 ? -25.719 35.5 -0.709 1 93.12 346 PHE B CA 1
ATOM 5537 C C . PHE B 1 346 ? -27.031 35.875 -1.399 1 93.12 346 PHE B C 1
ATOM 5539 O O . PHE B 1 346 ? -27.328 35.375 -2.49 1 93.12 346 PHE B O 1
ATOM 5546 N N . SER B 1 347 ? -27.938 36.531 -0.838 1 86.62 347 SER B N 1
ATOM 5547 C CA . SER B 1 347 ? -29.203 36.938 -1.447 1 86.62 347 SER B CA 1
ATOM 5548 C C . SER B 1 347 ? -29 38.188 -2.295 1 86.62 347 SER B C 1
ATOM 5550 O O . SER B 1 347 ? -29.844 38.5 -3.15 1 86.62 347 SER B O 1
ATOM 5552 N N . THR B 1 348 ? -27.734 38.781 -2.463 1 63.59 348 THR B N 1
ATOM 5553 C CA . THR B 1 348 ? -27.719 40 -3.258 1 63.59 348 THR B CA 1
ATOM 5554 C C . THR B 1 348 ? -27.656 39.656 -4.75 1 63.59 348 THR B C 1
ATOM 5556 O O . THR B 1 348 ? -26.969 38.719 -5.16 1 63.59 348 THR B O 1
#

Solvent-accessible surface area (backbone atoms only — not comparable to full-atom values): 37950 Å² total; per-residue (Å²): 137,83,84,76,77,71,84,73,77,76,78,75,73,73,76,72,74,74,78,72,84,68,81,64,66,52,61,80,75,72,36,54,71,70,56,35,25,74,49,40,60,42,44,73,67,55,52,51,48,51,33,70,74,48,25,78,80,57,47,60,86,59,87,52,92,81,54,68,50,34,63,55,40,51,50,54,35,32,35,37,38,39,54,36,51,57,53,52,58,54,10,58,51,48,73,42,57,40,71,58,41,51,51,37,34,51,52,49,28,50,58,44,28,66,41,34,80,79,58,38,50,68,72,46,83,83,43,39,65,57,45,14,47,50,29,21,69,67,44,64,41,76,48,28,60,30,12,43,51,67,49,72,31,36,35,58,54,76,54,72,90,72,34,63,56,20,31,23,94,54,69,47,35,21,34,32,25,38,37,26,18,34,69,83,49,40,50,24,41,78,46,56,83,39,43,22,53,58,52,67,37,57,52,47,68,71,30,73,64,44,56,40,55,74,72,40,76,61,64,80,42,25,31,32,34,51,60,48,38,58,36,35,75,49,28,44,40,55,69,91,75,67,88,46,71,23,46,46,48,40,34,54,20,52,54,58,46,32,41,36,38,62,50,32,54,50,52,50,32,57,51,26,26,21,49,60,59,29,38,90,58,59,75,86,58,44,39,45,46,54,46,20,52,52,35,49,50,36,51,29,58,77,67,68,49,71,81,62,70,78,62,60,66,54,60,68,64,69,70,67,74,65,81,59,67,66,58,68,75,77,64,55,47,62,64,55,50,60,49,48,46,31,62,71,68,33,56,116,138,85,87,73,78,73,83,71,74,78,78,76,71,72,75,72,74,72,77,70,84,67,81,64,67,52,62,80,74,72,37,53,70,70,57,36,24,72,50,41,61,41,42,72,66,58,51,51,48,52,34,71,73,50,24,80,79,57,47,60,85,59,86,51,91,83,54,71,50,34,63,56,41,50,50,53,33,31,35,36,37,38,53,36,51,55,52,54,58,55,10,58,52,48,72,42,57,39,72,57,41,51,52,37,37,51,52,50,28,51,57,44,28,68,42,35,79,79,58,38,49,66,73,47,83,84,42,38,65,58,45,15,49,50,28,23,70,67,46,63,42,78,46,27,58,30,12,43,50,66,49,71,32,34,34,56,52,76,53,72,91,72,35,63,56,21,30,22,95,54,69,46,34,19,34,32,26,38,38,27,17,34,70,84,50,39,49,24,40,78,45,56,82,38,42,22,54,60,51,67,39,58,52,46,68,72,30,69,64,44,56,39,54,74,71,41,76,60,66,81,43,25,30,31,36,50,59,48,38,59,36,36,74,48,28,43,41,56,70,91,74,68,87,48,69,24,46,46,48,40,35,54,20,51,54,58,47,30,40,36,38,61,51,32,54,49,52,51,33,58,51,27,25,22,49,61,59,28,38,88,58,60,75,87,59,43,40,44,47,54,46,20,52,52,35,48,51,38,51,29,58,76,67,68,47,71,80,62,71,78,62,58,67,53,60,69,64,69,70,68,74,64,80,59,67,67,57,67,74,78,63,54,44,64,62,55,50,63,49,48,48,32,61,71,68,35,56,117

pLDDT: mean 84.75, std 19.64, range [24.95, 98.81]

Secondary structure (DSSP, 8-state):
---------------------PPPP-HHHHS-HHHHHHHHSS-HHHHHHHHHHHGGGG--S---TTPPPHHHHHHHHHHHHHH---HHHHHHHHT--HHHHHHHHHHHHHHHHTTHHHH--PPPTTTHHHHHHHHHHHH--TTEEEEEEEEEEEB----SGGGGGGB-TTSSBEEEEEEEE-TT--EEEEEEEEETTS-HHHHHHTSHHHHHHHHTTTTT-EEE--TTSPPBTTEE---SS--SHHHHHHHHHHHHHHHHHHHHHHHHHHH-THHHH-B-S-GGGHHHHHHHHHHHHHHHHHTT-PPPGGGGGS--------------GGG---THHHHHHHHHHS--/--------------------------HHHHS-HHHHHHHHSS-HHHHHHHHHHHGGGG--S---TTPPPHHHHHHHHHHHHHH---HHHHHHHHT--HHHHHHHHHHHHHHHHTTHHHH--PPPTTTHHHHHHHHHHHH--TTEEEEEEEEEEEB----SGGGGGGB-TTSSBEEEEEEEE-TT--EEEEEEEEETTS-HHHHHHTSHHHHHHHHTTTTT-EEE--TTSPPBTTEE---SS--SHHHHHHHHHHHHHHHHHHHHHHHHHHH-THHHH-B-S-GGGHHHHHHHHHHHHHHHHHTT-PPPGGGGGS--------------GGG---THHHHHHHHHHS--

Nearest PDB structures (foldseek):
  3pvv-assembly2_B  TM=5.676E-01  e=1.789E+00  Mycobacterium tuberculosis H37Ra
  7zuw-assembly1_CA  TM=1.744E-01  e=6.973E-01  Saccharomyces cerevisiae
  3pvv-assembly2_B  TM=5.674E-01  e=2.122E+00  Mycobacterium tuberculosis H37Ra

Radius of gyration: 30.0 Å; Cα contacts (8 Å, |Δi|>4): 1065; chains: 2; bounding box: 76×99×69 Å

InterPro domains:
  IPR026103 Harbinger transposase-derived nuclease, animal [PR02086] (28-50)
  IPR026103 Harbinger transposase-derived nuclease, animal [PR02086] (50-73)
  IPR026103 Harbinger transposase-derived nuclease, animal [PR02086] (101-126)
  IPR026103 Harbinger transposase-derived nuclease, animal [PR02086] (156-177)
  IPR026103 Harbinger transposase-derived nuclease, animal [PR02086] (177-200)
  IPR027806 Harbinger transposase-derived nuclease domain [PF13359] (148-298)
  IPR045249 Putative nuclease HARBI1-like [PTHR22930] (39-309)